Protein AF-A0A532AS18-F1 (afdb_monomer)

Solvent-accessible surface area (backbone atoms only — not comparable to full-atom values): 26053 Å² total; per-residue (Å²): 136,86,71,88,80,72,65,77,83,38,70,63,70,90,61,98,67,82,79,78,54,54,75,34,34,30,26,72,48,63,39,51,54,58,42,37,63,43,48,32,77,56,37,78,85,61,60,70,66,43,63,33,37,42,25,74,84,37,88,90,51,47,48,76,42,35,31,61,42,75,57,77,40,29,39,28,39,69,53,47,38,88,38,64,41,57,52,61,33,29,31,31,62,88,76,84,88,85,83,87,81,84,90,62,68,67,40,75,41,83,47,61,59,84,79,51,47,78,47,39,40,76,73,60,40,50,53,73,50,76,38,64,54,89,88,48,46,43,17,35,47,53,79,62,46,79,53,93,78,70,58,57,33,30,40,44,39,82,49,72,74,27,55,96,36,60,35,14,32,40,38,36,56,40,36,38,32,46,60,28,49,92,32,23,26,39,34,53,39,42,23,53,60,58,57,56,70,67,56,28,57,55,70,46,66,41,95,61,47,82,51,57,98,74,66,44,62,42,86,65,42,88,38,80,77,39,41,42,57,53,19,16,16,33,68,95,21,45,39,34,44,43,64,41,35,72,75,43,75,54,70,92,48,62,83,37,41,92,79,69,44,71,54,68,17,78,70,50,74,44,44,14,29,24,27,36,35,38,38,36,33,22,77,35,84,87,64,74,48,26,46,31,44,51,76,42,53,26,33,77,39,32,70,47,81,83,38,58,76,36,41,60,44,78,37,42,65,78,36,71,47,62,34,38,27,71,36,32,31,22,98,42,27,42,55,46,79,30,52,33,33,30,69,42,67,69,36,31,43,14,2,15,35,31,42,37,41,23,31,77,61,93,49,98,63,48,56,81,59,69,81,22,37,33,101,80,74,48,71,52,75,60,46,73,94,62,65,95,83,56,81,86,80,87,81,58,76,40,83,39,86,36,50,81,41,53,83,46,88,86,57,66,88,58,44,79,77,60,94,94,22,46,50,78,45,55,38,66,83,32,69,44,80,43,47,56,91,46,48,67,50,46,74,71,67,50,79,84,72,78,90,75,86,87,74,62,97,91,113

Secondary structure (DSSP, 8-state):
----PPPTT--S--SSSSSPPPSEEEBSS-B-TT--EEEBS--TTS-TT-EEEE-TT-TTT-EEEEEEEEETTEEEESS--SS-B-TT-EEES----------S--EEEEEE-SSSHHHHGGGT-EEEEEEPSTT-EEE-TTT--B-S--SEEEEE-SSEEETTEES-EEEEEEEEEE--GGG-EE--EEES----HHHHHHHH--SSS---S--EEPS--EEES-SB---EEETTB---HHHHHHH---GGGTT-HHHH-S-SS--EEEETT--EEEEEEE-SSS--EEEEESS--EESSTT-TTSPEESEEEE-TT-EEEEEESSTTGGGT--EEEEEEESSHHHHHTT-EEEEEEESS--TT-PPPTT-SSTTSSPPPPPPSS-TTPPP----EEEEE-TTEES-TTS-SEEE-STT-EEE-EETT-EEEEEGGGHHHHHTT--PPP------TT-

Nearest PDB structures (foldseek):
  9bxa-assembly1_A  TM=5.433E-01  e=1.046E-19  Bacillus sp. (in: firmicutes)
  6hbe-assembly1_A  TM=4.931E-01  e=4.050E-07  Thermus scotoductus SA-01
  6the-assembly1_A  TM=5.402E-01  e=1.014E-05  Bradyrhizobium sp. ORS 375
  2dv6-assembly1_D  TM=5.480E-01  e=6.504E-06  Hyphomicrobium denitrificans
  6tfd-assembly1_A  TM=3.737E-01  e=2.466E-05  Hyphomicrobium denitrificans 1NES1

Mean predicted aligned error: 8.54 Å

Foldseek 3Di:
DADDFDDLPFPADPDPDDDGTAPKWWFQFKDAFFDQKTQIPDPPSDDAQAKKWWQPVPPPQIDIFGFHDDDGRMTGTPTGGRHIGGTGRMMHSPDDDDDDDDPDQPAKDKDFRPPQCLAVVLVPRIDIDGRHPPPKFWADQQPRDGDDDDQKTWIADQQDPFAVAGGIAIEGEWAKEFQNQQLKAFAADEWVHGDPPVVLQVVSPDPSHDHDPDHFHFPDNHDYDDRMGRFIATPSFFQAQRVLCVQPVPSVCSCPCVRVNFGPHDEAEEAWQGKYKYKDAHAYDDDKWKKFKPQFWWFQAGYDPPGDIDRMDIYHHGDIGTTITRTPNHPQRDFDKIKMATPPSRNRNSGRIGIYGYHQDDDNRGDDGDCTSDVVSHRDDGHDPDPPPPDDDDFDKDWDFDQVAFQDPPDDCWDDDDPRITGHRGHRRDIDIDTPVCPVVVVVVDDDDPDDDDDDVPD

Structure (mmCIF, N/CA/C/O backbone):
data_AF-A0A532AS18-F1
#
_entry.id   AF-A0A532AS18-F1
#
loop_
_atom_site.group_PDB
_atom_site.id
_atom_site.type_symbol
_atom_site.label_atom_id
_atom_site.label_alt_id
_atom_site.label_comp_id
_atom_site.label_asym_id
_atom_site.label_entity_id
_atom_site.label_seq_id
_atom_site.pdbx_PDB_ins_code
_atom_site.Cartn_x
_atom_site.Cartn_y
_atom_site.Cartn_z
_atom_site.occupancy
_atom_site.B_iso_or_equiv
_atom_site.auth_seq_id
_atom_site.auth_comp_id
_atom_site.auth_asym_id
_atom_site.auth_atom_id
_atom_site.pdbx_PDB_model_num
ATOM 1 N N . TYR A 1 1 ? -28.089 7.177 6.455 1.00 38.59 1 TYR A N 1
ATOM 2 C CA . TYR A 1 1 ? -28.139 8.038 7.652 1.00 38.59 1 TYR A CA 1
ATOM 3 C C . TYR A 1 1 ? -26.717 8.355 8.060 1.00 38.59 1 TYR A C 1
ATOM 5 O O . TYR A 1 1 ? -26.086 7.551 8.734 1.00 38.59 1 TYR A O 1
ATOM 13 N N . GLU A 1 2 ? -26.197 9.482 7.590 1.00 44.38 2 GLU A N 1
ATOM 14 C CA . GLU A 1 2 ? -24.921 10.010 8.064 1.00 44.38 2 GLU A CA 1
ATOM 15 C C . GLU A 1 2 ? -25.131 10.562 9.471 1.00 44.38 2 GLU A C 1
ATOM 17 O O . GLU A 1 2 ? -26.060 11.333 9.715 1.00 44.38 2 GLU A O 1
ATOM 22 N N . GLN A 1 3 ? -24.325 10.102 10.423 1.00 57.44 3 GLN A N 1
ATOM 23 C CA . GLN A 1 3 ? -24.365 10.598 11.791 1.00 57.44 3 GLN A CA 1
ATOM 24 C C . GLN A 1 3 ? -23.161 11.506 11.995 1.00 57.44 3 GLN A C 1
ATOM 26 O O . GLN A 1 3 ? -22.019 11.077 11.847 1.00 57.44 3 GLN A O 1
ATOM 31 N N . SER A 1 4 ? -23.426 12.771 12.320 1.00 55.78 4 SER A N 1
ATOM 32 C CA . SER A 1 4 ? -22.385 13.715 12.715 1.00 55.78 4 SER A CA 1
ATOM 33 C C . SER A 1 4 ? -21.810 13.268 14.059 1.00 55.78 4 SER A C 1
ATOM 35 O O . SER A 1 4 ? -22.482 13.345 15.088 1.00 55.78 4 SER A O 1
ATOM 37 N N . VAL A 1 5 ? -20.588 12.742 14.043 1.00 64.56 5 VAL A N 1
ATOM 38 C CA . VAL A 1 5 ? -19.871 12.321 15.251 1.00 64.56 5 VAL A CA 1
ATOM 39 C C . VAL A 1 5 ? -19.256 13.552 15.912 1.00 64.56 5 VAL A C 1
ATOM 41 O O . VAL A 1 5 ? -18.445 14.251 15.305 1.00 64.56 5 VAL A O 1
ATOM 44 N N . ARG A 1 6 ? -19.650 13.840 17.157 1.00 75.81 6 ARG A N 1
ATOM 45 C CA . ARG A 1 6 ? -19.032 14.903 17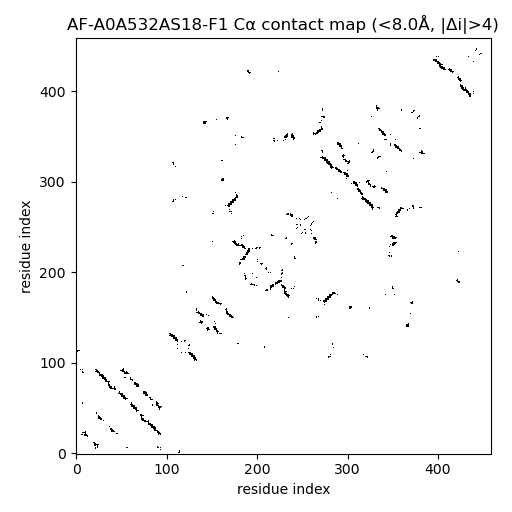.962 1.00 75.81 6 ARG A CA 1
ATOM 46 C C . ARG A 1 6 ? -17.766 14.372 18.649 1.00 75.81 6 ARG A C 1
ATOM 48 O O . ARG A 1 6 ? -17.694 13.178 18.939 1.00 75.81 6 ARG A O 1
ATOM 55 N N . PRO A 1 7 ? -16.772 15.227 18.958 1.00 78.31 7 PRO A N 1
ATOM 56 C CA . PRO A 1 7 ? -15.545 14.778 19.612 1.00 78.31 7 PRO A CA 1
ATOM 57 C C . PRO A 1 7 ? -15.819 14.156 20.987 1.00 78.31 7 PRO A C 1
ATOM 59 O O . PRO A 1 7 ? -16.358 14.817 21.878 1.00 78.31 7 PRO A O 1
ATOM 62 N N . PHE A 1 8 ? -15.389 12.910 21.197 1.00 81.88 8 PHE A N 1
ATOM 63 C CA . PHE A 1 8 ? -15.525 12.222 22.489 1.00 81.88 8 PHE A CA 1
ATOM 64 C C . PHE A 1 8 ? -14.676 12.871 23.604 1.00 81.88 8 PHE A C 1
ATOM 66 O O . PHE A 1 8 ? -14.930 12.668 24.787 1.00 81.88 8 PHE A O 1
ATOM 73 N N . THR A 1 9 ? -13.695 13.702 23.245 1.00 88.12 9 THR A N 1
ATOM 74 C CA . THR A 1 9 ? -12.845 14.460 24.180 1.00 88.12 9 THR A CA 1
ATOM 75 C C . THR A 1 9 ? -13.488 15.754 24.688 1.00 88.12 9 THR A C 1
ATOM 77 O O . THR A 1 9 ? -13.008 16.347 25.655 1.00 88.12 9 THR A O 1
ATOM 80 N N . MET A 1 10 ? -14.585 16.212 24.077 1.00 88.62 10 MET A N 1
ATOM 81 C CA . MET A 1 10 ? -15.278 17.425 24.509 1.00 88.62 10 MET A CA 1
ATOM 82 C C . MET A 1 10 ? -16.115 17.124 25.760 1.00 88.62 10 MET A C 1
ATOM 84 O O . MET A 1 10 ? -17.112 16.416 25.688 1.00 88.62 10 MET A O 1
ATOM 88 N N . LEU A 1 11 ? -15.714 17.659 26.917 1.00 88.56 11 LEU A N 1
ATOM 89 C CA . LEU A 1 11 ? -16.423 17.474 28.200 1.00 88.56 11 LEU A CA 1
ATOM 90 C C . LEU A 1 11 ? -17.297 18.672 28.596 1.00 88.56 11 LEU A C 1
ATOM 92 O O . LEU A 1 11 ? -18.089 18.594 29.532 1.00 88.56 11 LEU A O 1
ATOM 96 N N . LYS A 1 12 ? -17.119 19.804 27.916 1.00 87.88 12 LYS A N 1
ATOM 97 C CA . LYS A 1 12 ? -17.846 21.050 28.152 1.00 87.88 12 LYS A CA 1
ATOM 98 C C . LYS A 1 12 ? -17.993 21.820 26.848 1.00 87.88 12 LYS A C 1
ATOM 100 O O . LYS A 1 12 ? -17.267 21.576 25.888 1.00 87.88 12 LYS A O 1
ATOM 105 N N . LYS A 1 13 ? -18.930 22.763 26.832 1.00 85.19 13 LYS A N 1
ATOM 106 C CA . LYS A 1 13 ? -19.141 23.677 25.712 1.00 85.19 13 LYS A CA 1
ATOM 107 C C . LYS A 1 13 ? -18.480 25.018 26.024 1.00 85.19 13 LYS A C 1
ATOM 109 O O . LYS A 1 13 ? -18.966 25.746 26.882 1.00 85.19 13 LYS A O 1
ATOM 114 N N . ASP A 1 14 ? -17.397 25.334 25.317 1.00 84.00 14 ASP A N 1
ATOM 115 C CA . ASP A 1 14 ? -16.661 26.595 25.500 1.00 84.00 14 ASP A CA 1
ATOM 116 C C . ASP A 1 14 ? -17.185 27.737 24.603 1.00 84.00 14 ASP A C 1
ATOM 118 O O . ASP A 1 14 ? -17.017 28.912 24.920 1.00 84.00 14 ASP A O 1
ATOM 122 N N . ASN A 1 15 ? -17.874 27.415 23.500 1.00 80.94 15 ASN A N 1
ATOM 123 C CA . ASN A 1 15 ? -18.461 28.399 22.584 1.00 80.94 15 ASN A CA 1
ATOM 124 C C . ASN A 1 15 ? -19.970 28.567 22.838 1.00 80.94 15 ASN A C 1
ATOM 126 O O . ASN A 1 15 ? -20.688 27.587 22.997 1.00 80.94 15 ASN A O 1
ATOM 130 N N . LYS A 1 16 ? -20.488 29.801 22.813 1.00 84.00 16 LYS A N 1
ATOM 131 C CA . LYS A 1 16 ? -21.930 30.081 22.962 1.00 84.00 16 LYS A CA 1
ATOM 132 C C . LYS A 1 16 ? -22.774 29.628 21.758 1.00 84.00 16 LYS A C 1
ATOM 134 O O . LYS A 1 16 ? -23.977 29.437 21.908 1.00 84.00 16 LY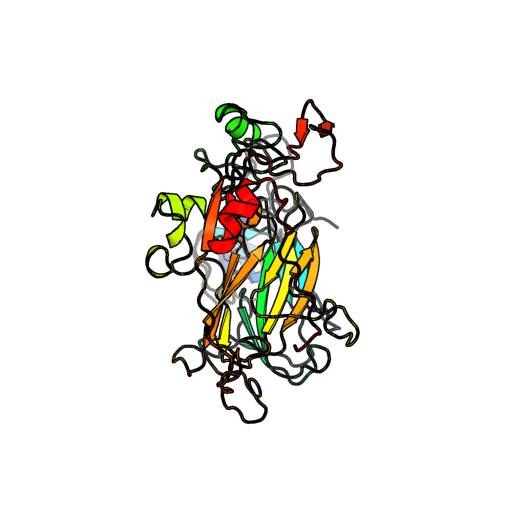S A O 1
ATOM 139 N N . LYS A 1 17 ? -22.173 29.437 20.579 1.00 83.62 17 LYS A N 1
ATOM 140 C CA . LYS A 1 17 ? -22.842 28.979 19.344 1.00 83.62 17 LYS A CA 1
ATOM 141 C C . LYS A 1 17 ? -22.655 27.466 19.119 1.00 83.62 17 LYS A C 1
ATOM 143 O O . LYS A 1 17 ? -21.773 26.852 19.712 1.00 83.62 17 LYS A O 1
ATOM 148 N N . GLY A 1 18 ? -23.486 26.865 18.263 1.00 76.56 18 GLY A N 1
ATOM 149 C CA . GLY A 1 18 ? -23.386 25.451 17.854 1.00 76.56 18 GLY A CA 1
ATOM 150 C C . GLY A 1 18 ? -24.169 24.462 18.729 1.00 76.56 18 GLY A C 1
ATOM 151 O O . GLY A 1 18 ? -24.942 24.869 19.600 1.00 76.56 18 GLY A O 1
ATOM 152 N N . LEU A 1 19 ? -23.965 23.160 18.498 1.00 80.06 19 LEU A N 1
ATOM 153 C CA . LEU A 1 19 ? -24.634 22.061 19.214 1.00 80.06 19 LEU A CA 1
ATOM 154 C C . LEU A 1 19 ? -24.302 22.054 20.725 1.00 80.06 19 LEU A C 1
ATOM 156 O O . LEU A 1 19 ? -23.316 22.665 21.147 1.00 80.06 19 LEU A O 1
ATOM 160 N N . PRO A 1 20 ? -25.122 21.420 21.586 1.00 84.31 20 PRO A N 1
ATOM 161 C CA . PRO A 1 20 ? -24.762 21.166 22.982 1.00 84.31 20 PRO A CA 1
ATOM 162 C C . PRO A 1 20 ? -23.470 20.346 23.102 1.00 84.31 20 PRO A C 1
ATOM 164 O O . PRO A 1 20 ? -23.092 19.643 22.158 1.00 84.31 20 PRO A O 1
ATOM 167 N N . ALA A 1 21 ? -22.826 20.395 24.275 1.00 85.75 21 ALA A N 1
ATOM 168 C CA . ALA A 1 21 ? -21.724 19.482 24.564 1.00 85.75 21 ALA A CA 1
ATOM 169 C C . ALA A 1 21 ? -22.199 18.027 24.385 1.00 85.75 21 ALA A C 1
ATOM 171 O O . ALA A 1 21 ? -23.349 17.718 24.728 1.00 85.75 21 ALA A O 1
ATOM 172 N N . PRO A 1 22 ? -21.362 17.147 23.818 1.00 88.81 22 PRO A N 1
ATOM 173 C CA . PRO A 1 22 ? -21.644 15.723 23.819 1.00 88.81 22 PRO A CA 1
ATOM 174 C C . PRO A 1 22 ? -21.759 15.207 25.251 1.00 88.81 22 PRO A C 1
ATOM 176 O O . PRO A 1 22 ? -21.167 15.760 26.183 1.00 88.81 22 PRO A O 1
ATOM 179 N N . MET A 1 23 ? -22.556 14.157 25.425 1.00 91.81 23 MET A N 1
ATOM 180 C CA . MET A 1 23 ? -22.832 13.568 26.738 1.00 91.81 23 MET A CA 1
ATOM 181 C C . MET A 1 23 ? -21.674 12.660 27.154 1.00 91.81 23 MET A C 1
ATOM 183 O O . MET A 1 23 ? -21.802 11.437 27.218 1.00 91.81 23 MET A O 1
ATOM 187 N N . ASN A 1 24 ? -20.520 13.288 27.362 1.00 93.88 24 ASN A N 1
ATOM 188 C CA . ASN A 1 24 ? -19.280 12.650 27.750 1.00 93.88 24 ASN A CA 1
ATOM 189 C C . ASN A 1 24 ? -19.025 12.883 29.242 1.00 93.88 24 ASN A C 1
ATOM 191 O O . ASN A 1 24 ? -19.286 13.947 29.811 1.00 93.88 24 ASN A O 1
ATOM 195 N N . THR A 1 25 ? -18.457 11.886 29.902 1.00 95.38 25 THR A N 1
ATOM 196 C CA . THR A 1 25 ? -17.867 12.028 31.232 1.00 95.38 25 THR A CA 1
ATOM 197 C C . THR A 1 25 ? -16.556 11.270 31.291 1.00 95.38 25 THR A C 1
ATOM 199 O O . THR A 1 25 ? -16.165 10.617 30.330 1.00 95.38 25 THR A O 1
ATOM 202 N N . VAL A 1 26 ? -15.877 11.347 32.427 1.00 96.88 26 VAL A N 1
ATOM 203 C CA . VAL A 1 26 ? -14.663 10.573 32.670 1.00 96.88 26 VAL A CA 1
ATOM 204 C C . VAL A 1 26 ? -14.757 9.838 33.993 1.00 96.88 26 VAL A C 1
ATOM 206 O O . VAL A 1 26 ? -15.383 10.339 34.936 1.00 96.88 26 VAL A O 1
ATOM 209 N N . LEU A 1 27 ? -14.109 8.676 34.062 1.00 97.38 27 LEU A N 1
ATOM 210 C CA . LEU A 1 27 ? -13.866 7.976 3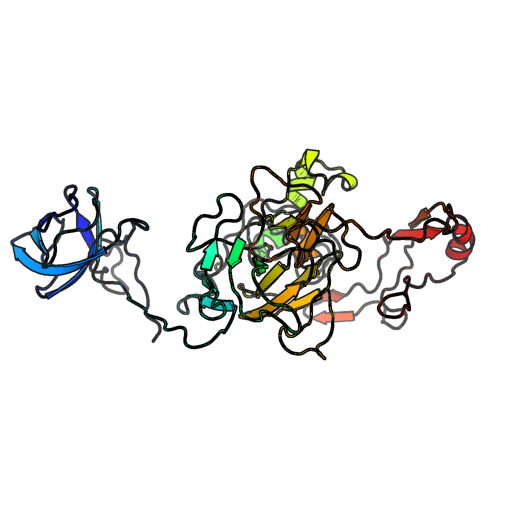5.318 1.00 97.38 27 LEU A CA 1
ATOM 211 C C . LEU A 1 27 ? -13.036 8.853 36.262 1.00 97.38 27 LEU A C 1
ATOM 213 O O . LEU A 1 27 ? -12.001 9.393 35.873 1.00 97.38 27 LEU A O 1
ATOM 217 N N . THR A 1 28 ? -13.470 8.987 37.514 1.00 97.75 28 THR A N 1
ATOM 218 C CA . THR A 1 28 ? -12.714 9.714 38.552 1.00 97.75 28 THR A CA 1
ATOM 219 C C . THR A 1 28 ? -11.701 8.828 39.272 1.00 97.75 28 THR A C 1
ATOM 221 O O . THR A 1 28 ? -10.784 9.345 39.902 1.00 97.75 28 THR A O 1
ATOM 224 N N . ALA A 1 29 ? -11.842 7.507 39.158 1.00 96.81 29 ALA A N 1
ATOM 225 C CA . ALA A 1 29 ? -10.926 6.514 39.702 1.00 96.81 29 ALA A CA 1
ATOM 226 C C . ALA A 1 29 ? -10.822 5.312 38.746 1.00 96.81 29 ALA A C 1
ATOM 228 O O . ALA A 1 29 ? -11.758 5.076 37.976 1.00 96.81 29 ALA A O 1
ATOM 229 N N . PRO A 1 30 ? -9.722 4.537 38.785 1.00 97.00 30 PRO A N 1
ATOM 230 C CA . PRO A 1 30 ? -9.606 3.324 37.985 1.00 97.00 30 PRO A CA 1
ATOM 231 C C . PRO A 1 30 ? -10.697 2.308 38.343 1.00 97.00 30 PRO A C 1
ATOM 233 O O . PRO A 1 30 ? -10.987 2.088 39.519 1.00 97.00 30 PRO A O 1
ATOM 236 N N . ALA A 1 31 ? -11.250 1.639 37.336 1.00 96.88 31 ALA A N 1
ATOM 237 C CA . ALA A 1 31 ? -12.185 0.535 37.497 1.00 96.88 31 ALA A CA 1
ATOM 238 C C . ALA A 1 31 ? -11.534 -0.764 37.011 1.00 96.88 31 ALA A C 1
ATOM 240 O O . ALA A 1 31 ? -10.987 -0.833 35.912 1.00 96.88 31 ALA A O 1
ATOM 241 N N . LYS A 1 32 ? -11.560 -1.805 37.845 1.00 97.06 32 LYS A N 1
ATOM 242 C CA . LYS A 1 32 ? -10.976 -3.107 37.508 1.00 97.06 32 LYS A CA 1
ATOM 243 C C . LYS A 1 32 ? -11.951 -3.981 36.735 1.00 97.06 32 LYS A C 1
ATOM 245 O O . LYS A 1 32 ? -13.164 -3.859 36.894 1.00 97.06 32 LYS A O 1
ATOM 250 N N . LYS A 1 33 ? -11.417 -4.925 35.966 1.00 97.12 33 LYS A N 1
ATOM 251 C CA . LYS A 1 33 ? -12.179 -6.029 35.391 1.00 97.12 33 LYS A CA 1
ATOM 252 C C . LYS A 1 33 ? -13.072 -6.665 36.460 1.00 97.12 33 LYS A C 1
ATOM 254 O O . LYS A 1 33 ? -12.633 -6.963 37.568 1.00 97.12 33 LYS A O 1
ATOM 259 N N . GLY A 1 34 ? -14.335 -6.874 36.113 1.00 97.31 34 GLY A N 1
ATOM 260 C CA . GLY A 1 34 ? -15.384 -7.372 36.997 1.00 97.31 34 GLY A CA 1
ATOM 261 C C . GLY A 1 34 ? -16.121 -6.279 37.774 1.00 97.31 34 GLY A C 1
ATOM 262 O O . GLY A 1 34 ? -17.217 -6.544 38.266 1.00 97.31 34 GLY A O 1
ATOM 263 N N . ALA A 1 35 ? -15.594 -5.050 37.851 1.00 97.38 35 ALA A N 1
ATOM 264 C CA . ALA A 1 35 ? -16.279 -3.955 38.525 1.00 97.38 35 ALA A CA 1
ATOM 265 C C . ALA A 1 35 ? -17.616 -3.651 37.839 1.00 97.38 35 ALA A C 1
ATOM 267 O O . ALA A 1 35 ? -17.705 -3.534 36.618 1.00 97.38 35 ALA A O 1
ATOM 268 N N . ALA A 1 36 ? -18.665 -3.516 38.646 1.00 97.25 36 ALA A N 1
ATOM 269 C CA . ALA A 1 36 ? -20.012 -3.171 38.195 1.00 97.25 36 ALA A CA 1
ATOM 270 C C . ALA A 1 36 ? -20.448 -1.779 38.670 1.00 97.25 36 ALA A C 1
ATOM 272 O O . ALA A 1 36 ? -21.606 -1.419 38.502 1.00 97.25 36 ALA A O 1
ATOM 273 N N . SER A 1 37 ? -19.546 -1.009 39.278 1.00 97.62 37 SER A N 1
ATOM 274 C CA . SER A 1 37 ? -19.802 0.333 39.793 1.00 97.62 37 SER A CA 1
ATOM 275 C C . SER A 1 37 ? -18.686 1.257 39.327 1.00 97.62 37 SER A C 1
ATOM 277 O O . SER A 1 37 ? -17.512 0.944 39.526 1.00 97.62 37 SER A O 1
ATOM 279 N N . LEU A 1 38 ? -19.051 2.357 38.675 1.00 98.00 38 LEU A N 1
ATOM 280 C CA . LEU A 1 38 ? -18.127 3.330 38.103 1.00 98.00 38 LEU A CA 1
ATOM 281 C C . LEU A 1 38 ? -18.333 4.686 38.771 1.00 98.00 38 LEU A C 1
ATOM 283 O O . LEU A 1 38 ? -19.437 5.226 38.733 1.00 98.00 38 LEU A O 1
ATOM 287 N N . SER A 1 39 ? -17.272 5.264 39.327 1.00 98.00 39 SER A N 1
ATOM 288 C CA . SER A 1 39 ? -17.277 6.655 39.784 1.00 98.00 39 SER A CA 1
ATOM 289 C C . SER A 1 39 ? -16.907 7.579 38.625 1.00 98.00 39 SER A C 1
ATOM 291 O O . SER A 1 39 ? -15.858 7.407 38.005 1.00 98.00 39 SER A O 1
ATOM 293 N N . VAL A 1 40 ? -17.770 8.548 38.318 1.00 97.56 40 VAL A N 1
ATOM 294 C CA . VAL A 1 40 ? -17.612 9.459 37.175 1.00 97.56 40 VAL A CA 1
ATOM 295 C C . VAL A 1 40 ? -17.769 10.919 37.578 1.00 97.56 40 VAL A C 1
ATOM 297 O O . VAL A 1 40 ? -18.365 11.226 38.606 1.00 97.56 40 VAL A O 1
ATOM 300 N N . LYS A 1 41 ? -17.270 11.855 36.762 1.00 96.81 41 LYS A N 1
ATOM 301 C CA . LYS A 1 41 ? -17.405 13.293 37.065 1.00 96.81 41 LYS A CA 1
ATOM 302 C C . LYS A 1 41 ? -18.852 13.791 37.042 1.00 96.81 41 LYS A C 1
ATOM 304 O O . LYS A 1 41 ? -19.191 14.685 37.810 1.00 96.81 41 LYS A O 1
ATOM 309 N N . ASN A 1 42 ? -19.676 13.261 36.139 1.00 94.94 42 ASN A N 1
ATOM 310 C CA . ASN A 1 42 ? -21.070 13.669 35.983 1.00 94.94 42 ASN A CA 1
ATOM 311 C C . ASN A 1 42 ? -21.910 12.485 35.494 1.00 94.94 42 ASN A C 1
ATOM 313 O O . ASN A 1 42 ? -21.985 12.235 34.288 1.00 94.94 42 ASN A O 1
ATOM 317 N N . ALA A 1 43 ? -22.520 11.753 36.428 1.00 95.38 43 ALA A N 1
ATOM 318 C CA . ALA A 1 43 ? -23.450 10.671 36.096 1.00 95.38 43 ALA A CA 1
ATOM 319 C C . ALA A 1 43 ? -24.869 11.186 35.810 1.00 95.38 43 ALA A C 1
ATOM 321 O O . ALA A 1 43 ? -25.612 10.535 35.081 1.00 95.38 43 ALA A O 1
ATOM 322 N N . GLY A 1 44 ? -25.228 12.355 36.357 1.00 93.50 44 GLY A N 1
ATOM 323 C CA . GLY A 1 44 ? -26.575 12.931 36.275 1.00 93.50 44 GLY A CA 1
ATOM 324 C C . GLY A 1 44 ? -27.019 13.307 34.862 1.00 93.50 44 GLY A C 1
ATOM 325 O O . GLY A 1 44 ? -28.204 13.516 34.634 1.00 93.50 44 GLY A O 1
ATOM 326 N N . GLN A 1 45 ? -26.092 13.354 33.903 1.00 92.81 45 GLN A N 1
ATOM 327 C CA . GLN A 1 45 ? -26.433 13.506 32.491 1.00 92.81 45 GLN A CA 1
ATOM 328 C C . GLN A 1 45 ? -27.070 12.245 31.881 1.00 92.81 45 GLN A C 1
ATOM 330 O O . GLN A 1 45 ? -27.734 12.350 30.860 1.00 92.81 45 GLN A O 1
ATOM 335 N N . TYR A 1 46 ? -26.888 11.056 32.462 1.00 95.44 46 TYR A N 1
ATOM 336 C CA . TYR A 1 46 ? -27.386 9.804 31.885 1.00 95.44 46 TYR A CA 1
ATOM 337 C C . TYR A 1 46 ? -28.714 9.348 32.496 1.00 95.44 46 TYR A C 1
ATOM 339 O O . TYR A 1 46 ? -29.071 9.707 33.615 1.00 95.44 46 TYR A O 1
ATOM 347 N N . HIS A 1 47 ? -29.408 8.463 31.779 1.00 96.19 47 HIS A N 1
ATOM 348 C CA . HIS A 1 47 ? -30.611 7.788 32.260 1.00 96.19 47 HIS A CA 1
ATOM 349 C C . HIS A 1 47 ? -30.350 6.303 32.536 1.00 96.19 47 HIS A C 1
ATOM 351 O O . HIS A 1 47 ? -29.530 5.654 31.879 1.00 96.19 47 HIS A O 1
ATOM 357 N N . VAL A 1 48 ? -31.081 5.743 33.503 1.00 97.31 48 VAL A N 1
ATOM 358 C CA . VAL A 1 48 ? -31.093 4.296 33.756 1.00 97.31 48 VAL A CA 1
ATOM 359 C C . VAL A 1 48 ? -31.611 3.563 32.517 1.00 97.31 48 VAL A C 1
ATOM 361 O O . VAL A 1 48 ? -32.548 4.007 31.863 1.00 97.31 48 VAL A O 1
ATOM 364 N N . GLY A 1 49 ? -30.987 2.435 32.182 1.00 96.56 49 GLY A N 1
ATOM 365 C CA . GLY A 1 49 ? -31.306 1.651 30.993 1.00 96.56 49 GLY A CA 1
ATOM 366 C C . GLY A 1 49 ? -30.527 2.061 29.744 1.00 96.56 49 GLY A C 1
ATOM 367 O O . GLY A 1 49 ? -30.486 1.272 28.800 1.00 96.56 49 GLY A O 1
ATOM 368 N N . THR A 1 50 ? -29.852 3.212 29.728 1.00 95.69 50 THR A N 1
ATOM 369 C CA . THR A 1 50 ? -29.042 3.657 28.585 1.00 95.69 50 THR A CA 1
ATOM 370 C C . THR A 1 50 ? -27.793 2.788 28.401 1.00 95.69 50 THR A C 1
ATOM 372 O O . THR A 1 50 ? -27.206 2.301 29.372 1.00 95.69 50 THR A O 1
ATOM 375 N N . LEU A 1 51 ? -27.396 2.555 27.145 1.00 96.19 51 LEU A N 1
ATOM 376 C CA . LEU A 1 51 ? -26.100 1.957 26.826 1.00 96.19 51 LEU A CA 1
ATOM 377 C C . LEU A 1 51 ? -25.026 3.042 26.813 1.00 96.19 51 LEU A C 1
ATOM 379 O O . LEU A 1 51 ? -25.226 4.095 26.218 1.00 96.19 51 LEU A O 1
ATOM 383 N N . ILE A 1 52 ? -23.886 2.746 27.423 1.00 95.19 52 ILE A N 1
ATOM 384 C CA . ILE A 1 52 ? -22.706 3.607 27.429 1.00 95.19 52 ILE A CA 1
ATOM 385 C C . ILE A 1 52 ? -21.508 2.840 26.878 1.00 95.19 52 ILE A C 1
ATOM 387 O O . ILE A 1 52 ? -21.363 1.643 27.138 1.00 95.19 52 ILE A O 1
ATOM 391 N N . LEU A 1 53 ? -20.656 3.538 26.136 1.00 95.38 53 LEU A N 1
ATOM 392 C CA . LEU A 1 53 ? -19.303 3.116 25.805 1.00 95.38 53 LEU A CA 1
ATOM 393 C C . LEU A 1 53 ? -18.376 3.568 26.935 1.00 95.38 53 LEU A C 1
ATOM 395 O O . LEU A 1 53 ? -18.333 4.756 27.246 1.00 95.38 53 LEU A O 1
ATOM 399 N N . VAL A 1 54 ? -17.651 2.631 27.542 1.00 95.75 54 VAL A N 1
ATOM 400 C CA . VAL A 1 54 ? -16.623 2.887 28.558 1.00 95.75 54 VAL A CA 1
ATOM 401 C C . VAL A 1 54 ? -15.253 2.777 27.898 1.00 95.75 54 VAL A C 1
ATOM 403 O O . VAL A 1 54 ? -14.979 1.796 27.205 1.00 95.75 54 VAL A O 1
ATOM 406 N N . GLY A 1 55 ? -14.409 3.790 28.100 1.00 94.75 55 GLY A N 1
ATOM 407 C CA . GLY A 1 55 ? -13.084 3.882 27.492 1.00 94.75 55 GLY A CA 1
ATOM 408 C C . GLY A 1 55 ? -13.143 4.269 26.016 1.00 94.75 55 GLY A C 1
ATOM 409 O O . GLY A 1 55 ? -12.575 3.568 25.191 1.00 94.75 55 GLY A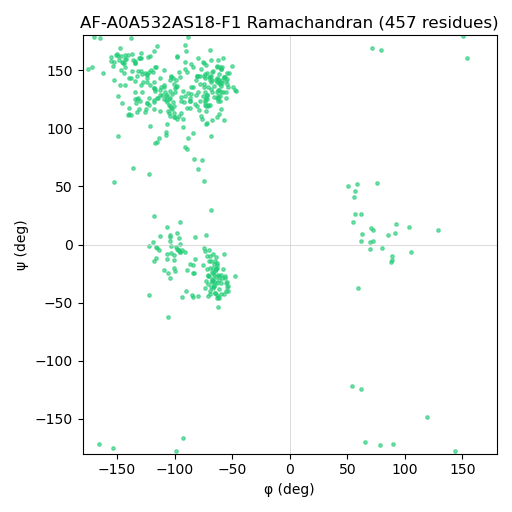 O 1
ATOM 410 N N . ALA A 1 56 ? -13.829 5.359 25.655 1.00 91.38 56 ALA A N 1
ATOM 411 C CA . ALA A 1 56 ? -14.002 5.767 24.251 1.00 91.38 56 ALA A CA 1
ATOM 412 C C . ALA A 1 56 ? -12.676 5.924 23.472 1.00 91.38 56 ALA A C 1
ATOM 414 O O . ALA A 1 56 ? -12.632 5.607 22.287 1.00 91.38 56 ALA A O 1
ATOM 415 N N . ASP A 1 57 ? -11.599 6.330 24.151 1.00 86.69 57 ASP A N 1
ATOM 416 C CA . ASP A 1 57 ? -10.244 6.460 23.585 1.00 86.69 57 ASP A CA 1
ATOM 417 C C . ASP A 1 57 ? -9.390 5.178 23.736 1.00 86.69 57 ASP A C 1
ATOM 419 O O . ASP A 1 57 ? -8.280 5.055 23.223 1.00 86.69 57 ASP A O 1
ATOM 423 N N . ASN A 1 58 ? -9.901 4.174 24.453 1.00 86.75 58 ASN A N 1
ATOM 424 C CA . ASN A 1 58 ? -9.195 2.931 24.742 1.00 86.75 58 ASN A CA 1
ATOM 425 C C . ASN A 1 58 ? -9.458 1.886 23.647 1.00 86.75 58 ASN A C 1
ATOM 427 O O . ASN A 1 58 ? -10.281 0.983 23.793 1.00 86.75 58 ASN A O 1
ATOM 431 N N . VAL A 1 59 ? -8.717 1.975 22.544 1.00 75.12 59 VAL A N 1
ATOM 432 C CA . VAL A 1 59 ? -8.914 1.148 21.334 1.00 75.12 59 VAL A CA 1
ATOM 433 C C . VAL A 1 59 ? -8.872 -0.372 21.593 1.00 75.12 59 VAL A C 1
ATOM 435 O O . VAL A 1 59 ? -9.495 -1.137 20.861 1.00 75.12 59 VAL A O 1
ATOM 438 N N . LYS A 1 60 ? -8.159 -0.841 22.629 1.00 79.06 60 LYS A N 1
ATOM 439 C CA . LYS A 1 60 ? -8.020 -2.281 22.941 1.00 79.06 60 LYS A CA 1
ATOM 440 C C . LYS A 1 60 ? -8.933 -2.773 24.064 1.00 79.06 60 LYS A C 1
ATOM 442 O O . LYS A 1 60 ? -9.132 -3.980 24.184 1.00 79.06 60 LYS A O 1
ATOM 447 N N . GLY A 1 61 ? -9.427 -1.865 24.901 1.00 87.38 61 GLY A N 1
ATOM 448 C CA . GLY A 1 61 ? -10.157 -2.184 26.126 1.00 87.38 61 GLY A CA 1
ATOM 449 C C . GLY A 1 61 ? -11.562 -1.600 26.192 1.00 87.38 61 GLY A C 1
ATOM 450 O O . GLY A 1 61 ? -12.247 -1.839 27.182 1.00 87.38 61 GLY A O 1
ATOM 451 N N . ASN A 1 62 ? -12.007 -0.853 25.179 1.00 93.06 62 ASN A N 1
ATOM 452 C CA . ASN A 1 62 ? -13.341 -0.274 25.196 1.00 93.06 62 ASN A CA 1
ATOM 453 C C . ASN A 1 62 ? -14.434 -1.347 25.255 1.00 93.06 62 ASN A C 1
ATOM 455 O O . ASN A 1 62 ? -14.305 -2.463 24.743 1.00 93.06 62 ASN A O 1
ATOM 459 N N . GLU A 1 63 ? -15.530 -1.014 25.924 1.00 94.94 63 GLU A N 1
ATOM 460 C CA . GLU A 1 63 ? -16.665 -1.916 26.018 1.00 94.94 63 GLU A CA 1
ATOM 461 C C . GLU A 1 63 ? -17.978 -1.173 26.227 1.00 94.94 63 GLU A C 1
ATOM 463 O O . GLU A 1 63 ? -18.029 -0.062 26.749 1.00 94.94 63 GLU A O 1
ATOM 468 N N . ILE A 1 64 ? -19.068 -1.807 25.793 1.00 94.81 64 ILE A N 1
ATOM 469 C CA . ILE A 1 64 ? -20.415 -1.257 25.917 1.00 94.81 64 ILE A CA 1
ATOM 470 C C . ILE A 1 64 ? -21.136 -1.980 27.046 1.00 94.81 64 ILE A C 1
ATOM 472 O O . ILE A 1 64 ? -21.284 -3.206 27.006 1.00 94.81 64 ILE A O 1
ATOM 476 N N . SER A 1 65 ? -21.657 -1.216 28.001 1.00 95.88 65 SER A N 1
ATOM 477 C CA . SER A 1 65 ? -22.475 -1.739 29.094 1.00 95.88 65 SER A CA 1
ATOM 478 C C . SER A 1 65 ? -23.758 -0.930 29.262 1.00 95.88 65 SER A C 1
ATOM 480 O O . SER A 1 65 ? -23.889 0.185 28.761 1.00 95.88 65 SER A O 1
ATOM 482 N N . ARG A 1 66 ? -24.749 -1.527 29.928 1.00 97.50 66 ARG A N 1
ATOM 483 C CA . ARG A 1 66 ? -26.038 -0.884 30.205 1.00 97.50 66 ARG A CA 1
ATOM 484 C C . ARG A 1 66 ? -26.043 -0.341 31.623 1.00 97.50 66 ARG A C 1
ATOM 486 O O . ARG A 1 66 ? -25.669 -1.063 32.544 1.00 97.50 66 ARG A O 1
ATOM 493 N N . ILE A 1 67 ? -26.527 0.880 31.806 1.00 98.12 67 ILE A N 1
ATOM 494 C CA . ILE A 1 67 ? -26.735 1.461 33.131 1.00 98.12 67 ILE A CA 1
ATOM 495 C C . ILE A 1 67 ? -27.893 0.734 33.821 1.00 98.12 67 ILE A C 1
ATOM 497 O O . ILE A 1 67 ? -29.017 0.728 33.323 1.00 98.12 67 ILE A O 1
ATOM 501 N N . LYS A 1 68 ? -27.620 0.125 34.976 1.00 98.38 68 LYS A N 1
ATOM 502 C CA . LYS A 1 68 ? -28.613 -0.511 35.853 1.00 98.38 68 LYS A CA 1
ATOM 503 C C . LYS A 1 68 ? -29.180 0.469 36.877 1.00 98.38 68 LYS A C 1
ATOM 505 O O . LYS A 1 68 ? -30.368 0.413 37.163 1.00 98.38 68 LYS A O 1
ATOM 510 N N . ALA A 1 69 ? -28.339 1.332 37.440 1.00 98.19 69 ALA A N 1
ATOM 511 C CA . ALA A 1 69 ? -28.743 2.347 38.409 1.00 98.19 69 ALA A CA 1
ATOM 512 C C . ALA A 1 69 ? -27.757 3.519 38.401 1.00 98.19 69 ALA A C 1
ATOM 514 O O . ALA A 1 69 ? -26.605 3.359 37.996 1.00 98.19 69 ALA A O 1
ATOM 515 N N . ILE A 1 70 ? -28.209 4.680 38.871 1.00 97.94 70 ILE A N 1
ATOM 516 C CA . ILE A 1 70 ? -27.379 5.868 39.086 1.00 97.94 70 ILE A CA 1
ATOM 517 C C . ILE A 1 70 ? -27.627 6.349 40.515 1.00 97.94 70 ILE A C 1
ATOM 519 O O . ILE A 1 70 ? -28.778 6.464 40.930 1.00 97.94 70 ILE A O 1
ATOM 523 N N . SER A 1 71 ? -26.556 6.610 41.263 1.00 97.38 71 SER A N 1
ATOM 524 C CA . SER A 1 71 ? -26.618 7.196 42.605 1.00 97.38 71 SER A CA 1
ATOM 525 C C . SER A 1 71 ? -25.518 8.241 42.757 1.00 97.38 71 SER A C 1
ATOM 527 O O . SER A 1 71 ? -24.328 7.915 42.739 1.00 97.38 71 SER A O 1
ATOM 529 N N . GLY A 1 72 ? -25.911 9.515 42.843 1.00 96.56 72 GLY A N 1
ATOM 530 C CA . GLY A 1 72 ? -24.977 10.639 42.783 1.00 96.56 72 GLY A CA 1
ATOM 531 C C . GLY A 1 72 ? -24.112 10.568 41.522 1.00 96.56 72 GLY A C 1
ATOM 532 O O . GLY A 1 72 ? -24.627 10.507 40.412 1.00 96.56 72 GLY A O 1
ATOM 533 N N . ASN A 1 73 ? -22.795 10.518 41.710 1.00 97.62 73 ASN A N 1
ATOM 534 C CA . ASN A 1 73 ? -21.797 10.398 40.643 1.00 97.62 73 ASN A CA 1
ATOM 535 C C . ASN A 1 73 ? -21.335 8.953 40.377 1.00 97.62 73 ASN A C 1
ATOM 537 O O . ASN A 1 73 ? -20.279 8.727 39.787 1.00 97.62 73 ASN A O 1
ATOM 541 N N . THR A 1 74 ? -22.123 7.970 40.812 1.00 97.69 74 THR A N 1
ATOM 542 C CA . THR A 1 74 ? -21.832 6.547 40.625 1.00 97.69 74 THR A CA 1
ATOM 543 C C . THR A 1 74 ? -22.813 5.922 39.641 1.00 97.69 74 THR A C 1
ATOM 545 O O . THR A 1 74 ? -24.029 6.030 39.810 1.00 97.69 74 THR A O 1
ATOM 548 N N . ILE A 1 75 ? -22.281 5.237 38.630 1.00 98.38 75 ILE A N 1
ATOM 549 C CA . ILE A 1 75 ? -23.039 4.453 37.653 1.00 98.38 75 ILE A CA 1
ATOM 550 C C . ILE A 1 75 ? -22.879 2.973 37.993 1.00 98.38 75 ILE A C 1
ATOM 552 O O . ILE A 1 75 ? -21.777 2.432 37.920 1.00 98.38 75 ILE A O 1
ATOM 556 N N . THR A 1 76 ? -23.983 2.293 38.289 1.00 98.31 76 THR A N 1
ATOM 557 C CA . THR A 1 76 ? -24.009 0.833 38.423 1.00 98.31 76 THR A CA 1
ATOM 558 C C . THR A 1 76 ? -24.333 0.205 37.073 1.00 98.31 76 THR A C 1
ATOM 560 O O . THR A 1 76 ? -25.341 0.542 36.452 1.00 98.31 76 THR A O 1
ATOM 563 N N . LEU A 1 77 ? -23.513 -0.739 36.622 1.00 98.38 77 LEU A N 1
ATOM 564 C CA . LEU A 1 77 ? -23.643 -1.445 35.351 1.00 98.38 77 LEU A CA 1
ATOM 565 C C . LEU A 1 77 ? -24.500 -2.710 35.488 1.00 98.38 77 LEU A C 1
ATOM 567 O O . LEU A 1 77 ? -24.486 -3.397 36.509 1.00 98.38 77 LEU A O 1
ATOM 571 N N . ALA A 1 78 ? -25.223 -3.065 34.426 1.00 97.38 78 ALA A N 1
ATOM 572 C CA . ALA A 1 78 ? -25.997 -4.305 34.354 1.00 97.38 78 ALA A CA 1
ATOM 573 C C . ALA A 1 78 ? -25.104 -5.553 34.265 1.00 97.38 78 ALA A C 1
ATOM 575 O O . ALA A 1 78 ? -25.516 -6.637 34.674 1.00 97.38 78 ALA A O 1
ATOM 576 N N . LYS A 1 79 ? -23.891 -5.403 33.722 1.00 96.62 79 LYS A N 1
ATOM 577 C CA . LYS A 1 79 ? -22.836 -6.420 33.691 1.00 96.62 79 LYS A CA 1
ATOM 578 C C . LYS A 1 79 ? -21.520 -5.764 34.095 1.00 96.62 79 LYS A C 1
ATOM 580 O O . LYS A 1 79 ? -21.274 -4.628 33.690 1.00 96.62 79 LYS A O 1
ATOM 585 N N . GLY A 1 80 ? -20.711 -6.476 34.879 1.00 96.88 80 GLY A N 1
ATOM 586 C CA . GLY A 1 80 ? -19.373 -6.018 35.247 1.00 96.88 80 GLY A CA 1
ATOM 587 C C . GLY A 1 80 ? -18.463 -5.882 34.026 1.00 96.88 80 GLY A C 1
ATOM 588 O O . GLY A 1 80 ? -18.667 -6.572 33.022 1.00 96.88 80 GLY A O 1
ATOM 589 N N . LEU A 1 81 ? -17.479 -4.990 34.129 1.00 97.12 81 LEU A N 1
ATOM 590 C CA . LEU A 1 81 ? -16.501 -4.716 33.079 1.00 97.12 81 LEU A CA 1
ATOM 591 C C . LEU A 1 81 ? -15.715 -5.978 32.701 1.00 97.12 81 LEU A C 1
ATOM 593 O O . LEU A 1 81 ? -15.352 -6.789 33.555 1.00 97.12 81 LEU A O 1
ATOM 597 N N . LYS A 1 82 ? -15.426 -6.150 31.417 1.00 96.56 82 LYS A N 1
ATOM 598 C CA . LYS A 1 82 ? -14.547 -7.201 30.897 1.00 96.56 82 LYS A CA 1
ATOM 599 C C . LYS A 1 82 ? -13.076 -6.802 30.955 1.00 96.56 82 LYS A C 1
ATOM 601 O O . LYS A 1 82 ? -12.233 -7.701 31.021 1.00 96.56 82 LYS A O 1
ATOM 606 N N . ASN A 1 83 ? -12.792 -5.502 30.955 1.00 96.56 83 ASN A N 1
ATOM 607 C CA . ASN A 1 83 ? -11.455 -4.927 30.914 1.00 96.56 83 ASN A CA 1
ATOM 608 C C . ASN A 1 83 ? -11.177 -4.028 32.131 1.00 96.56 83 ASN A C 1
ATOM 610 O O . ASN A 1 83 ? -12.085 -3.602 32.844 1.00 96.56 83 ASN A O 1
ATOM 614 N N . ASP A 1 84 ? -9.893 -3.763 32.374 1.00 95.81 84 ASP A N 1
ATOM 615 C CA . ASP A 1 84 ? -9.455 -2.704 33.287 1.00 95.81 84 ASP A CA 1
ATOM 616 C C . ASP A 1 84 ? -9.584 -1.344 32.580 1.00 95.81 84 ASP A C 1
ATOM 618 O O . ASP A 1 84 ? -9.183 -1.205 31.424 1.00 95.81 84 ASP A O 1
ATOM 622 N N . HIS A 1 85 ? -10.072 -0.336 33.300 1.00 96.25 85 HIS A N 1
ATOM 623 C CA . HIS A 1 85 ? -10.197 1.041 32.829 1.00 96.25 85 HIS A CA 1
ATOM 624 C C . HIS A 1 85 ? -9.457 1.997 33.780 1.00 96.25 85 HIS A C 1
ATOM 626 O O . HIS A 1 85 ? -9.753 2.011 34.980 1.00 96.25 85 HIS A O 1
ATOM 632 N N . PRO A 1 86 ? -8.473 2.780 33.304 1.00 95.44 86 PRO A N 1
ATOM 633 C CA . PRO A 1 86 ? -7.767 3.750 34.137 1.00 95.44 86 PRO A CA 1
ATOM 634 C C . PRO A 1 86 ? -8.663 4.929 34.545 1.00 95.44 86 PRO A C 1
ATOM 636 O O . PRO A 1 86 ? -9.745 5.148 34.005 1.00 95.44 86 PRO A O 1
ATOM 639 N N . ALA A 1 87 ? -8.201 5.732 35.507 1.00 95.69 87 ALA A N 1
ATOM 640 C CA . ALA A 1 87 ? -8.818 7.034 35.747 1.00 95.69 87 ALA A CA 1
ATOM 641 C C . ALA A 1 87 ? -8.723 7.904 34.482 1.00 95.69 87 ALA A C 1
ATOM 643 O O . ALA A 1 87 ? -7.776 7.781 33.707 1.00 95.69 87 ALA A O 1
ATOM 644 N N . ASN A 1 88 ? -9.681 8.811 34.312 1.00 95.56 88 ASN A N 1
ATOM 645 C CA . ASN A 1 88 ? -9.877 9.648 33.128 1.00 95.56 88 ASN A CA 1
ATOM 646 C C . ASN A 1 88 ? -10.351 8.927 31.855 1.00 95.56 88 ASN A C 1
ATOM 648 O O . ASN A 1 88 ? -10.562 9.607 30.851 1.00 95.56 88 ASN A O 1
ATOM 652 N N . ASP A 1 89 ? -10.604 7.613 31.889 1.00 94.50 89 ASP A N 1
ATOM 653 C CA . ASP A 1 89 ? -11.238 6.931 30.756 1.00 94.50 89 ASP A CA 1
ATOM 654 C C . ASP A 1 89 ? -12.599 7.561 30.449 1.00 94.50 89 ASP A C 1
ATOM 656 O O . ASP A 1 89 ? -13.427 7.786 31.341 1.00 94.50 89 ASP A O 1
ATOM 660 N N . ILE A 1 90 ? -12.812 7.858 29.169 1.00 95.81 90 ILE A N 1
ATOM 661 C CA . ILE A 1 90 ? -13.986 8.583 28.694 1.00 95.81 90 ILE A CA 1
ATOM 662 C C . ILE A 1 90 ? -15.170 7.628 28.593 1.00 95.81 90 ILE A C 1
ATOM 664 O O . ILE A 1 90 ? -15.074 6.551 28.004 1.00 95.81 90 ILE A O 1
ATOM 668 N N . ILE A 1 91 ? -16.300 8.052 29.144 1.00 95.50 91 ILE A N 1
ATOM 669 C CA . ILE A 1 91 ? -17.585 7.373 29.034 1.00 95.50 91 ILE A CA 1
ATOM 670 C C . ILE A 1 91 ? -18.514 8.245 28.205 1.00 95.50 91 ILE A C 1
ATOM 672 O O . ILE A 1 91 ? -18.618 9.441 28.468 1.00 95.50 91 ILE A O 1
ATOM 676 N N . THR A 1 92 ? -19.200 7.646 27.235 1.00 93.50 92 THR A N 1
ATOM 677 C CA . THR A 1 92 ? -20.119 8.360 26.343 1.00 93.50 92 THR A CA 1
ATOM 678 C C . THR A 1 92 ? -21.322 7.509 25.953 1.00 93.50 92 THR A C 1
ATOM 680 O O . THR A 1 92 ? -21.274 6.279 25.980 1.00 93.50 92 THR A O 1
ATOM 683 N N . VAL A 1 93 ? -22.408 8.168 25.561 1.00 91.69 93 VAL A N 1
ATOM 684 C CA . VAL A 1 93 ? -23.560 7.546 24.881 1.00 91.69 93 VAL A CA 1
ATOM 685 C C . VAL A 1 93 ? -23.471 7.670 23.356 1.00 91.69 93 VAL A C 1
ATOM 687 O O . VAL A 1 93 ? -24.289 7.092 22.647 1.00 91.69 93 VAL A O 1
ATOM 690 N N . GLU A 1 94 ? -22.486 8.406 22.838 1.00 87.62 94 GLU A N 1
ATOM 691 C CA . GLU A 1 94 ? -22.306 8.656 21.407 1.00 87.62 94 GLU A CA 1
ATOM 692 C C . GLU A 1 94 ? -21.404 7.601 20.784 1.00 87.62 94 GLU A C 1
ATOM 694 O O . GLU A 1 94 ? -20.197 7.771 20.638 1.00 87.62 94 GLU A O 1
ATOM 699 N N . PHE A 1 95 ? -22.011 6.478 20.422 1.00 85.94 95 PHE A N 1
ATOM 700 C CA . PHE A 1 95 ? -21.350 5.421 19.675 1.00 85.94 95 PHE A CA 1
ATOM 701 C C . PHE A 1 95 ? -22.339 4.763 18.717 1.00 85.94 95 PHE A C 1
ATOM 703 O O . PHE A 1 95 ? -23.549 4.740 18.948 1.00 85.94 95 PHE A O 1
ATOM 710 N N . VAL A 1 96 ? -21.806 4.156 17.661 1.00 81.38 96 VAL A N 1
ATOM 711 C CA . VAL A 1 96 ? -22.583 3.342 16.726 1.00 81.38 96 VAL A CA 1
ATOM 712 C C . VAL A 1 96 ? -22.053 1.924 16.776 1.00 81.38 96 VAL A C 1
ATOM 714 O O . VAL A 1 96 ? -20.846 1.693 16.749 1.00 81.38 96 VAL A O 1
ATOM 717 N N . ARG A 1 97 ? -22.961 0.949 16.832 1.00 81.12 97 ARG A N 1
ATOM 718 C CA . ARG A 1 97 ? -22.618 -0.449 16.586 1.00 81.12 97 ARG A CA 1
ATOM 719 C C . ARG A 1 97 ? -23.113 -0.830 15.203 1.00 81.12 97 ARG A C 1
ATOM 721 O O . ARG A 1 97 ? -24.315 -0.966 14.999 1.00 81.12 97 ARG A O 1
ATOM 728 N N . GLN A 1 98 ? -22.180 -1.051 14.291 1.00 83.44 98 GLN A N 1
ATOM 729 C CA . GLN A 1 98 ? -22.469 -1.612 12.978 1.00 83.44 98 GLN A CA 1
ATOM 730 C C . GLN A 1 98 ? -22.240 -3.126 13.011 1.00 83.44 98 GLN A C 1
ATOM 732 O O . GLN A 1 98 ? -21.358 -3.622 13.717 1.00 83.44 98 GLN A O 1
ATOM 737 N N . ARG A 1 99 ? -23.068 -3.874 12.282 1.00 85.31 99 ARG A N 1
ATOM 738 C CA . ARG A 1 99 ? -22.886 -5.308 12.054 1.00 85.31 99 ARG A CA 1
ATOM 739 C C . ARG A 1 99 ? -23.071 -5.567 10.570 1.00 85.31 99 ARG A C 1
ATOM 741 O O . ARG A 1 99 ? -24.175 -5.403 10.064 1.00 85.31 99 ARG A O 1
ATOM 748 N N . PHE A 1 100 ? -21.995 -5.984 9.924 1.00 82.81 100 PHE A N 1
ATOM 749 C CA . PHE A 1 100 ? -21.995 -6.411 8.534 1.00 82.81 100 PHE A CA 1
ATOM 750 C C . PHE A 1 100 ? -22.023 -7.936 8.495 1.00 82.81 100 PHE A C 1
ATOM 752 O O . PHE A 1 100 ? -21.312 -8.588 9.262 1.00 82.81 100 PHE A O 1
ATOM 759 N N . TRP A 1 101 ? -22.875 -8.490 7.641 1.00 86.75 101 TRP A N 1
ATOM 760 C CA . TRP A 1 101 ? -22.930 -9.919 7.363 1.00 86.75 101 TRP A CA 1
ATOM 761 C C . TRP A 1 101 ? -22.327 -10.139 5.983 1.00 86.75 101 TRP A C 1
ATOM 763 O O . TRP A 1 101 ? -22.699 -9.443 5.045 1.00 86.75 101 TRP A O 1
ATOM 773 N N . VAL A 1 102 ? -21.373 -11.061 5.895 1.00 86.88 102 VAL A N 1
ATOM 774 C CA . VAL A 1 102 ? -20.743 -11.457 4.635 1.00 86.88 102 VAL A CA 1
ATOM 775 C C . VAL A 1 102 ? -21.466 -12.708 4.157 1.00 86.88 102 VAL A C 1
ATOM 777 O O . VAL A 1 102 ? -21.387 -13.746 4.812 1.00 86.88 102 VAL A O 1
ATOM 780 N N . ASP A 1 103 ? -22.221 -12.585 3.073 1.00 86.56 103 ASP A N 1
ATOM 781 C CA . ASP A 1 103 ? -23.029 -13.647 2.465 1.00 86.56 103 ASP A CA 1
ATOM 782 C C . ASP A 1 103 ? -22.435 -14.181 1.152 1.00 86.56 103 ASP A C 1
ATOM 784 O O . ASP A 1 103 ? -22.835 -15.248 0.689 1.00 86.56 103 ASP A O 1
ATOM 788 N N . ALA A 1 104 ? -21.445 -13.486 0.590 1.00 84.00 104 ALA A N 1
ATOM 789 C CA . ALA A 1 104 ? -20.713 -13.894 -0.600 1.00 84.00 104 ALA A CA 1
ATOM 790 C C . ALA A 1 104 ? -19.227 -13.510 -0.518 1.00 84.00 104 ALA A C 1
ATOM 792 O O . ALA A 1 104 ? -18.832 -12.599 0.216 1.00 84.00 104 ALA A O 1
ATOM 793 N N . ASP A 1 105 ? -18.410 -14.185 -1.327 1.00 83.62 105 ASP A N 1
ATOM 794 C CA . ASP A 1 105 ? -17.052 -13.749 -1.647 1.00 83.62 105 ASP A CA 1
ATOM 795 C C . ASP A 1 105 ? -17.130 -12.481 -2.510 1.00 83.62 105 ASP A C 1
ATOM 797 O O . ASP A 1 105 ? -17.285 -12.528 -3.731 1.00 83.62 105 ASP A O 1
ATOM 801 N N . VAL A 1 106 ? -17.067 -11.331 -1.843 1.00 83.12 106 VAL A N 1
ATOM 802 C CA . VAL A 1 106 ? -17.044 -10.012 -2.484 1.00 83.12 106 VAL A CA 1
ATOM 803 C C . VAL A 1 106 ? -15.624 -9.465 -2.634 1.00 83.12 106 VAL A C 1
ATOM 805 O O . VAL A 1 106 ? -15.456 -8.418 -3.259 1.00 83.12 106 VAL A O 1
ATOM 808 N N . GLY A 1 107 ? -14.608 -10.155 -2.101 1.00 86.06 107 GLY A N 1
ATOM 809 C CA . GLY A 1 107 ? -13.220 -9.703 -2.080 1.00 86.06 107 GLY A CA 1
ATOM 810 C C . GLY A 1 107 ? -13.045 -8.403 -1.298 1.00 86.06 107 GLY A C 1
ATOM 811 O O . GLY A 1 107 ? -13.402 -8.306 -0.123 1.00 86.06 107 GLY A O 1
ATOM 812 N N . THR A 1 108 ? -12.481 -7.395 -1.952 1.00 92.44 108 THR A N 1
ATOM 813 C CA . THR A 1 108 ? -12.201 -6.083 -1.354 1.00 92.44 108 THR A CA 1
ATOM 814 C C . THR A 1 108 ? -13.484 -5.268 -1.108 1.00 92.44 108 THR A C 1
ATOM 816 O O . THR A 1 108 ? -14.269 -5.047 -2.021 1.00 92.44 108 THR A O 1
ATOM 819 N N . VAL A 1 109 ? -13.689 -4.738 0.099 1.00 91.44 109 VAL A N 1
ATOM 820 C CA . VAL A 1 109 ? -14.800 -3.826 0.437 1.00 91.44 109 VAL A CA 1
ATOM 821 C C . VAL A 1 109 ? -14.240 -2.551 1.050 1.00 91.44 109 VAL A C 1
ATOM 823 O O . VAL A 1 109 ? -13.675 -2.570 2.144 1.00 91.44 109 VAL A O 1
ATOM 826 N N . PHE A 1 110 ? -14.408 -1.434 0.347 1.00 91.56 110 PHE A N 1
ATOM 827 C CA . PHE A 1 110 ? -14.017 -0.112 0.824 1.00 91.56 110 PHE A CA 1
ATOM 828 C C . PHE A 1 110 ? -15.084 0.450 1.763 1.00 91.56 110 PHE A C 1
ATOM 830 O O . PHE A 1 110 ? -16.263 0.489 1.416 1.00 91.56 110 PHE A O 1
ATOM 837 N N . TRP A 1 111 ? -14.670 0.891 2.948 1.00 89.25 111 TRP A N 1
ATOM 838 C CA . TRP A 1 111 ? -15.509 1.689 3.830 1.00 89.25 111 TRP A CA 1
ATOM 839 C C . TRP A 1 111 ? -14.792 2.988 4.164 1.00 89.25 111 TRP A C 1
ATOM 841 O O . TRP A 1 111 ? -13.573 3.023 4.316 1.00 89.25 111 TRP A O 1
ATOM 851 N N . HIS A 1 112 ? -15.558 4.055 4.316 1.00 87.19 112 HIS A N 1
ATOM 852 C CA . HIS A 1 112 ? -15.060 5.353 4.735 1.00 87.19 112 HIS A CA 1
ATOM 853 C C . HIS A 1 112 ? -16.165 6.095 5.480 1.00 87.19 112 HIS A C 1
ATOM 855 O O . HIS A 1 112 ? -17.336 5.711 5.409 1.00 87.19 112 HIS A O 1
ATOM 861 N N . ASP A 1 113 ? -15.823 7.138 6.230 1.00 81.44 113 ASP A N 1
ATOM 862 C CA . ASP A 1 113 ? -16.860 8.031 6.729 1.00 81.44 113 ASP A CA 1
ATOM 863 C C . ASP A 1 113 ? -17.431 8.868 5.575 1.00 81.44 113 ASP A C 1
ATOM 865 O O . ASP A 1 113 ? -16.744 9.203 4.610 1.00 81.44 113 ASP A O 1
ATOM 869 N N . HIS A 1 114 ? -18.711 9.201 5.668 1.00 81.69 114 HIS A N 1
ATOM 870 C CA . HIS A 1 114 ? -19.388 10.048 4.686 1.00 81.69 114 HIS A CA 1
ATOM 871 C C . HIS A 1 114 ? -19.598 11.478 5.206 1.00 81.69 114 HIS A C 1
ATOM 873 O O . HIS A 1 114 ? -20.215 12.295 4.537 1.00 81.69 114 HIS A O 1
ATOM 879 N N . ALA A 1 115 ? -19.103 11.795 6.406 1.00 75.62 115 ALA A N 1
ATOM 880 C CA . ALA A 1 115 ? -19.400 13.065 7.051 1.00 75.62 115 ALA A CA 1
ATOM 881 C C . ALA A 1 115 ? -18.533 14.198 6.494 1.00 75.62 115 ALA A C 1
ATOM 883 O O . ALA A 1 115 ? -19.035 15.298 6.266 1.00 75.62 115 ALA A O 1
ATOM 884 N N . PHE A 1 116 ? -17.230 13.954 6.308 1.00 77.06 116 PHE A N 1
ATOM 885 C CA . PHE A 1 116 ? -16.315 15.002 5.855 1.00 77.06 116 PHE A CA 1
ATOM 886 C C . PHE A 1 116 ? -15.108 14.441 5.094 1.00 77.06 116 PHE A C 1
ATOM 888 O O . PHE A 1 116 ? -13.955 14.734 5.414 1.00 77.06 116 PHE A O 1
ATOM 895 N N . GLY A 1 117 ? -15.382 13.635 4.063 1.00 75.62 117 GLY A N 1
ATOM 896 C CA . GLY A 1 117 ? -14.377 12.787 3.416 1.00 75.62 117 GLY A CA 1
ATOM 897 C C . GLY A 1 117 ? -13.133 13.502 2.887 1.00 75.62 117 GLY A C 1
ATOM 898 O O . GLY A 1 117 ? -12.027 12.974 2.988 1.00 75.62 117 GLY A O 1
ATOM 899 N N . ALA A 1 118 ? -13.282 14.747 2.422 1.00 74.88 118 ALA A N 1
ATOM 900 C CA . ALA A 1 118 ? -12.164 15.573 1.955 1.00 74.88 118 ALA A CA 1
ATOM 901 C C . ALA A 1 118 ? -11.186 15.984 3.058 1.00 74.88 118 ALA A C 1
ATOM 903 O O . ALA A 1 118 ? -10.135 16.531 2.763 1.00 74.88 118 ALA A O 1
ATOM 904 N N . THR A 1 119 ? -11.500 15.728 4.321 1.00 76.81 119 THR A N 1
ATOM 905 C CA . THR A 1 119 ? -10.594 15.984 5.439 1.00 76.81 119 THR A CA 1
ATOM 906 C C . THR A 1 119 ? -10.341 14.712 6.214 1.00 76.81 119 THR A C 1
ATOM 908 O O . THR A 1 119 ? -9.205 14.440 6.563 1.00 76.81 119 THR A O 1
ATOM 911 N N . THR A 1 120 ? -11.353 13.903 6.497 1.00 80.50 120 THR A N 1
ATOM 912 C CA . THR A 1 120 ? -11.193 12.726 7.355 1.00 80.50 120 THR A CA 1
ATOM 913 C C . THR A 1 120 ? -10.446 11.588 6.669 1.00 80.50 120 THR A C 1
ATOM 915 O O . THR A 1 120 ? -9.631 10.941 7.328 1.00 80.50 120 THR A O 1
ATOM 918 N N . TRP A 1 121 ? -10.644 11.345 5.366 1.00 84.31 121 TRP A N 1
ATOM 919 C CA . TRP A 1 121 ? -10.006 10.199 4.708 1.00 84.31 121 TRP A CA 1
ATOM 920 C C . TRP A 1 121 ? -8.479 10.312 4.708 1.00 84.31 121 TRP A C 1
ATOM 922 O O . TRP A 1 121 ? -7.839 9.334 5.090 1.00 84.31 121 TRP A O 1
ATOM 932 N N . PRO A 1 122 ? -7.862 11.477 4.421 1.00 81.50 122 PRO A N 1
ATOM 933 C CA . PRO A 1 122 ? -6.399 11.601 4.475 1.00 81.50 122 PRO A CA 1
ATOM 934 C C . PRO A 1 122 ? -5.813 11.536 5.891 1.00 81.50 122 PRO A C 1
ATOM 936 O O . PRO A 1 122 ? -4.607 11.370 6.049 1.00 81.50 122 PRO A O 1
ATOM 939 N N . HIS A 1 123 ? -6.660 11.583 6.924 1.00 80.69 123 HIS A N 1
ATOM 940 C CA . HIS A 1 123 ? -6.292 11.310 8.317 1.00 80.69 123 HIS A CA 1
ATOM 941 C C . HIS A 1 123 ? -6.619 9.870 8.763 1.00 80.69 123 HIS A C 1
ATOM 943 O O . HIS A 1 123 ? -6.530 9.560 9.950 1.00 80.69 123 HIS A O 1
ATOM 949 N N . GLY A 1 124 ? -6.997 8.982 7.838 1.00 82.44 124 GLY A N 1
ATOM 950 C CA . GLY A 1 124 ? -7.294 7.576 8.132 1.00 82.44 124 GLY A CA 1
ATOM 951 C C . GLY A 1 124 ? -8.761 7.277 8.438 1.00 82.44 124 GLY A C 1
ATOM 952 O O . GLY A 1 124 ? -9.059 6.214 8.974 1.00 82.44 124 GLY A O 1
ATOM 953 N N . GLY A 1 125 ? -9.689 8.173 8.083 1.00 85.38 125 GLY A N 1
ATOM 954 C CA . GLY A 1 125 ? -11.147 7.986 8.186 1.00 85.38 125 GLY A CA 1
ATOM 955 C C . GLY A 1 125 ? -11.737 6.945 7.222 1.00 85.38 125 GLY A C 1
ATOM 956 O O . GLY A 1 125 ? -12.880 7.072 6.791 1.00 85.38 125 GLY A O 1
ATOM 957 N N . PHE A 1 126 ? -10.959 5.931 6.851 1.00 87.75 126 PHE A N 1
ATOM 958 C CA . PHE A 1 126 ? -11.365 4.861 5.956 1.00 87.75 126 PHE A CA 1
ATOM 959 C C . PHE A 1 126 ? -10.689 3.540 6.312 1.00 87.75 126 PHE A C 1
ATOM 961 O O . PHE A 1 126 ? -9.732 3.483 7.084 1.00 87.75 126 PHE A O 1
ATOM 968 N N . GLY A 1 127 ? -11.156 2.463 5.695 1.00 89.25 127 GLY A N 1
ATOM 969 C CA . GLY A 1 127 ? -10.471 1.187 5.725 1.00 89.25 127 GLY A CA 1
ATOM 970 C C . GLY A 1 127 ? -11.008 0.218 4.688 1.00 89.25 127 GLY A C 1
ATOM 971 O O . GLY A 1 127 ? -11.808 0.553 3.814 1.00 89.25 127 GLY A O 1
ATOM 972 N N . THR A 1 128 ? -10.538 -1.018 4.790 1.00 91.75 128 THR A N 1
ATOM 973 C CA . THR A 1 128 ? -10.917 -2.082 3.871 1.00 91.75 128 THR A CA 1
ATOM 974 C C . THR A 1 128 ? -11.241 -3.335 4.659 1.00 91.75 128 THR A C 1
ATOM 976 O O . THR A 1 128 ? -10.477 -3.737 5.537 1.00 91.75 128 THR A O 1
ATOM 979 N N . PHE A 1 129 ? -12.380 -3.944 4.348 1.00 90.81 129 PHE A N 1
ATOM 980 C CA . PHE A 1 129 ? -12.672 -5.316 4.735 1.00 90.81 129 PHE A CA 1
ATOM 981 C C . PHE A 1 129 ? -12.376 -6.221 3.548 1.00 90.81 129 PHE A C 1
ATOM 983 O O . PHE A 1 129 ? -12.639 -5.847 2.409 1.00 90.81 129 PHE A O 1
ATOM 990 N N . ILE A 1 130 ? -11.826 -7.398 3.813 1.00 92.31 130 ILE A N 1
ATOM 991 C CA . ILE A 1 130 ? -11.552 -8.395 2.782 1.00 92.31 130 ILE A CA 1
ATOM 992 C C . ILE A 1 130 ? -12.377 -9.625 3.130 1.00 92.31 130 ILE A C 1
ATOM 994 O O . ILE A 1 130 ? -12.206 -10.211 4.200 1.00 92.31 130 ILE A O 1
ATOM 998 N N . ALA A 1 131 ? -13.309 -9.969 2.249 1.00 91.12 131 ALA A N 1
ATOM 999 C CA . ALA A 1 131 ? -14.135 -11.159 2.346 1.00 91.12 131 ALA A CA 1
ATOM 1000 C C . ALA A 1 131 ? -13.567 -12.230 1.418 1.00 91.12 131 ALA A C 1
ATOM 1002 O O . ALA A 1 131 ? -13.643 -12.091 0.201 1.00 91.12 131 ALA A O 1
ATOM 1003 N N . GLU A 1 132 ? -12.999 -13.274 2.010 1.00 91.75 132 GLU A N 1
ATOM 1004 C CA . GLU A 1 132 ? -12.467 -14.424 1.282 1.00 91.75 132 GLU A CA 1
ATOM 1005 C C . GLU A 1 132 ? -13.517 -15.521 1.090 1.00 91.75 132 GLU A C 1
ATOM 1007 O O . GLU A 1 132 ? -14.545 -15.506 1.781 1.00 91.75 132 GLU A O 1
ATOM 1012 N N . PRO A 1 133 ? -13.258 -16.511 0.212 1.00 89.44 133 PRO A N 1
ATOM 1013 C CA . PRO A 1 133 ? -14.108 -17.685 0.080 1.00 89.44 133 PRO A CA 1
ATOM 1014 C C . PRO A 1 133 ? -14.425 -18.360 1.419 1.00 89.44 133 PRO A C 1
ATOM 1016 O O . PRO A 1 133 ? -13.656 -18.290 2.386 1.00 89.44 133 PRO A O 1
ATOM 1019 N N . VAL A 1 134 ? -15.565 -19.048 1.475 1.00 89.00 134 VAL A N 1
ATOM 1020 C CA . VAL A 1 134 ? -16.055 -19.697 2.696 1.00 89.00 134 VAL A CA 1
ATOM 1021 C C . VAL A 1 134 ? -15.007 -20.640 3.301 1.00 89.00 134 VAL A C 1
ATOM 1023 O O . VAL A 1 134 ? -14.315 -21.372 2.604 1.00 89.00 134 VAL A O 1
ATOM 1026 N N . GLY A 1 135 ? -14.871 -20.606 4.627 1.00 90.31 135 GLY A N 1
ATOM 1027 C CA . GLY A 1 135 ? -13.905 -21.437 5.353 1.00 90.31 135 GLY A CA 1
ATOM 1028 C C . GLY A 1 135 ? -12.465 -20.915 5.350 1.00 90.31 135 GLY A C 1
ATOM 1029 O O . GLY A 1 135 ? -11.627 -21.501 6.035 1.00 90.31 135 GLY A O 1
ATOM 1030 N N . SER A 1 136 ? -12.178 -19.809 4.657 1.00 92.88 136 SER A N 1
ATOM 1031 C CA . SER A 1 136 ? -10.841 -19.213 4.652 1.00 92.88 136 SER A CA 1
ATOM 1032 C C . SER A 1 136 ? -10.409 -18.729 6.040 1.00 92.88 136 SER A C 1
ATOM 1034 O O . SER A 1 136 ? -11.203 -18.175 6.808 1.00 92.88 136 SER A O 1
ATOM 1036 N N . THR A 1 137 ? -9.123 -18.890 6.357 1.00 95.19 137 THR A N 1
ATOM 1037 C CA . THR A 1 137 ? -8.505 -18.344 7.575 1.00 95.19 137 THR A CA 1
ATOM 1038 C C . THR A 1 137 ? -7.303 -17.458 7.250 1.00 95.19 137 THR A C 1
ATOM 1040 O O . THR A 1 137 ? -6.560 -17.716 6.307 1.00 95.19 137 THR A O 1
ATOM 1043 N N . TYR A 1 138 ? -7.094 -16.419 8.063 1.00 96.31 138 TYR A N 1
ATOM 1044 C CA . TYR A 1 138 ? -6.109 -15.356 7.832 1.00 96.31 138 TYR A CA 1
ATOM 1045 C C . TYR A 1 138 ? -4.946 -15.511 8.801 1.00 96.31 138 TYR A C 1
ATOM 1047 O O . TYR A 1 138 ? -5.163 -15.530 10.016 1.00 96.31 138 TYR A O 1
ATOM 1055 N N . HIS A 1 139 ? -3.719 -15.611 8.296 1.00 97.81 139 HIS A N 1
ATOM 1056 C CA . HIS A 1 139 ? -2.540 -15.892 9.109 1.00 97.81 139 HIS A CA 1
ATOM 1057 C C . HIS A 1 139 ? -1.409 -14.895 8.867 1.00 97.81 139 HIS A C 1
ATOM 1059 O O . HIS A 1 139 ? -1.202 -14.411 7.764 1.00 97.81 139 HIS A O 1
ATOM 1065 N N . ASP A 1 140 ? -0.637 -14.608 9.906 1.00 97.75 140 ASP A N 1
ATOM 1066 C CA . ASP A 1 140 ? 0.614 -13.871 9.778 1.00 97.75 140 ASP A CA 1
ATOM 1067 C C . ASP A 1 140 ? 1.675 -14.756 9.105 1.00 97.75 140 ASP A C 1
ATOM 1069 O O . ASP A 1 140 ? 1.968 -15.853 9.589 1.00 97.75 140 ASP A O 1
ATOM 1073 N N . ALA A 1 141 ? 2.275 -14.273 8.016 1.00 95.75 141 ALA A N 1
ATOM 1074 C CA . ALA A 1 141 ? 3.226 -15.035 7.202 1.00 95.75 141 ALA A CA 1
ATOM 1075 C C . ALA A 1 141 ? 4.493 -15.458 7.965 1.00 95.75 141 ALA A C 1
ATOM 1077 O O . ALA A 1 141 ? 5.118 -16.466 7.636 1.00 95.75 141 ALA A O 1
ATOM 1078 N N . LYS A 1 142 ? 4.881 -14.713 9.006 1.00 96.69 142 LYS A N 1
ATOM 1079 C CA . LYS A 1 142 ? 6.093 -14.974 9.793 1.00 96.69 142 LYS A CA 1
ATOM 1080 C C . LYS A 1 142 ? 5.869 -16.020 10.880 1.00 96.69 142 LYS A C 1
ATOM 1082 O O . LYS A 1 142 ? 6.678 -16.925 11.085 1.00 96.69 142 LYS A O 1
ATOM 1087 N N . THR A 1 143 ? 4.765 -15.901 11.604 1.00 96.56 143 THR A N 1
ATOM 1088 C CA . THR A 1 143 ? 4.458 -16.705 12.792 1.00 96.56 143 THR A CA 1
ATOM 1089 C C . THR A 1 143 ? 3.497 -17.853 12.503 1.00 96.56 143 THR A C 1
ATOM 1091 O O . THR A 1 143 ? 3.473 -18.825 13.256 1.00 96.56 143 THR A O 1
ATOM 1094 N N . GLY A 1 144 ? 2.704 -17.762 11.435 1.00 95.50 144 GLY A N 1
ATOM 1095 C CA . GLY A 1 144 ? 1.629 -18.693 11.091 1.00 95.50 144 GLY A CA 1
ATOM 1096 C C . GLY A 1 144 ? 0.390 -18.586 11.988 1.00 95.50 144 GLY A C 1
ATOM 1097 O O . GLY A 1 144 ? -0.539 -19.384 11.833 1.00 95.50 144 GLY A O 1
ATOM 1098 N N . LYS A 1 145 ? 0.361 -17.640 12.937 1.00 97.25 145 LYS A N 1
ATOM 1099 C CA . LYS A 1 145 ? -0.773 -17.421 13.848 1.00 97.25 145 LYS A CA 1
ATOM 1100 C C . LYS A 1 145 ? -1.896 -16.679 13.137 1.00 97.25 145 LYS A C 1
ATOM 1102 O O . LYS A 1 145 ? -1.629 -15.885 12.243 1.00 97.25 145 LYS A O 1
ATOM 1107 N N . MET A 1 146 ? -3.138 -16.915 13.557 1.00 97.56 146 MET A N 1
ATOM 1108 C CA . MET A 1 146 ? -4.276 -16.185 13.002 1.00 97.56 146 MET A CA 1
ATOM 1109 C C . MET A 1 146 ? -4.185 -14.688 13.305 1.00 97.56 146 MET A C 1
ATOM 1111 O O . MET A 1 146 ? -3.845 -14.299 14.425 1.00 97.56 146 MET A O 1
ATOM 1115 N N . ILE A 1 147 ? -4.552 -13.870 12.324 1.00 96.50 147 ILE A N 1
ATOM 1116 C CA . ILE A 1 147 ? -4.638 -12.413 12.437 1.00 96.50 147 ILE A CA 1
ATOM 1117 C C . ILE A 1 147 ? -6.037 -11.921 12.074 1.00 96.50 147 ILE A C 1
ATOM 1119 O O . ILE A 1 147 ? -6.831 -12.633 11.468 1.00 96.50 147 ILE A O 1
ATOM 1123 N N . ARG A 1 148 ? -6.353 -10.695 12.496 1.00 91.62 148 ARG A N 1
ATOM 1124 C CA . ARG A 1 148 ? -7.629 -10.020 12.192 1.00 91.62 148 ARG A CA 1
ATOM 1125 C C . ARG A 1 148 ? -7.464 -8.755 11.354 1.00 91.62 148 ARG A C 1
ATOM 1127 O O . ARG A 1 148 ? -8.459 -8.187 10.926 1.00 91.62 148 ARG A O 1
ATOM 1134 N N . SER A 1 149 ? -6.233 -8.282 11.192 1.00 93.06 149 SER A N 1
ATOM 1135 C CA . SER A 1 149 ? -5.921 -7.018 10.534 1.00 93.06 149 SER A CA 1
ATOM 1136 C C . SER A 1 149 ? -4.453 -6.984 10.136 1.00 93.06 149 SER A C 1
ATOM 1138 O O . SER A 1 149 ? -3.604 -7.483 10.877 1.00 93.06 149 SER A O 1
ATOM 1140 N N . GLY A 1 150 ? -4.164 -6.308 9.035 1.00 94.06 150 GLY A N 1
ATOM 1141 C CA . GLY A 1 150 ? -2.820 -6.076 8.526 1.00 94.06 150 GLY A CA 1
ATOM 1142 C C . GLY A 1 150 ? -2.875 -5.864 7.015 1.00 94.06 150 GLY A C 1
ATOM 1143 O O . GLY A 1 150 ? -3.868 -6.236 6.397 1.00 94.06 150 GLY A O 1
ATOM 1144 N N . PRO A 1 151 ? -1.843 -5.258 6.411 1.00 95.50 151 PRO A N 1
ATOM 1145 C CA . PRO A 1 151 ? -1.779 -5.120 4.961 1.00 95.50 151 PRO A CA 1
ATOM 1146 C C . PRO A 1 151 ? -1.408 -6.436 4.266 1.00 95.50 151 PRO A C 1
ATOM 1148 O O . PRO A 1 151 ? -1.610 -6.544 3.066 1.00 95.50 151 PRO A O 1
ATOM 1151 N N . ILE A 1 152 ? -0.843 -7.406 4.995 1.00 97.56 152 ILE A N 1
ATOM 1152 C CA . ILE A 1 152 ? -0.372 -8.689 4.465 1.00 97.56 152 ILE A CA 1
ATOM 1153 C C . ILE A 1 152 ? -0.956 -9.823 5.301 1.00 97.56 152 ILE A C 1
ATOM 1155 O O . ILE A 1 152 ? -0.941 -9.751 6.534 1.00 97.56 152 ILE A O 1
ATOM 1159 N N . ALA A 1 153 ? -1.413 -10.876 4.629 1.00 97.50 153 ALA A N 1
ATOM 1160 C CA . ALA A 1 153 ? -1.881 -12.105 5.252 1.00 97.50 153 ALA A CA 1
ATOM 1161 C C . ALA A 1 153 ? -1.558 -13.320 4.375 1.00 97.50 153 ALA A C 1
ATOM 1163 O O . ALA A 1 153 ? -1.549 -13.237 3.153 1.00 97.50 153 ALA A O 1
ATOM 1164 N N . ASP A 1 154 ? -1.345 -14.470 4.998 1.00 97.06 154 ASP A N 1
ATOM 1165 C CA . ASP A 1 154 ? -1.491 -15.763 4.341 1.00 97.06 154 ASP A CA 1
ATOM 1166 C C . ASP A 1 154 ? -2.951 -16.178 4.456 1.00 97.06 154 ASP A C 1
ATOM 1168 O O . ASP A 1 154 ? -3.452 -16.395 5.568 1.00 97.06 154 ASP A O 1
ATOM 1172 N N . ILE A 1 155 ? -3.619 -16.323 3.319 1.00 95.44 155 ILE A N 1
ATOM 1173 C CA . ILE A 1 155 ? -4.977 -16.847 3.269 1.00 95.44 155 ILE A CA 1
ATOM 1174 C C . ILE A 1 155 ? -4.881 -18.346 3.072 1.00 95.44 155 ILE A C 1
ATOM 1176 O O . ILE A 1 155 ? -4.264 -18.819 2.120 1.00 95.44 155 ILE A O 1
ATOM 1180 N N . ARG A 1 156 ? -5.468 -19.108 3.993 1.00 94.12 156 ARG A N 1
ATOM 1181 C CA . ARG A 1 156 ? -5.575 -20.564 3.883 1.00 94.12 156 ARG A CA 1
ATOM 1182 C C . ARG A 1 156 ? -6.988 -20.909 3.476 1.00 94.12 156 ARG A C 1
ATOM 1184 O O . ARG A 1 156 ? -7.917 -20.627 4.224 1.00 94.12 156 ARG A O 1
ATOM 1191 N N . THR A 1 157 ? -7.127 -21.513 2.307 1.00 90.94 157 THR A N 1
ATOM 1192 C CA . THR A 1 157 ? -8.413 -21.899 1.731 1.00 90.94 157 THR A CA 1
ATOM 1193 C C . THR A 1 157 ? -8.240 -23.137 0.859 1.00 90.94 157 THR A C 1
ATOM 1195 O O . THR A 1 157 ? -7.115 -23.501 0.514 1.00 90.94 157 THR A O 1
ATOM 1198 N N . VAL A 1 158 ? -9.349 -23.794 0.535 1.00 88.38 158 VAL A N 1
ATOM 1199 C CA . VAL A 1 158 ? -9.432 -24.890 -0.449 1.00 88.38 158 VAL A CA 1
ATOM 1200 C C . VAL A 1 158 ? -10.265 -24.496 -1.668 1.00 88.38 158 VAL A C 1
ATOM 1202 O O . VAL A 1 158 ? -10.353 -25.255 -2.629 1.00 88.38 158 VAL A O 1
ATOM 1205 N N . GLU A 1 159 ? -10.867 -23.308 -1.630 1.00 89.69 159 GLU A N 1
ATOM 1206 C CA . GLU A 1 159 ? -11.722 -22.799 -2.691 1.00 89.69 159 GLU A CA 1
ATOM 1207 C C . GLU A 1 159 ? -10.892 -22.228 -3.855 1.00 89.69 159 GLU A C 1
ATOM 1209 O O . GLU A 1 159 ? -9.711 -21.885 -3.687 1.00 89.69 159 GLU A O 1
ATOM 1214 N N . PRO A 1 160 ? -11.496 -22.104 -5.048 1.00 90.50 160 PRO A N 1
ATOM 1215 C CA . PRO A 1 160 ? -10.944 -21.304 -6.128 1.00 90.50 160 PRO A CA 1
ATOM 1216 C C . PRO A 1 160 ? -10.818 -19.836 -5.723 1.00 90.50 160 PRO A C 1
ATOM 1218 O O . PRO A 1 160 ? -11.729 -19.263 -5.132 1.00 90.50 160 PRO A O 1
ATOM 1221 N N . VAL A 1 161 ? -9.699 -19.218 -6.090 1.00 90.56 161 VAL A N 1
ATOM 1222 C CA . VAL A 1 161 ? -9.418 -17.790 -5.835 1.00 90.56 161 VAL A CA 1
ATOM 1223 C C . VAL A 1 161 ? -9.255 -17.009 -7.137 1.00 90.56 161 VAL A C 1
ATOM 1225 O O . VAL A 1 161 ? -9.322 -15.783 -7.155 1.00 90.56 161 VAL A O 1
ATOM 1228 N N . GLY A 1 162 ? -9.088 -17.727 -8.249 1.00 92.19 162 GLY A N 1
ATOM 1229 C CA . GLY A 1 162 ? -9.113 -17.209 -9.606 1.00 92.19 162 GLY A CA 1
ATOM 1230 C C . GLY A 1 162 ? -9.260 -18.340 -10.625 1.00 92.19 162 GLY A C 1
ATOM 1231 O O . GLY A 1 162 ? -9.293 -19.520 -10.280 1.00 92.19 162 GLY A O 1
ATOM 1232 N N . HIS A 1 163 ? -9.341 -17.993 -11.904 1.00 92.50 163 HIS A N 1
ATOM 1233 C CA . HIS A 1 163 ? -9.477 -18.946 -12.993 1.00 92.50 163 HIS A CA 1
ATOM 1234 C C . HIS A 1 163 ? -8.264 -19.885 -13.046 1.00 92.50 163 HIS A C 1
ATOM 1236 O O . HIS A 1 163 ? -7.149 -19.466 -13.365 1.00 92.50 163 HIS A O 1
ATOM 1242 N N . GLY A 1 164 ? -8.491 -21.164 -12.741 1.00 88.38 164 GLY A N 1
ATOM 1243 C CA . GLY A 1 164 ? -7.439 -22.181 -12.691 1.00 88.38 164 GLY A CA 1
ATOM 1244 C C . GLY A 1 164 ? -6.467 -22.026 -11.514 1.00 88.38 164 GLY A C 1
ATOM 1245 O O . GLY A 1 164 ? -5.409 -22.650 -11.533 1.00 88.38 164 GLY A O 1
ATOM 1246 N N . VAL A 1 165 ? -6.803 -21.210 -10.508 1.00 88.62 165 VAL A N 1
ATOM 1247 C CA . VAL A 1 165 ? -5.976 -20.968 -9.319 1.00 88.62 165 VA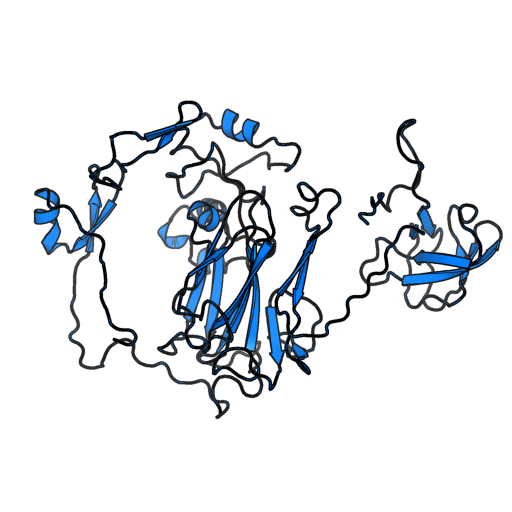L A CA 1
ATOM 1248 C C . VAL A 1 165 ? -6.799 -21.267 -8.069 1.00 88.62 165 VAL A C 1
ATOM 1250 O O . VAL A 1 165 ? -7.792 -20.595 -7.793 1.00 88.62 165 VAL A O 1
ATOM 1253 N N . ASN A 1 166 ? -6.360 -22.268 -7.307 1.00 84.56 166 ASN A N 1
ATOM 1254 C CA . ASN A 1 166 ? -7.034 -22.766 -6.107 1.00 84.56 166 ASN A CA 1
ATOM 1255 C C . ASN A 1 166 ? -6.044 -22.832 -4.936 1.00 84.56 166 ASN A C 1
ATOM 1257 O O . ASN A 1 166 ? -4.833 -22.912 -5.156 1.00 84.56 166 ASN A O 1
ATOM 1261 N N . ASN A 1 167 ? -6.581 -22.968 -3.722 1.00 85.19 167 ASN A N 1
ATOM 1262 C CA . ASN A 1 167 ? -5.858 -23.134 -2.455 1.00 85.19 167 ASN A CA 1
ATOM 1263 C C . ASN A 1 167 ? -5.268 -21.841 -1.868 1.00 85.19 167 ASN A C 1
ATOM 1265 O O . ASN A 1 167 ? -5.552 -20.730 -2.310 1.00 85.19 167 ASN A O 1
ATOM 1269 N N . SER A 1 168 ? -4.480 -22.012 -0.804 1.00 93.00 168 SER A N 1
ATOM 1270 C CA . SER A 1 168 ? -3.851 -20.944 -0.035 1.00 93.00 168 SER A CA 1
ATOM 1271 C C . SER A 1 168 ? -2.986 -20.014 -0.891 1.00 93.00 168 SER A C 1
ATOM 1273 O O . SER A 1 168 ? -2.257 -20.470 -1.771 1.00 93.00 168 SER A O 1
ATOM 1275 N N . PHE A 1 169 ? -2.981 -18.724 -0.556 1.00 94.75 169 PHE A N 1
ATOM 1276 C CA . PHE A 1 169 ? -2.202 -17.693 -1.247 1.00 94.75 169 PHE A CA 1
ATOM 1277 C C . PHE A 1 169 ? -1.646 -16.639 -0.279 1.00 94.75 169 PHE A C 1
ATOM 1279 O O . PHE A 1 169 ? -2.095 -16.507 0.862 1.00 94.75 169 PHE A O 1
ATOM 1286 N N . ARG A 1 170 ? -0.656 -15.873 -0.749 1.00 96.94 170 ARG A N 1
ATOM 1287 C CA . ARG A 1 170 ? -0.167 -14.656 -0.088 1.00 96.94 170 ARG A CA 1
ATOM 1288 C C . ARG A 1 170 ? -1.015 -13.475 -0.506 1.00 96.94 170 ARG A C 1
ATOM 1290 O O . ARG A 1 170 ? -1.168 -13.229 -1.695 1.00 96.94 170 ARG A O 1
ATOM 1297 N N . GLU A 1 171 ? -1.502 -12.704 0.441 1.00 97.25 171 GLU A N 1
ATOM 1298 C CA . GLU A 1 171 ? -2.293 -11.516 0.174 1.00 97.25 171 GLU A CA 1
ATOM 1299 C C . GLU A 1 171 ? -1.516 -10.246 0.507 1.00 97.25 171 GLU A C 1
ATOM 1301 O O . GLU A 1 171 ? -0.907 -10.143 1.574 1.00 97.25 171 GLU A O 1
ATOM 1306 N N . LEU A 1 172 ? -1.594 -9.260 -0.388 1.00 98.19 172 LEU A N 1
ATOM 1307 C CA . LEU A 1 172 ? -1.241 -7.875 -0.109 1.00 98.19 172 LEU A CA 1
ATOM 1308 C C . LEU A 1 172 ? -2.431 -6.968 -0.429 1.00 98.19 172 LEU A C 1
ATOM 1310 O O . LEU A 1 172 ? -2.865 -6.870 -1.577 1.00 98.19 172 LEU A O 1
ATOM 1314 N N . MET A 1 173 ? -2.898 -6.229 0.571 1.00 97.00 173 MET A N 1
ATOM 1315 C CA . MET A 1 173 ? -3.746 -5.066 0.356 1.00 97.00 173 MET A CA 1
ATOM 1316 C C . MET A 1 173 ? -2.903 -3.918 -0.186 1.00 97.00 173 MET A C 1
ATOM 1318 O O . MET A 1 173 ? -1.963 -3.490 0.476 1.00 97.00 173 MET A O 1
ATOM 1322 N N . VAL A 1 174 ? -3.260 -3.393 -1.354 1.00 96.81 174 VAL A N 1
ATOM 1323 C CA . VAL A 1 174 ? -2.616 -2.253 -2.010 1.00 96.81 174 VAL A CA 1
ATOM 1324 C C . VAL A 1 174 ? -3.603 -1.091 -2.041 1.00 96.81 174 VAL A C 1
ATOM 1326 O O . VAL A 1 174 ? -4.395 -0.944 -2.971 1.00 96.81 174 VAL A O 1
ATOM 1329 N N . GLN A 1 175 ? -3.552 -0.255 -1.006 1.00 94.75 175 GLN A N 1
ATOM 1330 C CA . GLN A 1 175 ? -4.312 0.995 -0.961 1.00 94.75 175 GLN A CA 1
ATOM 1331 C C . GLN A 1 175 ? -3.474 2.102 -1.588 1.00 94.75 175 GLN A C 1
ATOM 1333 O O . GLN A 1 175 ? -2.661 2.742 -0.909 1.00 94.75 175 GLN A O 1
ATOM 1338 N N . LEU A 1 176 ? -3.655 2.302 -2.889 1.00 93.88 176 LEU A N 1
ATOM 1339 C CA . LEU A 1 176 ? -3.135 3.483 -3.556 1.00 93.88 176 LEU A CA 1
ATOM 1340 C C . LEU A 1 176 ? -3.856 4.699 -3.009 1.00 93.88 176 LEU A C 1
ATOM 1342 O O . LEU A 1 176 ? -5.078 4.693 -2.849 1.00 93.88 176 LEU A O 1
ATOM 1346 N N . HIS A 1 177 ? -3.095 5.745 -2.749 1.00 90.00 177 HIS A N 1
ATOM 1347 C CA . HIS A 1 177 ? -3.671 6.991 -2.304 1.00 90.00 177 HIS A CA 1
ATOM 1348 C C . HIS A 1 177 ? -2.790 8.163 -2.707 1.00 90.00 177 HIS A C 1
ATOM 1350 O O . HIS A 1 177 ? -1.562 8.062 -2.704 1.00 90.00 177 HIS A O 1
ATOM 1356 N N . ASP A 1 178 ? -3.446 9.249 -3.092 1.00 89.25 178 ASP A N 1
ATOM 1357 C CA . ASP A 1 178 ? -2.870 10.578 -3.202 1.00 89.25 178 ASP A CA 1
ATOM 1358 C C . ASP A 1 178 ? -3.071 11.363 -1.903 1.00 89.25 178 ASP A C 1
ATOM 1360 O O . ASP A 1 178 ? -3.398 10.788 -0.865 1.00 89.25 178 ASP A O 1
ATOM 1364 N N . THR A 1 179 ? -2.855 12.677 -1.941 1.00 86.88 179 THR A N 1
ATOM 1365 C CA . THR A 1 179 ? -3.149 13.564 -0.811 1.00 86.88 179 THR A CA 1
ATOM 1366 C C . THR A 1 179 ? -2.381 13.135 0.446 1.00 86.88 179 THR A C 1
ATOM 1368 O O . THR A 1 179 ? -2.924 12.930 1.531 1.00 86.88 179 THR A O 1
ATOM 1371 N N . VAL A 1 180 ? -1.066 12.986 0.278 1.00 88.38 180 VAL A N 1
ATOM 1372 C CA . VAL A 1 180 ? -0.109 12.605 1.324 1.00 88.38 180 VAL A CA 1
ATOM 1373 C C . VAL A 1 180 ? 0.851 13.776 1.554 1.00 88.38 180 VAL A C 1
ATOM 1375 O O . VAL A 1 180 ? 1.922 13.815 0.939 1.00 88.38 180 VAL A O 1
ATOM 1378 N N . PRO A 1 181 ? 0.519 14.733 2.446 1.00 85.50 181 PRO A N 1
ATOM 1379 C CA . PRO A 1 181 ? 1.219 16.019 2.534 1.00 85.50 181 PRO A CA 1
ATOM 1380 C C . PRO A 1 181 ? 2.738 15.912 2.709 1.00 85.50 181 PRO A C 1
ATOM 1382 O O . PRO A 1 181 ? 3.493 16.679 2.121 1.00 85.50 181 PRO A O 1
ATOM 1385 N N . HIS A 1 182 ? 3.212 14.921 3.468 1.00 86.00 182 HIS A N 1
ATOM 1386 C CA . HIS A 1 182 ? 4.637 14.731 3.759 1.00 86.00 182 HIS A CA 1
ATOM 1387 C C . HIS A 1 182 ? 5.467 14.178 2.583 1.00 86.00 182 HIS A C 1
ATOM 1389 O O . HIS A 1 182 ? 6.688 14.065 2.696 1.00 86.00 182 HIS A O 1
ATOM 1395 N N . THR A 1 183 ? 4.826 13.814 1.470 1.00 91.50 183 THR A N 1
ATOM 1396 C CA . THR A 1 183 ? 5.494 13.316 0.252 1.00 91.50 183 THR A CA 1
ATOM 1397 C C . THR A 1 183 ? 5.315 14.223 -0.954 1.00 91.50 183 THR A C 1
ATOM 1399 O O . THR A 1 183 ? 5.875 13.941 -2.010 1.00 91.50 183 THR A O 1
ATOM 1402 N N . VAL A 1 184 ? 4.557 15.311 -0.806 1.00 89.69 184 VAL A N 1
ATOM 1403 C CA . VAL A 1 184 ? 4.361 16.290 -1.872 1.00 89.69 184 VAL A CA 1
ATOM 1404 C C . VAL A 1 184 ? 5.705 16.838 -2.331 1.00 89.69 184 VAL A C 1
ATOM 1406 O O . VAL A 1 184 ? 6.635 17.020 -1.538 1.00 89.69 184 VAL A O 1
ATOM 1409 N N . ASN A 1 185 ? 5.809 17.106 -3.628 1.00 89.25 185 ASN A N 1
ATOM 1410 C CA . ASN A 1 185 ? 6.966 17.756 -4.208 1.00 89.25 185 ASN A CA 1
ATOM 1411 C C . ASN A 1 185 ? 6.575 19.046 -4.936 1.00 89.25 185 ASN A C 1
ATOM 1413 O O . ASN A 1 185 ? 5.486 19.152 -5.502 1.00 89.25 185 ASN A O 1
ATOM 1417 N N . ILE A 1 186 ? 7.484 20.019 -4.926 1.00 86.12 186 ILE A N 1
ATOM 1418 C CA . ILE A 1 186 ? 7.384 21.238 -5.732 1.00 86.12 186 ILE A CA 1
ATOM 1419 C C . ILE A 1 186 ? 7.706 20.882 -7.182 1.00 86.12 186 ILE A C 1
ATOM 1421 O O . ILE A 1 186 ? 8.682 20.175 -7.449 1.00 86.12 186 ILE A O 1
ATOM 1425 N N . VAL A 1 187 ? 6.895 21.393 -8.105 1.00 80.31 187 VAL A N 1
ATOM 1426 C CA . VAL A 1 187 ? 7.070 21.246 -9.550 1.00 80.31 187 VAL A CA 1
ATOM 1427 C C . VAL A 1 187 ? 7.647 22.550 -10.093 1.00 80.31 187 VAL A C 1
ATOM 1429 O O . VAL A 1 187 ? 7.021 23.601 -9.992 1.00 80.31 187 VAL A O 1
ATOM 1432 N N . THR A 1 188 ? 8.857 22.491 -10.647 1.00 71.94 188 THR A N 1
ATOM 1433 C CA . THR A 1 188 ? 9.587 23.673 -11.144 1.00 71.94 188 THR A CA 1
ATOM 1434 C C . THR A 1 188 ? 9.676 23.733 -12.668 1.00 71.94 188 THR A C 1
ATOM 1436 O O . THR A 1 188 ? 9.827 24.815 -13.231 1.00 71.94 188 THR A O 1
ATOM 1439 N N . ALA A 1 189 ? 9.525 22.599 -13.351 1.00 68.44 189 ALA A N 1
ATOM 1440 C CA . ALA A 1 189 ? 9.381 22.510 -14.799 1.00 68.44 189 ALA A CA 1
ATOM 1441 C C . ALA A 1 189 ? 8.035 21.843 -15.127 1.00 68.44 189 ALA A C 1
ATOM 1443 O O . ALA A 1 189 ? 7.519 21.068 -14.331 1.00 68.44 189 ALA A O 1
ATOM 1444 N N . GLY A 1 190 ? 7.419 22.173 -16.263 1.00 61.00 190 GLY A N 1
ATOM 1445 C CA . GLY A 1 190 ? 6.102 21.638 -16.630 1.00 61.00 190 GLY A CA 1
ATOM 1446 C C . GLY A 1 190 ? 5.028 22.707 -16.789 1.00 61.00 190 GLY A C 1
ATOM 1447 O O . GLY A 1 190 ? 5.327 23.796 -17.265 1.00 61.00 190 GLY A O 1
ATOM 1448 N N . ASN A 1 191 ? 3.769 22.387 -16.480 1.00 56.53 191 ASN A N 1
ATOM 1449 C CA . ASN A 1 191 ? 2.628 23.242 -16.824 1.00 56.53 191 ASN A CA 1
ATOM 1450 C C . ASN A 1 191 ? 1.677 23.494 -15.626 1.00 56.53 191 ASN A C 1
ATOM 1452 O O . ASN A 1 191 ? 1.038 22.531 -15.172 1.00 56.53 191 ASN A O 1
ATOM 1456 N N . PRO A 1 192 ? 1.517 24.754 -15.150 1.00 56.62 192 PRO A N 1
ATOM 1457 C CA . PRO A 1 192 ? 2.180 25.973 -15.644 1.00 56.62 192 PRO A CA 1
ATOM 1458 C C . PRO A 1 192 ? 3.695 25.981 -15.349 1.00 56.62 192 PRO A C 1
ATOM 1460 O O . PRO A 1 192 ? 4.103 25.477 -14.303 1.00 56.62 192 PRO A O 1
ATOM 1463 N N . PRO A 1 193 ? 4.538 26.535 -16.240 1.00 57.22 193 PRO A N 1
ATOM 1464 C CA . PRO A 1 193 ? 5.992 26.484 -16.082 1.00 57.22 193 PRO A CA 1
ATOM 1465 C C . PRO A 1 193 ? 6.509 27.428 -14.995 1.00 57.22 193 PRO A C 1
ATOM 1467 O O . PRO A 1 193 ? 6.042 28.559 -14.880 1.00 57.22 193 PRO A O 1
ATOM 1470 N N . GLY A 1 194 ? 7.535 26.979 -14.260 1.00 60.22 194 GLY A N 1
ATOM 1471 C CA . GLY A 1 194 ? 8.521 27.854 -13.614 1.00 60.22 194 GLY A CA 1
ATOM 1472 C C . GLY A 1 194 ? 7.994 28.824 -12.561 1.00 60.22 194 GLY A C 1
ATOM 1473 O O . GLY A 1 194 ? 8.599 29.877 -12.367 1.00 60.22 194 GLY A O 1
ATOM 1474 N N . GLN A 1 195 ? 6.876 28.510 -11.901 1.00 64.94 195 GLN A N 1
ATOM 1475 C CA . GLN A 1 195 ? 6.355 29.366 -10.836 1.00 64.94 195 GLN A CA 1
ATOM 1476 C C . GLN A 1 195 ? 7.360 29.451 -9.673 1.00 64.94 195 GLN A C 1
ATOM 1478 O O . GLN A 1 195 ? 7.991 28.440 -9.343 1.00 64.94 195 GLN A O 1
ATOM 1483 N N . PRO A 1 196 ? 7.512 30.626 -9.033 1.00 73.62 196 PRO A N 1
ATOM 1484 C CA . PRO A 1 196 ? 8.342 30.757 -7.843 1.00 73.62 196 PRO A CA 1
ATOM 1485 C C . PRO A 1 196 ? 7.918 29.761 -6.759 1.00 73.62 196 PRO A C 1
ATOM 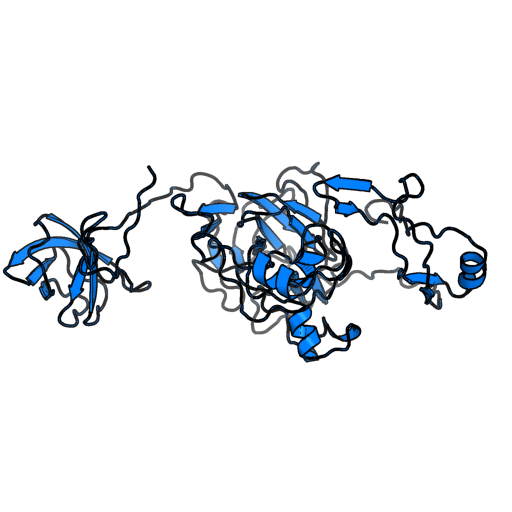1487 O O . PRO A 1 196 ? 6.733 29.444 -6.610 1.00 73.62 196 PRO A O 1
ATOM 1490 N N . ILE A 1 197 ? 8.887 29.287 -5.974 1.00 76.38 197 ILE A N 1
ATOM 1491 C CA . ILE A 1 197 ? 8.663 28.323 -4.884 1.00 76.38 197 ILE A CA 1
ATOM 1492 C C . ILE A 1 197 ? 7.584 28.831 -3.921 1.00 76.38 197 ILE A C 1
ATOM 1494 O O . ILE A 1 197 ? 6.767 28.055 -3.435 1.00 76.38 197 ILE A O 1
ATOM 1498 N N . GLU A 1 198 ? 7.536 30.139 -3.689 1.00 79.19 198 GLU A N 1
ATOM 1499 C CA . GLU A 1 198 ? 6.575 30.809 -2.820 1.00 79.19 198 GLU A CA 1
ATOM 1500 C C . GLU A 1 198 ? 5.134 30.609 -3.301 1.00 79.19 198 GLU A C 1
ATOM 1502 O O . GLU A 1 198 ? 4.241 30.389 -2.486 1.00 79.19 198 GLU A O 1
ATOM 1507 N N . VAL A 1 199 ? 4.909 30.616 -4.620 1.00 76.69 199 VAL A N 1
ATOM 1508 C CA . VAL A 1 199 ? 3.591 30.363 -5.218 1.00 76.69 199 VAL A CA 1
ATOM 1509 C C . VAL A 1 199 ? 3.190 28.903 -5.020 1.00 76.69 199 VAL A C 1
ATOM 1511 O O . VAL A 1 199 ? 2.037 28.627 -4.698 1.00 76.69 199 VAL A O 1
ATOM 1514 N N . ALA A 1 200 ? 4.127 27.960 -5.164 1.00 74.50 200 ALA A N 1
ATOM 1515 C CA . ALA A 1 200 ? 3.869 26.545 -4.894 1.00 74.50 200 ALA A CA 1
ATOM 1516 C C . ALA A 1 200 ? 3.549 26.289 -3.413 1.00 74.50 200 ALA A C 1
ATOM 1518 O O . ALA A 1 200 ? 2.619 25.547 -3.097 1.00 74.50 200 ALA A O 1
ATOM 1519 N N . LEU A 1 201 ? 4.286 26.936 -2.506 1.00 76.75 201 LEU A N 1
ATOM 1520 C CA . LEU A 1 201 ? 4.052 26.851 -1.066 1.00 76.75 201 LEU A CA 1
ATOM 1521 C C . LEU A 1 201 ? 2.704 27.459 -0.673 1.00 76.75 201 LEU A C 1
ATOM 1523 O O . LEU A 1 201 ? 2.005 26.879 0.152 1.00 76.75 201 LEU A O 1
ATOM 1527 N N . GLU A 1 202 ? 2.323 28.598 -1.255 1.00 77.81 202 GLU A N 1
ATOM 1528 C CA . GLU A 1 202 ? 1.036 29.237 -0.972 1.00 77.81 202 GLU A CA 1
ATOM 1529 C C . GLU A 1 202 ? -0.137 28.445 -1.556 1.00 77.81 202 GLU A C 1
ATOM 1531 O O . GLU A 1 202 ? -1.108 28.193 -0.849 1.00 77.81 202 GLU A O 1
ATOM 1536 N N . ALA A 1 203 ? -0.027 27.965 -2.800 1.00 72.69 203 ALA A N 1
ATOM 1537 C CA . ALA A 1 203 ? -1.038 27.105 -3.420 1.00 72.69 203 ALA A CA 1
ATOM 1538 C C . ALA A 1 203 ? -1.258 25.802 -2.631 1.00 72.69 203 ALA A C 1
ATOM 1540 O O . ALA A 1 203 ? -2.383 25.311 -2.541 1.00 72.69 203 ALA A O 1
ATOM 1541 N N . GLY A 1 204 ? -0.200 25.284 -1.997 1.00 66.50 204 GLY A N 1
ATOM 1542 C CA . GLY A 1 204 ? -0.284 24.125 -1.116 1.00 66.50 204 GLY A CA 1
ATOM 1543 C C . GLY A 1 204 ? -1.075 24.380 0.173 1.00 66.50 204 GLY A C 1
ATOM 1544 O O . GLY A 1 204 ? -1.606 23.433 0.752 1.00 66.50 204 GLY A O 1
ATOM 1545 N N . LYS A 1 205 ? -1.213 25.628 0.640 1.00 71.62 205 LYS A N 1
ATOM 1546 C CA . LYS A 1 205 ? -1.943 25.961 1.878 1.00 71.62 205 LYS A CA 1
ATOM 1547 C C . LYS A 1 205 ? -3.455 25.907 1.660 1.00 71.62 205 LYS A C 1
ATOM 1549 O O . LYS A 1 205 ? -4.149 26.920 1.643 1.00 71.62 205 LYS A O 1
ATOM 1554 N N . THR A 1 206 ? -3.990 24.702 1.527 1.00 65.06 206 THR A N 1
ATOM 1555 C CA . THR A 1 206 ? -5.437 24.472 1.483 1.00 65.06 206 THR A CA 1
ATOM 1556 C C . THR A 1 206 ? -5.962 24.099 2.867 1.00 65.06 206 THR A C 1
ATOM 1558 O O . THR A 1 206 ? -5.275 23.462 3.662 1.00 65.06 206 THR A O 1
ATOM 1561 N N . ILE A 1 207 ? -7.210 24.471 3.165 1.00 55.31 207 ILE A N 1
ATOM 1562 C CA . ILE A 1 207 ? -7.876 24.101 4.430 1.00 55.31 207 ILE A CA 1
ATOM 1563 C C . ILE A 1 207 ? -8.060 22.578 4.527 1.00 55.31 207 ILE A C 1
ATOM 1565 O O . ILE A 1 207 ? -8.089 22.024 5.624 1.00 55.31 207 ILE A O 1
ATOM 1569 N N . SER A 1 208 ? -8.173 21.898 3.384 1.00 58.72 208 SER A N 1
ATOM 1570 C CA . SER A 1 208 ? -8.435 20.462 3.326 1.00 58.72 208 SER A CA 1
ATOM 1571 C C . SER A 1 208 ? -7.222 19.620 3.724 1.00 58.72 208 SER A C 1
ATOM 1573 O O . SER A 1 208 ? -7.420 18.571 4.335 1.00 58.72 208 SER A O 1
ATOM 1575 N N . PHE A 1 209 ? -5.990 20.088 3.461 1.00 68.81 209 PHE A N 1
ATOM 1576 C CA . PHE A 1 209 ? -4.750 19.359 3.761 1.00 68.81 209 PHE A CA 1
ATOM 1577 C C . PHE A 1 209 ? -3.665 20.291 4.300 1.00 68.81 209 PHE A C 1
ATOM 1579 O O . PHE A 1 209 ? -3.182 21.178 3.598 1.00 68.81 209 PHE A O 1
ATOM 1586 N N . MET A 1 210 ? -3.243 20.060 5.545 1.00 71.69 210 MET A N 1
ATOM 1587 C CA . MET A 1 210 ? -2.139 20.804 6.149 1.00 71.69 210 MET A CA 1
ATOM 1588 C C . MET A 1 210 ? -0.812 20.356 5.538 1.00 71.69 210 MET A C 1
ATOM 1590 O O . MET A 1 210 ? -0.292 19.282 5.845 1.00 71.69 210 MET A O 1
ATOM 1594 N N . MET A 1 211 ? -0.275 21.194 4.660 1.00 76.56 211 MET A N 1
ATOM 1595 C CA . MET A 1 211 ? 1.014 20.970 4.024 1.00 76.56 211 MET A CA 1
ATOM 1596 C C . MET A 1 211 ? 2.178 21.208 4.990 1.00 76.56 211 MET A C 1
ATOM 1598 O O . MET A 1 211 ? 2.085 22.081 5.857 1.00 76.56 211 MET A O 1
ATOM 1602 N N . PRO A 1 212 ? 3.284 20.452 4.860 1.00 80.25 212 PRO A N 1
ATOM 1603 C CA . PRO A 1 212 ? 4.477 20.715 5.649 1.00 80.25 212 PRO A CA 1
ATOM 1604 C C . PRO A 1 212 ? 5.091 22.064 5.252 1.00 80.25 212 PRO A C 1
ATOM 1606 O O . PRO A 1 212 ? 5.043 22.465 4.091 1.00 80.25 212 PRO A O 1
ATOM 1609 N N . GLU A 1 213 ? 5.739 22.738 6.205 1.00 79.38 213 GLU A N 1
ATOM 1610 C CA . GLU A 1 213 ? 6.439 24.010 5.949 1.00 79.38 213 GLU A CA 1
ATOM 1611 C C . GLU A 1 213 ? 7.580 23.865 4.932 1.00 79.38 213 GLU A C 1
ATOM 1613 O O . GLU A 1 213 ? 7.946 24.821 4.252 1.00 79.38 213 GLU A O 1
ATOM 1618 N N . LYS A 1 214 ? 8.157 22.662 4.841 1.00 82.81 214 LYS A N 1
ATOM 1619 C CA . LYS A 1 214 ? 9.236 22.322 3.916 1.00 82.81 214 LYS A CA 1
ATOM 1620 C C . LYS A 1 214 ? 8.768 21.227 2.973 1.00 82.81 214 LYS A C 1
ATOM 1622 O O . LYS A 1 214 ? 8.402 20.139 3.416 1.00 82.81 214 LYS A O 1
ATOM 1627 N N . ILE A 1 215 ? 8.837 21.517 1.680 1.00 86.50 215 ILE A N 1
ATOM 1628 C CA . ILE A 1 215 ? 8.480 20.607 0.594 1.00 86.50 215 ILE A CA 1
ATOM 1629 C C . ILE A 1 215 ? 9.739 20.364 -0.243 1.00 86.50 215 ILE A C 1
ATOM 1631 O O . ILE A 1 215 ? 10.479 21.301 -0.542 1.00 86.50 215 ILE A O 1
ATOM 1635 N N . TYR A 1 216 ? 10.005 19.108 -0.598 1.00 89.94 216 TYR A N 1
ATOM 1636 C CA . TYR A 1 216 ? 11.141 18.761 -1.451 1.00 89.94 216 TYR A CA 1
ATOM 1637 C C . TYR A 1 216 ? 10.880 19.131 -2.916 1.00 89.94 216 TYR A C 1
ATOM 1639 O O . TYR A 1 216 ? 9.735 19.196 -3.361 1.00 89.94 216 TYR A O 1
ATOM 1647 N N . MET A 1 217 ? 11.949 19.315 -3.688 1.00 88.00 217 MET A N 1
ATOM 1648 C CA . MET A 1 217 ? 11.848 19.399 -5.146 1.00 88.00 217 MET A CA 1
ATOM 1649 C C . MET A 1 217 ? 11.500 18.038 -5.740 1.00 88.00 217 MET A C 1
ATOM 1651 O O . MET A 1 217 ? 11.962 17.007 -5.246 1.00 88.00 217 MET A O 1
ATOM 1655 N N . THR A 1 218 ? 10.701 18.035 -6.806 1.00 88.19 218 THR A N 1
ATOM 1656 C CA . THR A 1 218 ? 10.384 16.795 -7.518 1.00 88.19 218 THR A CA 1
ATOM 1657 C C . THR A 1 218 ? 11.653 16.186 -8.132 1.00 88.19 218 THR A C 1
ATOM 1659 O O . THR A 1 218 ? 12.393 16.884 -8.828 1.00 88.19 218 THR A O 1
ATOM 1662 N N . PRO A 1 219 ? 11.916 14.881 -7.935 1.00 88.69 219 PRO A N 1
ATOM 1663 C CA . PRO A 1 219 ? 12.945 14.156 -8.685 1.00 88.69 219 PRO A CA 1
ATOM 1664 C C . PRO A 1 219 ? 12.582 13.970 -10.165 1.00 88.69 219 PRO A C 1
ATOM 1666 O O . PRO A 1 219 ? 13.427 13.590 -10.968 1.00 88.69 219 PRO A O 1
ATOM 1669 N N . MET A 1 220 ? 11.314 14.204 -10.515 1.00 85.25 220 MET A N 1
ATOM 1670 C CA . MET A 1 220 ? 10.766 14.089 -11.861 1.00 85.25 220 MET A CA 1
ATOM 1671 C C . MET A 1 220 ? 10.277 15.480 -12.283 1.00 85.25 220 MET A C 1
ATOM 1673 O O . MET A 1 220 ? 9.125 15.812 -12.011 1.00 85.25 220 MET A O 1
ATOM 1677 N N . PRO A 1 221 ? 11.131 16.338 -12.870 1.00 74.00 221 PRO A N 1
ATOM 1678 C CA . PRO A 1 221 ? 10.789 17.737 -13.121 1.00 74.00 221 PRO A CA 1
ATOM 1679 C C . PRO A 1 221 ? 9.759 17.920 -14.233 1.00 74.00 221 PRO A C 1
ATOM 1681 O O . PRO A 1 221 ? 9.002 18.870 -14.177 1.00 74.00 221 PRO A O 1
ATOM 1684 N N . PHE A 1 222 ? 9.657 17.015 -15.207 1.00 73.44 222 PHE A N 1
ATOM 1685 C CA . PHE A 1 222 ? 8.704 17.145 -16.316 1.00 73.44 222 PHE A CA 1
ATOM 1686 C C . PHE A 1 222 ? 7.304 16.640 -15.935 1.00 73.44 222 PHE A C 1
ATOM 1688 O O . PHE A 1 222 ? 6.880 15.564 -16.362 1.00 73.44 222 PHE A O 1
ATOM 1695 N N . LEU A 1 223 ? 6.583 17.408 -15.112 1.00 74.69 223 LEU A N 1
ATOM 1696 C CA . LEU A 1 223 ? 5.222 17.085 -14.671 1.00 74.69 223 LEU A CA 1
ATOM 1697 C C . LEU A 1 223 ? 4.205 18.122 -15.152 1.00 74.69 223 LEU A C 1
ATOM 1699 O O . LEU A 1 223 ? 4.381 19.324 -14.999 1.00 74.69 223 LEU A O 1
ATOM 1703 N N . ASN A 1 224 ? 3.084 17.647 -15.689 1.00 69.12 224 ASN A N 1
ATOM 1704 C CA . ASN A 1 224 ? 1.944 18.498 -16.021 1.00 69.12 224 ASN A CA 1
ATOM 1705 C C . ASN A 1 224 ? 0.910 18.431 -14.893 1.00 69.12 224 ASN A C 1
ATOM 1707 O O . ASN A 1 224 ? 0.593 17.330 -14.435 1.00 69.12 224 ASN A O 1
ATOM 1711 N N . GLY A 1 225 ? 0.340 19.575 -14.498 1.00 63.97 225 GLY A N 1
ATOM 1712 C CA . GLY A 1 225 ? -0.846 19.587 -13.632 1.00 63.97 225 GLY A CA 1
ATOM 1713 C C . GLY A 1 225 ? -0.796 20.464 -12.381 1.00 63.97 225 GLY A C 1
ATOM 1714 O O . GLY A 1 225 ? -1.692 20.323 -11.557 1.00 63.97 225 GLY A O 1
ATOM 1715 N N . GLY A 1 226 ? 0.176 21.368 -12.221 1.00 72.31 226 GLY A N 1
ATOM 1716 C CA . GLY A 1 226 ? 0.201 22.299 -11.085 1.00 72.31 226 GLY A CA 1
ATOM 1717 C C . GLY A 1 226 ? 1.602 22.727 -10.652 1.00 72.31 226 GLY A C 1
ATOM 1718 O O . GLY A 1 226 ? 2.595 22.301 -11.232 1.00 72.31 226 GLY A O 1
ATOM 1719 N N . THR A 1 227 ? 1.664 23.576 -9.624 1.00 77.25 227 THR A N 1
ATOM 1720 C CA . THR A 1 227 ? 2.907 24.084 -9.005 1.00 77.25 227 THR A CA 1
ATOM 1721 C C . THR A 1 227 ? 3.492 23.131 -7.960 1.00 77.25 227 THR A C 1
ATOM 1723 O O . THR A 1 227 ? 4.665 23.219 -7.600 1.00 77.25 227 THR A O 1
ATOM 1726 N N . HIS A 1 228 ? 2.686 22.194 -7.472 1.00 82.88 228 HIS A N 1
ATOM 1727 C CA . HIS A 1 228 ? 3.087 21.134 -6.564 1.00 82.88 228 HIS A CA 1
ATOM 1728 C C . HIS A 1 228 ? 2.269 19.882 -6.862 1.00 82.88 228 HIS A C 1
ATOM 1730 O O . HIS A 1 228 ? 1.211 19.932 -7.493 1.00 82.88 228 HIS A O 1
ATOM 1736 N N . THR A 1 229 ? 2.752 18.746 -6.385 1.00 87.62 229 THR A N 1
ATOM 1737 C CA . THR A 1 229 ? 2.004 17.498 -6.462 1.00 87.62 229 THR A CA 1
ATOM 1738 C C . THR A 1 229 ? 1.086 17.313 -5.252 1.00 87.62 229 THR A C 1
ATOM 1740 O O . THR A 1 229 ? 1.032 18.164 -4.366 1.00 87.62 229 THR A O 1
ATOM 1743 N N . THR A 1 230 ? 0.318 16.225 -5.197 1.00 87.38 230 THR A N 1
ATOM 1744 C CA . THR A 1 230 ? -0.576 15.939 -4.054 1.00 87.38 230 THR A CA 1
ATOM 1745 C C . THR A 1 230 ? -0.011 14.869 -3.114 1.00 87.38 230 THR A C 1
ATOM 1747 O O . THR A 1 230 ? -0.607 14.581 -2.082 1.00 87.38 230 THR A O 1
ATOM 1750 N N . GLY A 1 231 ? 1.167 14.312 -3.411 1.00 90.31 231 GLY A N 1
ATOM 1751 C CA . GLY A 1 231 ? 1.761 13.229 -2.630 1.00 90.31 231 GLY A CA 1
ATOM 1752 C C . GLY A 1 231 ? 1.156 11.862 -2.955 1.00 90.31 231 GLY A C 1
ATOM 1753 O O . GLY A 1 231 ? 0.133 11.760 -3.636 1.00 90.31 231 GLY A O 1
ATOM 1754 N N . SER A 1 232 ? 1.810 10.803 -2.488 1.00 93.38 232 SER A N 1
ATOM 1755 C CA . SER A 1 232 ? 1.482 9.421 -2.829 1.00 93.38 232 SER A CA 1
ATOM 1756 C C . SER A 1 232 ? 1.896 8.462 -1.726 1.00 93.38 232 SER A C 1
ATOM 1758 O O . SER A 1 232 ? 2.833 8.716 -0.969 1.00 93.38 232 SER A O 1
ATOM 1760 N N . GLY A 1 233 ? 1.250 7.306 -1.688 1.00 93.81 233 GLY A N 1
ATOM 1761 C CA . GLY A 1 233 ? 1.686 6.199 -0.860 1.00 93.81 233 GLY A CA 1
ATOM 1762 C C . GLY A 1 233 ? 0.945 4.908 -1.165 1.00 93.81 233 GLY A C 1
ATOM 1763 O O . GLY A 1 233 ? 0.029 4.853 -1.988 1.00 93.81 233 GLY A O 1
ATOM 1764 N N . LEU A 1 234 ? 1.341 3.862 -0.444 1.00 94.31 234 LEU A N 1
ATOM 1765 C CA . LEU A 1 234 ? 0.657 2.578 -0.357 1.00 94.31 234 LEU A CA 1
ATOM 1766 C C . LEU A 1 234 ? 0.322 2.310 1.115 1.00 94.31 234 LEU A C 1
ATOM 1768 O O . LEU A 1 234 ? 1.224 2.262 1.951 1.00 94.31 234 LEU A O 1
ATOM 1772 N N . ASN A 1 235 ? -0.961 2.159 1.455 1.00 92.88 235 ASN A N 1
ATOM 1773 C CA . ASN A 1 235 ? -1.411 1.782 2.806 1.00 92.88 235 ASN A CA 1
ATOM 1774 C C . ASN A 1 235 ? -0.915 2.736 3.917 1.00 92.88 235 ASN A C 1
ATOM 1776 O O . ASN A 1 235 ? -0.380 2.286 4.933 1.00 92.88 235 ASN A O 1
ATOM 1780 N N . PHE A 1 236 ? -1.030 4.053 3.708 1.00 90.50 236 PHE A N 1
ATOM 1781 C CA . PHE A 1 236 ? -0.467 5.110 4.570 1.00 90.50 236 PHE A CA 1
ATOM 1782 C C . PHE A 1 236 ? 1.046 5.024 4.834 1.00 90.50 236 PHE A C 1
ATOM 1784 O O . PHE A 1 236 ? 1.570 5.609 5.785 1.00 90.50 236 PHE A O 1
ATOM 1791 N N . ARG A 1 237 ? 1.777 4.296 3.993 1.00 93.94 237 ARG A N 1
ATOM 1792 C CA . ARG A 1 237 ? 3.238 4.271 3.964 1.00 93.94 237 ARG A CA 1
ATOM 1793 C C . ARG A 1 237 ? 3.713 4.817 2.628 1.00 93.94 237 ARG A C 1
ATOM 1795 O O . ARG A 1 237 ? 3.025 4.688 1.621 1.00 93.94 237 ARG A O 1
ATOM 1802 N N . ALA A 1 238 ? 4.910 5.379 2.607 1.00 95.06 238 ALA A N 1
ATOM 1803 C CA . ALA A 1 238 ? 5.511 5.883 1.385 1.00 95.06 238 ALA A CA 1
ATOM 1804 C C . ALA A 1 238 ? 7.018 5.630 1.383 1.00 95.06 238 ALA A C 1
ATOM 1806 O O . ALA A 1 238 ? 7.654 5.563 2.438 1.00 95.06 238 ALA A O 1
ATOM 1807 N N . ALA A 1 239 ? 7.585 5.508 0.186 1.00 95.62 239 ALA A N 1
ATOM 1808 C CA . ALA A 1 239 ? 9.023 5.409 -0.047 1.00 95.62 239 ALA A CA 1
ATOM 1809 C C . ALA A 1 239 ? 9.509 6.528 -0.991 1.00 95.62 239 ALA A C 1
ATOM 1811 O O . ALA A 1 239 ? 9.977 6.255 -2.094 1.00 95.62 239 ALA A O 1
ATOM 1812 N N . PRO A 1 240 ? 9.347 7.804 -0.617 1.00 95.88 240 PRO A N 1
ATOM 1813 C CA . PRO A 1 240 ? 9.522 8.914 -1.544 1.00 95.88 240 PRO A CA 1
ATOM 1814 C C . PRO A 1 240 ? 10.984 9.086 -1.986 1.00 95.88 240 PRO A C 1
ATOM 1816 O O . PRO A 1 240 ? 11.919 9.053 -1.182 1.00 95.88 240 PRO A O 1
ATOM 1819 N N . ILE A 1 241 ? 11.179 9.266 -3.293 1.00 96.19 241 ILE A N 1
ATOM 1820 C CA . ILE A 1 241 ? 12.502 9.336 -3.925 1.00 96.19 241 ILE A CA 1
ATOM 1821 C C . ILE A 1 241 ? 13.235 10.611 -3.498 1.00 96.19 241 ILE A C 1
ATOM 1823 O O . ILE A 1 241 ? 14.438 10.564 -3.267 1.00 96.19 241 ILE A O 1
ATOM 1827 N N . ALA A 1 242 ? 12.531 11.731 -3.322 1.00 94.88 242 ALA A N 1
ATOM 1828 C CA . ALA A 1 242 ? 13.153 12.997 -2.935 1.00 94.88 242 ALA A CA 1
ATOM 1829 C C . ALA A 1 242 ? 13.885 12.908 -1.580 1.00 94.88 242 ALA A C 1
ATOM 1831 O O . ALA A 1 242 ? 15.019 13.364 -1.459 1.00 94.88 242 ALA A O 1
ATOM 1832 N N . GLN A 1 243 ? 13.291 12.249 -0.578 1.00 93.94 243 GLN A N 1
ATOM 1833 C CA . GLN A 1 243 ? 13.936 12.002 0.718 1.00 93.94 243 GLN A CA 1
ATOM 1834 C C . GLN A 1 243 ? 15.130 11.046 0.592 1.00 93.94 243 GLN A C 1
ATOM 1836 O O . GLN A 1 243 ? 16.143 11.233 1.270 1.00 93.94 243 GLN A O 1
ATOM 1841 N N . ARG A 1 244 ? 15.037 10.031 -0.278 1.00 95.44 244 ARG A N 1
ATOM 1842 C CA . ARG A 1 244 ? 16.176 9.149 -0.569 1.00 95.44 244 ARG A CA 1
ATOM 1843 C C . ARG A 1 244 ? 17.327 9.942 -1.189 1.00 95.44 244 ARG A C 1
ATOM 1845 O O . ARG A 1 244 ? 18.442 9.847 -0.687 1.00 95.44 244 ARG A O 1
ATOM 1852 N N . LEU A 1 245 ? 17.048 10.815 -2.157 1.00 95.81 245 LEU A N 1
ATOM 1853 C CA . LEU A 1 245 ? 18.051 11.682 -2.786 1.00 95.81 245 LEU A CA 1
ATOM 1854 C C . LEU A 1 245 ? 18.633 12.736 -1.834 1.00 95.81 245 LEU A C 1
ATOM 1856 O O . LEU A 1 245 ? 19.805 13.083 -1.937 1.00 95.81 245 LEU A O 1
ATOM 1860 N N . ALA A 1 246 ? 17.855 13.200 -0.856 1.00 94.12 246 ALA A N 1
ATOM 1861 C CA . ALA A 1 246 ? 18.371 14.044 0.219 1.00 94.12 246 ALA A CA 1
ATOM 1862 C C . ALA A 1 246 ? 19.350 13.293 1.145 1.00 94.12 246 ALA A C 1
ATOM 1864 O O . ALA A 1 246 ? 20.194 13.922 1.778 1.00 94.12 246 ALA A O 1
ATOM 1865 N N . THR A 1 247 ? 19.242 11.961 1.226 1.00 94.06 247 THR A N 1
ATOM 1866 C CA . THR A 1 247 ? 20.168 11.102 1.985 1.00 94.06 247 THR A CA 1
ATOM 1867 C C . THR A 1 247 ? 21.405 10.742 1.158 1.00 94.06 247 THR A C 1
ATOM 1869 O O . THR A 1 247 ? 22.519 10.779 1.672 1.00 94.06 247 THR A O 1
ATOM 1872 N N . ASN A 1 248 ? 21.219 10.399 -0.119 1.00 95.81 248 ASN A N 1
ATOM 1873 C CA . ASN A 1 248 ? 22.293 10.156 -1.075 1.00 95.81 248 ASN A CA 1
ATOM 1874 C C . ASN A 1 248 ? 21.915 10.768 -2.437 1.00 95.81 248 ASN A C 1
ATOM 1876 O O . ASN A 1 248 ? 20.999 10.252 -3.076 1.00 95.81 248 ASN A O 1
ATOM 1880 N N . PRO A 1 249 ? 22.609 11.823 -2.902 1.00 95.19 249 PRO A N 1
ATOM 1881 C CA . PRO A 1 249 ? 22.256 12.522 -4.136 1.00 95.19 249 PRO A CA 1
ATOM 1882 C C . PRO A 1 249 ? 22.556 11.726 -5.418 1.00 95.19 249 PRO A C 1
ATOM 1884 O O . PRO A 1 249 ? 22.137 12.146 -6.496 1.00 95.19 249 PRO A O 1
ATOM 1887 N N . ASP A 1 250 ? 23.268 10.596 -5.337 1.00 94.75 250 ASP A N 1
ATOM 1888 C CA . ASP A 1 250 ? 23.503 9.718 -6.484 1.00 94.75 250 ASP A CA 1
ATOM 1889 C C . ASP A 1 250 ? 22.213 8.977 -6.876 1.00 94.75 250 ASP A C 1
ATOM 1891 O O . ASP A 1 250 ? 21.797 8.002 -6.245 1.00 94.75 250 ASP A O 1
ATOM 1895 N N . VAL A 1 251 ? 21.592 9.425 -7.969 1.00 90.94 251 VAL A N 1
ATOM 1896 C CA . VAL A 1 251 ? 20.339 8.865 -8.497 1.00 90.94 251 VAL A CA 1
ATOM 1897 C C . VAL A 1 251 ? 20.465 7.379 -8.847 1.00 90.94 251 VAL A C 1
ATOM 1899 O O . VAL A 1 251 ? 19.482 6.646 -8.717 1.00 90.94 251 VAL A O 1
ATOM 1902 N N . SER A 1 252 ? 21.659 6.894 -9.213 1.00 92.12 252 SER A N 1
ATOM 1903 C CA . SER A 1 252 ? 21.877 5.466 -9.489 1.00 92.12 252 SER A CA 1
ATOM 1904 C C . SER A 1 252 ? 21.661 4.587 -8.250 1.00 92.12 252 SER A C 1
ATOM 1906 O O . SER A 1 252 ? 21.369 3.398 -8.369 1.00 92.12 252 SER A O 1
ATOM 1908 N N . GLN A 1 253 ? 21.748 5.182 -7.058 1.00 96.00 253 GLN A N 1
ATOM 1909 C CA . GLN A 1 253 ? 21.609 4.508 -5.773 1.00 96.00 253 GLN A CA 1
ATOM 1910 C C . GLN A 1 253 ? 20.220 4.658 -5.143 1.00 96.00 253 GLN A C 1
ATOM 1912 O O . GLN A 1 253 ? 19.966 4.049 -4.105 1.00 96.00 253 GLN A O 1
ATOM 1917 N N . ALA A 1 254 ? 19.290 5.391 -5.767 1.00 94.31 254 ALA A N 1
ATOM 1918 C CA . ALA A 1 254 ? 17.987 5.716 -5.175 1.00 94.31 254 ALA A CA 1
ATOM 1919 C C . ALA A 1 254 ? 17.162 4.480 -4.745 1.00 94.31 254 ALA A C 1
ATOM 1921 O O . ALA A 1 254 ? 16.386 4.534 -3.788 1.00 94.31 254 ALA A O 1
ATOM 1922 N N . PHE A 1 255 ? 17.345 3.336 -5.408 1.00 94.62 255 PHE A N 1
ATOM 1923 C CA . PHE A 1 255 ? 16.656 2.078 -5.087 1.00 94.62 255 PHE A CA 1
ATOM 1924 C C . PHE A 1 255 ? 17.543 1.056 -4.361 1.00 94.62 255 PHE A C 1
ATOM 1926 O O . PHE A 1 255 ? 17.105 -0.063 -4.111 1.00 94.62 255 PHE A O 1
ATOM 1933 N N . ASN A 1 256 ? 18.769 1.423 -3.981 1.00 94.75 256 ASN A N 1
ATOM 1934 C CA . ASN A 1 256 ? 19.685 0.522 -3.292 1.00 94.75 256 ASN A CA 1
ATOM 1935 C C . ASN A 1 256 ? 19.292 0.361 -1.810 1.00 94.75 256 ASN A C 1
ATOM 1937 O O . ASN A 1 256 ? 19.503 1.260 -0.988 1.00 94.75 256 ASN A O 1
ATOM 1941 N N . SER A 1 257 ? 18.761 -0.812 -1.450 1.00 94.31 257 SER A N 1
ATOM 1942 C CA . SER A 1 257 ? 18.386 -1.135 -0.068 1.00 94.31 257 SER A CA 1
ATOM 1943 C C . SER A 1 257 ? 19.563 -1.162 0.914 1.00 94.31 257 SER A C 1
ATOM 1945 O O . SER A 1 257 ? 19.339 -1.015 2.109 1.00 94.31 257 SER A O 1
ATOM 1947 N N . GLN A 1 258 ? 20.815 -1.305 0.466 1.00 94.81 258 GLN A N 1
ATOM 1948 C CA . GLN A 1 258 ? 21.977 -1.213 1.366 1.00 94.81 258 GLN A CA 1
ATOM 1949 C C . GLN A 1 258 ? 22.228 0.222 1.847 1.00 94.81 258 GLN A C 1
ATOM 1951 O O . GLN A 1 258 ? 22.784 0.419 2.922 1.00 94.81 258 GLN A O 1
ATOM 1956 N N . ILE A 1 259 ? 21.804 1.216 1.062 1.00 96.00 259 ILE A N 1
ATOM 1957 C CA . ILE A 1 259 ? 21.971 2.640 1.373 1.00 96.00 259 ILE A CA 1
ATOM 1958 C C . ILE A 1 259 ? 20.733 3.177 2.091 1.00 96.00 259 ILE A C 1
ATOM 1960 O O . ILE A 1 259 ? 20.850 3.883 3.089 1.00 96.00 259 ILE A O 1
ATOM 1964 N N . HIS A 1 260 ? 19.541 2.840 1.596 1.00 95.69 260 HIS A N 1
ATOM 1965 C CA . HIS A 1 260 ? 18.287 3.432 2.070 1.00 95.69 260 HIS A CA 1
ATOM 1966 C C . HIS A 1 260 ? 17.426 2.498 2.926 1.00 95.69 260 HIS A C 1
ATOM 1968 O O . HIS A 1 260 ? 16.404 2.934 3.457 1.00 95.69 260 HIS A O 1
ATOM 1974 N N . GLY A 1 261 ? 17.787 1.218 3.029 1.00 95.56 261 GLY A N 1
ATOM 1975 C CA . GLY A 1 261 ? 16.858 0.175 3.449 1.00 95.56 261 GLY A CA 1
ATOM 1976 C C . GLY A 1 261 ? 15.808 -0.147 2.379 1.00 95.56 261 GLY A C 1
ATOM 1977 O O . GLY A 1 261 ? 15.634 0.566 1.378 1.00 95.56 261 GLY A O 1
ATOM 1978 N N . ASP A 1 262 ? 15.076 -1.234 2.613 1.00 96.31 262 ASP A N 1
ATOM 1979 C CA . ASP A 1 262 ? 13.872 -1.551 1.842 1.00 96.31 262 ASP A CA 1
ATOM 1980 C C . ASP A 1 262 ? 12.842 -0.403 1.961 1.00 96.31 262 ASP A C 1
ATOM 1982 O O . ASP A 1 262 ? 12.852 0.348 2.945 1.00 96.31 262 ASP A O 1
ATOM 1986 N N . PRO A 1 263 ? 11.963 -0.202 0.961 1.00 96.06 263 PRO A N 1
ATOM 1987 C CA . PRO A 1 263 ? 10.903 0.797 1.054 1.00 96.06 263 PRO A CA 1
ATOM 1988 C C . PRO A 1 263 ? 10.025 0.543 2.287 1.00 96.06 263 PRO A C 1
ATOM 1990 O O . PRO A 1 263 ? 9.746 -0.596 2.646 1.00 96.06 263 PRO A O 1
ATOM 1993 N N . TYR A 1 264 ? 9.563 1.616 2.932 1.00 94.44 264 TYR A N 1
ATOM 1994 C CA . TYR A 1 264 ? 8.749 1.519 4.151 1.00 94.44 264 TYR A CA 1
ATOM 1995 C C . TYR A 1 264 ? 7.297 1.073 3.888 1.00 94.44 264 TYR A C 1
ATOM 1997 O O . TYR A 1 264 ? 6.500 0.909 4.817 1.00 94.44 264 TYR A O 1
ATOM 2005 N N . THR A 1 265 ? 6.938 0.889 2.617 1.00 96.56 265 THR A N 1
ATOM 2006 C CA . THR A 1 265 ? 5.682 0.272 2.191 1.00 96.56 265 THR A CA 1
ATOM 2007 C C . THR A 1 265 ? 5.659 -1.224 2.537 1.00 96.56 265 THR A C 1
ATOM 2009 O O . THR A 1 265 ? 6.708 -1.816 2.793 1.00 96.56 265 THR A O 1
ATOM 2012 N N . PRO A 1 266 ? 4.474 -1.859 2.626 1.00 96.00 266 PRO A N 1
ATOM 2013 C CA . PRO A 1 266 ? 4.395 -3.270 2.996 1.00 96.00 266 PRO A CA 1
ATOM 2014 C C . PRO A 1 266 ? 5.235 -4.177 2.076 1.00 96.00 266 PRO A C 1
ATOM 2016 O O . PRO A 1 266 ? 5.060 -4.166 0.862 1.00 96.00 266 PRO A O 1
ATOM 2019 N N . LEU A 1 267 ? 6.120 -4.984 2.671 1.00 97.12 267 LEU A N 1
ATOM 2020 C CA . LEU A 1 267 ? 6.987 -5.944 1.980 1.00 97.12 267 LEU A CA 1
ATOM 2021 C C . LEU A 1 267 ? 6.312 -7.321 1.919 1.00 97.12 267 LEU A C 1
ATOM 2023 O O . LEU A 1 267 ? 6.344 -8.072 2.899 1.00 97.12 267 LEU A O 1
ATOM 2027 N N . LEU A 1 268 ? 5.729 -7.672 0.772 1.00 98.12 268 LEU A N 1
ATOM 2028 C CA . LEU A 1 268 ? 5.217 -9.025 0.545 1.00 98.12 268 LEU A CA 1
ATOM 2029 C C . LEU A 1 268 ? 6.393 -9.984 0.321 1.00 98.12 268 LEU A C 1
ATOM 2031 O O . LEU A 1 268 ? 7.222 -9.767 -0.562 1.00 98.12 268 LEU A O 1
ATOM 2035 N N . ARG A 1 269 ? 6.465 -11.054 1.115 1.00 98.12 269 ARG A N 1
ATOM 2036 C CA . ARG A 1 269 ? 7.477 -12.112 0.985 1.00 98.12 269 ARG A CA 1
ATOM 2037 C C . ARG A 1 269 ? 6.806 -13.403 0.535 1.00 98.12 269 ARG A C 1
ATOM 2039 O O . ARG A 1 269 ? 5.775 -13.779 1.085 1.00 98.12 269 ARG A O 1
ATOM 2046 N N . ALA A 1 270 ? 7.416 -14.085 -0.422 1.00 96.94 270 ALA A N 1
ATOM 2047 C CA . ALA A 1 270 ? 6.917 -15.329 -1.000 1.00 96.94 270 ALA A CA 1
ATOM 2048 C C . ALA A 1 270 ? 8.089 -16.278 -1.296 1.00 96.94 270 ALA A C 1
ATOM 2050 O O . ALA A 1 270 ? 9.227 -15.824 -1.428 1.00 96.94 270 ALA A O 1
ATOM 2051 N N . TYR A 1 271 ? 7.838 -17.581 -1.426 1.00 96.19 271 TYR A N 1
ATOM 2052 C CA . TYR A 1 271 ? 8.773 -18.456 -2.160 1.00 96.19 271 TYR A CA 1
ATOM 2053 C C . TYR A 1 271 ? 8.386 -18.534 -3.634 1.00 96.19 271 TYR A C 1
ATOM 2055 O O . TYR A 1 271 ? 7.237 -18.300 -3.994 1.00 96.19 271 TYR A O 1
ATOM 2063 N N . VAL A 1 272 ? 9.342 -18.872 -4.493 1.00 95.00 272 VAL A N 1
ATOM 2064 C CA . VAL A 1 272 ? 9.081 -19.164 -5.909 1.00 95.00 272 VAL A CA 1
ATOM 2065 C C . VAL A 1 272 ? 7.899 -20.133 -6.032 1.00 95.00 272 VAL A C 1
ATOM 2067 O O . VAL A 1 272 ? 7.841 -21.131 -5.318 1.00 95.00 272 VAL A O 1
ATOM 2070 N N . GLY A 1 273 ? 6.949 -19.830 -6.918 1.00 92.38 273 GLY A N 1
ATOM 2071 C CA . GLY A 1 273 ? 5.744 -20.635 -7.136 1.00 92.38 273 GLY A CA 1
ATOM 2072 C C . GLY A 1 273 ? 4.543 -20.285 -6.252 1.00 92.38 273 GLY A C 1
ATOM 2073 O O . GLY A 1 273 ? 3.455 -20.779 -6.529 1.00 92.38 273 GLY A O 1
ATOM 2074 N N . ASP A 1 274 ? 4.689 -19.443 -5.222 1.00 94.69 274 ASP A N 1
ATOM 2075 C CA . ASP A 1 274 ? 3.550 -19.039 -4.381 1.00 94.69 274 ASP A CA 1
ATOM 2076 C C . ASP A 1 274 ? 2.478 -18.340 -5.210 1.00 94.69 274 ASP A C 1
ATOM 2078 O O . ASP A 1 274 ? 2.790 -17.434 -5.982 1.00 94.69 274 ASP A O 1
ATOM 2082 N N . THR A 1 275 ? 1.209 -18.662 -4.985 1.00 94.88 275 THR A N 1
ATOM 2083 C CA . THR A 1 275 ? 0.132 -17.794 -5.458 1.00 94.88 275 THR A CA 1
ATOM 2084 C C . THR A 1 275 ? 0.118 -16.518 -4.621 1.00 94.88 275 THR A C 1
ATOM 2086 O O . THR A 1 275 ? 0.221 -16.563 -3.393 1.00 94.88 275 THR A O 1
ATOM 2089 N N . MET A 1 276 ? -0.020 -15.372 -5.287 1.00 96.56 276 MET A N 1
ATOM 2090 C CA . MET A 1 276 ? -0.147 -14.064 -4.650 1.00 96.56 276 MET A CA 1
ATOM 2091 C C . MET A 1 276 ? -1.427 -13.382 -5.125 1.00 96.56 276 MET A C 1
ATOM 2093 O O . MET A 1 276 ? -1.756 -13.426 -6.307 1.00 96.56 276 MET A O 1
ATOM 2097 N N . VAL A 1 277 ? -2.130 -12.713 -4.223 1.00 96.81 277 VAL A N 1
ATOM 2098 C CA . VAL A 1 277 ? -3.314 -11.913 -4.527 1.00 96.81 277 VAL A CA 1
ATOM 2099 C C . VAL A 1 277 ? -3.065 -10.488 -4.065 1.00 96.81 277 VAL A C 1
ATOM 2101 O O . VAL A 1 277 ? -2.717 -10.240 -2.911 1.00 96.81 277 VAL A O 1
ATOM 2104 N N . PHE A 1 278 ? -3.241 -9.545 -4.984 1.00 97.94 278 PHE A N 1
ATOM 2105 C CA . PHE A 1 278 ? -3.151 -8.121 -4.703 1.00 97.94 278 PHE A CA 1
ATOM 2106 C C . PHE A 1 278 ? -4.560 -7.544 -4.681 1.00 97.94 278 PHE A C 1
ATOM 2108 O O . PHE A 1 278 ? -5.242 -7.497 -5.705 1.00 97.94 278 PHE A O 1
ATOM 2115 N N . ARG A 1 279 ? -4.995 -7.107 -3.502 1.00 96.94 279 ARG A N 1
ATOM 2116 C CA . ARG A 1 279 ? -6.262 -6.402 -3.309 1.00 96.94 279 ARG A CA 1
ATOM 2117 C C . ARG A 1 279 ? -6.013 -4.936 -3.622 1.00 96.94 279 ARG A C 1
ATOM 2119 O O . ARG A 1 279 ? -5.467 -4.208 -2.800 1.00 96.94 279 ARG A O 1
ATOM 2126 N N . LEU A 1 280 ? -6.304 -4.521 -4.844 1.00 96.81 280 LEU A N 1
ATOM 2127 C CA . LEU A 1 280 ? -6.060 -3.166 -5.316 1.00 96.81 280 LEU A CA 1
ATOM 2128 C C . LEU A 1 280 ? -7.264 -2.285 -4.996 1.00 96.81 280 LEU A C 1
ATOM 2130 O O . LEU A 1 280 ? -8.392 -2.646 -5.314 1.00 96.81 280 LEU A O 1
ATOM 2134 N N . LEU A 1 281 ? -7.021 -1.123 -4.399 1.00 95.81 281 LEU A N 1
ATOM 2135 C CA . LEU A 1 281 ? -8.040 -0.115 -4.125 1.00 95.81 281 LEU A CA 1
ATOM 2136 C C . LEU A 1 281 ? -7.407 1.268 -4.211 1.00 95.81 281 LEU A C 1
ATOM 2138 O O . LEU A 1 281 ? -6.322 1.485 -3.667 1.00 95.81 281 LEU A O 1
ATOM 2142 N N . HIS A 1 282 ? -8.099 2.212 -4.835 1.00 94.06 282 HIS A N 1
ATOM 2143 C CA . HIS A 1 282 ? -7.744 3.622 -4.730 1.00 94.06 282 HIS A CA 1
ATOM 2144 C C . HIS A 1 282 ? -8.667 4.324 -3.728 1.00 94.06 282 HIS A C 1
ATOM 2146 O O . HIS A 1 282 ? -9.888 4.317 -3.888 1.00 94.06 282 HIS A O 1
ATOM 2152 N N . THR A 1 283 ? -8.092 4.886 -2.662 1.00 87.50 283 THR A N 1
ATOM 2153 C CA . THR A 1 283 ? -8.861 5.308 -1.477 1.00 87.50 283 THR A CA 1
ATOM 2154 C C . THR A 1 283 ? -9.058 6.815 -1.339 1.00 87.50 283 THR A C 1
ATOM 2156 O O . THR A 1 283 ? -10.000 7.220 -0.665 1.00 87.50 283 THR A O 1
ATOM 2159 N N . LEU A 1 284 ? -8.181 7.641 -1.921 1.00 84.25 284 LEU A N 1
ATOM 2160 C CA . LEU A 1 284 ? -8.184 9.107 -1.780 1.00 84.25 284 LEU A CA 1
ATOM 2161 C C . LEU A 1 284 ? -8.468 9.790 -3.134 1.00 84.25 284 LEU A C 1
ATOM 2163 O O . LEU A 1 284 ? -8.710 9.100 -4.116 1.00 84.25 284 LEU A O 1
ATOM 2167 N N . MET A 1 285 ? -8.687 11.108 -3.147 1.00 74.19 285 MET A N 1
ATOM 2168 C CA . MET A 1 285 ? -9.816 11.664 -3.913 1.00 74.19 285 MET A CA 1
ATOM 2169 C C . MET A 1 285 ? -9.528 12.579 -5.107 1.00 74.19 285 MET A C 1
ATOM 2171 O O . MET A 1 285 ? -10.491 13.004 -5.736 1.00 74.19 285 MET A O 1
ATOM 2175 N N . ASN A 1 286 ? -8.290 12.933 -5.443 1.00 77.50 286 ASN A N 1
ATOM 2176 C CA . ASN A 1 286 ? -8.088 13.985 -6.450 1.00 77.50 286 ASN A CA 1
ATOM 2177 C C . ASN A 1 286 ? -7.669 13.453 -7.817 1.00 77.50 286 ASN A C 1
ATOM 2179 O O . ASN A 1 286 ? -7.937 14.090 -8.836 1.00 77.50 286 ASN A O 1
ATOM 2183 N N . GLU A 1 287 ? -6.991 12.313 -7.860 1.00 85.44 287 GLU A N 1
ATOM 2184 C CA . GLU A 1 287 ? -6.290 11.876 -9.059 1.00 85.44 287 GLU A CA 1
ATOM 2185 C C . GLU A 1 287 ? -6.549 10.404 -9.376 1.00 85.44 287 GLU A C 1
ATOM 2187 O O . GLU A 1 287 ? -6.871 9.611 -8.508 1.00 85.44 287 GLU A O 1
ATOM 2192 N N . THR A 1 288 ? -6.399 9.989 -10.631 1.00 89.88 288 THR A N 1
ATOM 2193 C CA . THR A 1 288 ? -6.446 8.562 -10.981 1.00 89.88 288 THR A CA 1
ATOM 2194 C C . THR A 1 288 ? -5.057 7.948 -10.924 1.00 89.88 288 THR A C 1
ATOM 2196 O O . THR A 1 288 ? -4.062 8.617 -11.235 1.00 89.88 288 THR A O 1
ATOM 2199 N N . MET A 1 289 ? -4.990 6.657 -10.620 1.00 92.75 289 MET A N 1
ATOM 2200 C CA . MET A 1 289 ? -3.733 5.940 -10.455 1.00 92.75 289 MET A CA 1
ATOM 2201 C C . MET A 1 289 ? -3.587 4.829 -11.484 1.00 92.75 289 MET A C 1
ATOM 2203 O O . MET A 1 289 ? -4.518 4.437 -12.186 1.00 92.75 289 MET A O 1
ATOM 2207 N N . THR A 1 290 ? -2.378 4.303 -11.589 1.00 95.75 290 THR A N 1
ATOM 2208 C CA . THR A 1 290 ? -2.118 3.072 -12.327 1.00 95.75 290 THR A CA 1
ATOM 2209 C C . THR A 1 290 ? -1.229 2.218 -11.456 1.00 95.75 290 THR A C 1
ATOM 2211 O O . THR A 1 290 ? -0.202 2.702 -11.016 1.00 95.75 290 THR A O 1
ATOM 2214 N N . TRP A 1 291 ? -1.599 0.983 -11.159 1.00 97.94 291 TRP A N 1
ATOM 2215 C CA . TRP A 1 291 ? -0.738 0.065 -10.423 1.00 97.94 291 TRP A CA 1
ATOM 2216 C C . TRP A 1 291 ? -0.048 -0.879 -11.387 1.00 97.94 291 TRP A C 1
ATOM 2218 O O . TRP A 1 291 ? -0.725 -1.486 -12.210 1.00 97.94 291 TRP A O 1
ATOM 2228 N N . THR A 1 292 ? 1.264 -1.035 -11.262 1.00 98.38 292 THR A N 1
ATOM 2229 C CA . THR A 1 292 ? 2.069 -1.924 -12.101 1.00 98.38 292 THR A CA 1
ATOM 2230 C C . THR A 1 292 ? 2.906 -2.849 -11.231 1.00 98.38 292 THR A C 1
ATOM 2232 O O . THR A 1 292 ? 3.484 -2.406 -10.241 1.00 98.38 292 THR A O 1
ATOM 2235 N N . ILE A 1 293 ? 3.021 -4.115 -11.629 1.00 98.12 293 ILE A N 1
ATOM 2236 C CA . ILE A 1 293 ? 3.907 -5.112 -11.017 1.00 98.12 293 ILE A CA 1
ATOM 2237 C C . ILE A 1 293 ? 4.952 -5.585 -12.031 1.00 98.12 293 ILE A C 1
ATOM 2239 O O . ILE A 1 293 ? 4.638 -5.915 -13.176 1.00 98.12 293 ILE A O 1
ATOM 2243 N N . SER A 1 294 ? 6.216 -5.618 -11.615 1.00 96.81 294 SER A N 1
ATOM 2244 C CA . SER A 1 294 ? 7.312 -6.123 -12.441 1.00 96.81 294 SER A CA 1
ATOM 2245 C C . SER A 1 294 ? 7.380 -7.653 -12.423 1.00 96.81 294 SER A C 1
ATOM 2247 O O . SER A 1 294 ? 7.099 -8.293 -11.408 1.00 96.81 294 SER A O 1
ATOM 2249 N N . GLY A 1 295 ? 7.760 -8.253 -13.555 1.00 94.75 295 GLY A N 1
ATOM 2250 C CA . GLY A 1 295 ? 8.024 -9.693 -13.701 1.00 94.75 295 GLY A CA 1
ATOM 2251 C C . GLY A 1 295 ? 6.809 -10.625 -13.610 1.00 94.75 295 GLY A C 1
ATOM 2252 O O . GLY A 1 295 ? 6.952 -11.828 -13.813 1.00 94.75 295 GLY A O 1
ATOM 2253 N N . HIS A 1 296 ? 5.616 -10.097 -13.336 1.00 96.69 296 HIS A N 1
ATOM 2254 C CA . HIS A 1 296 ? 4.399 -10.876 -13.117 1.00 96.69 296 HIS A CA 1
ATOM 2255 C C . HIS A 1 296 ? 3.250 -10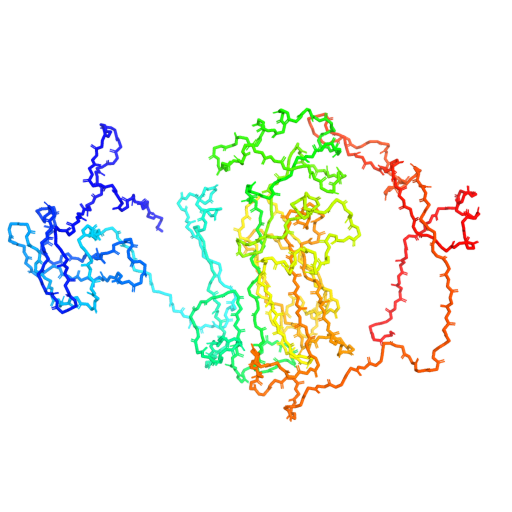.360 -13.980 1.00 96.69 296 HIS A C 1
ATOM 2257 O O . HIS A 1 296 ? 3.258 -9.224 -14.449 1.00 96.69 296 HIS A O 1
ATOM 2263 N N . THR A 1 297 ? 2.242 -11.207 -14.176 1.00 95.44 297 THR A N 1
ATOM 2264 C CA . THR A 1 297 ? 0.982 -10.836 -14.826 1.00 95.44 297 THR A CA 1
ATOM 2265 C C . THR A 1 297 ? -0.192 -11.416 -14.050 1.00 95.44 297 THR A C 1
ATOM 2267 O O . THR A 1 297 ? -0.041 -12.397 -13.319 1.00 95.44 297 THR A O 1
ATOM 2270 N N . PHE A 1 298 ? -1.359 -10.825 -14.249 1.00 95.62 298 PHE A N 1
ATOM 2271 C CA . PHE A 1 298 ? -2.638 -11.227 -13.679 1.00 95.62 298 PHE A CA 1
ATOM 2272 C C . PHE A 1 298 ? -3.734 -11.068 -14.742 1.00 95.62 298 PHE A C 1
ATOM 2274 O O . PHE A 1 298 ? -3.540 -10.394 -15.758 1.00 95.62 298 PHE A O 1
ATOM 2281 N N . LEU A 1 299 ? -4.884 -11.702 -14.525 1.00 95.06 299 LEU A N 1
ATOM 2282 C CA . LEU A 1 299 ? -6.089 -11.452 -15.319 1.00 95.06 299 LEU A CA 1
ATOM 2283 C C . LEU A 1 299 ? -6.790 -10.200 -14.782 1.00 95.06 299 LEU A C 1
ATOM 2285 O O . LEU A 1 299 ? -6.816 -9.991 -13.571 1.00 95.06 299 LEU A O 1
ATOM 2289 N N . SER A 1 300 ? -7.349 -9.368 -15.666 1.00 94.12 300 SER A N 1
ATOM 2290 C CA . SER A 1 300 ? -8.086 -8.165 -15.249 1.00 94.12 300 SER A CA 1
ATOM 2291 C C . SER A 1 300 ? -9.356 -8.486 -14.461 1.00 94.12 300 SER A C 1
ATOM 2293 O O . SER A 1 300 ? -9.809 -7.640 -13.704 1.00 94.12 300 SER A O 1
ATOM 2295 N N . GLU A 1 301 ? -9.896 -9.696 -14.633 1.00 93.75 301 GLU A N 1
ATOM 2296 C CA . GLU A 1 301 ? -10.968 -10.246 -13.808 1.00 93.75 301 GLU A CA 1
ATOM 2297 C C . GLU A 1 301 ? -10.605 -11.645 -13.328 1.00 93.75 301 GLU A C 1
ATOM 2299 O O . GLU A 1 301 ? -10.318 -12.532 -14.134 1.00 93.75 301 GLU A O 1
ATOM 2304 N N . ARG A 1 302 ? -10.604 -11.857 -12.006 1.00 91.75 302 ARG A N 1
ATOM 2305 C CA . ARG A 1 302 ? -9.961 -13.040 -11.412 1.00 91.75 302 ARG A CA 1
ATOM 2306 C C . ARG A 1 302 ? -10.582 -14.366 -11.832 1.00 91.75 302 ARG A C 1
ATOM 2308 O O . ARG A 1 302 ? -9.843 -15.333 -11.942 1.00 91.75 302 ARG A O 1
ATOM 2315 N N . TYR A 1 303 ? -11.892 -14.427 -12.077 1.00 92.75 303 TYR A N 1
ATOM 2316 C CA . TYR A 1 303 ? -12.603 -15.673 -12.406 1.00 92.75 303 TYR A CA 1
ATOM 2317 C C . TYR A 1 303 ? -12.883 -15.865 -13.906 1.00 92.75 303 TYR A C 1
ATOM 2319 O O . TYR A 1 303 ? -13.291 -16.954 -14.308 1.00 92.75 303 TYR A O 1
ATOM 2327 N N . ALA A 1 304 ? -12.645 -14.851 -14.740 1.00 95.06 304 ALA A N 1
ATOM 2328 C CA . ALA A 1 304 ? -12.893 -14.922 -16.177 1.00 95.06 304 ALA A CA 1
ATOM 2329 C C . ALA A 1 304 ? -11.619 -15.360 -16.916 1.00 95.06 304 ALA A C 1
ATOM 2331 O O . ALA A 1 304 ? -10.655 -14.605 -17.015 1.00 95.06 304 ALA A O 1
ATOM 2332 N N . GLY A 1 305 ? -11.595 -16.599 -17.418 1.00 92.38 305 GLY A N 1
ATOM 2333 C CA . GLY A 1 305 ? -10.411 -17.185 -18.065 1.00 92.38 305 GLY A CA 1
ATOM 2334 C C . GLY A 1 305 ? -10.002 -16.537 -19.389 1.00 92.38 305 GLY A C 1
ATOM 2335 O O . GLY A 1 305 ? -8.854 -16.668 -19.806 1.00 92.38 305 GLY A O 1
ATOM 2336 N N . ASP A 1 306 ? -10.927 -15.825 -20.024 1.00 93.69 306 ASP A N 1
ATOM 2337 C CA . ASP A 1 306 ? -10.756 -15.042 -21.248 1.00 93.69 306 ASP A CA 1
ATOM 2338 C C . ASP A 1 306 ? -10.477 -13.553 -20.979 1.00 93.69 306 ASP A C 1
ATOM 2340 O O . ASP A 1 306 ? -10.298 -12.775 -21.918 1.00 93.69 306 ASP A O 1
ATOM 2344 N N . ALA A 1 307 ? -10.404 -13.139 -19.708 1.00 95.25 307 ALA A N 1
ATOM 2345 C CA . ALA A 1 307 ? -10.067 -11.770 -19.352 1.00 95.25 307 ALA A CA 1
ATOM 2346 C C . ALA A 1 307 ? -8.653 -11.390 -19.810 1.00 95.25 307 ALA A C 1
ATOM 2348 O O . ALA A 1 307 ? -7.735 -12.207 -19.914 1.00 95.25 307 ALA A O 1
ATOM 2349 N N . ASN A 1 308 ? -8.455 -10.092 -20.031 1.00 93.62 308 ASN A N 1
ATOM 2350 C CA . ASN A 1 308 ? -7.179 -9.569 -20.492 1.00 93.62 308 ASN A CA 1
ATOM 2351 C C . ASN A 1 308 ? -6.074 -9.843 -19.467 1.00 93.62 308 ASN A C 1
ATOM 2353 O O . ASN A 1 308 ? -6.161 -9.423 -18.310 1.00 93.62 308 ASN A O 1
ATOM 2357 N N . ARG A 1 309 ? -4.990 -10.477 -19.918 1.00 92.44 309 ARG A N 1
ATOM 2358 C CA . ARG A 1 309 ? -3.771 -10.627 -19.124 1.00 92.44 309 ARG A CA 1
ATOM 2359 C C . ARG A 1 309 ? -2.980 -9.325 -19.146 1.00 92.44 309 ARG A C 1
ATOM 2361 O O . ARG A 1 309 ? -2.622 -8.827 -20.211 1.00 92.44 309 ARG A O 1
ATOM 2368 N N . LYS A 1 310 ? -2.705 -8.777 -17.968 1.00 94.81 310 LYS A N 1
ATOM 2369 C CA . LYS A 1 310 ? -2.023 -7.493 -17.784 1.00 94.81 310 LYS A CA 1
ATOM 2370 C C . LYS A 1 310 ? -0.989 -7.595 -16.668 1.00 94.81 310 LYS A C 1
ATOM 2372 O O . LYS A 1 310 ? -1.009 -8.520 -15.863 1.00 94.81 310 LYS A O 1
ATOM 2377 N N . ASN A 1 311 ? -0.085 -6.629 -16.615 1.00 95.88 311 ASN A N 1
ATOM 2378 C CA . ASN A 1 311 ? 0.785 -6.367 -15.466 1.00 95.88 311 ASN A CA 1
ATOM 2379 C C . ASN A 1 311 ? 0.552 -4.967 -14.880 1.00 95.88 311 ASN A C 1
ATOM 2381 O O . ASN A 1 311 ? 1.261 -4.555 -13.965 1.00 95.88 311 ASN A O 1
ATOM 2385 N N . SER A 1 312 ? -0.410 -4.229 -15.439 1.00 97.12 312 SER A N 1
ATOM 2386 C CA . SER A 1 312 ? -0.738 -2.867 -15.059 1.00 97.12 312 SER A CA 1
ATOM 2387 C C . SER A 1 312 ? -2.246 -2.631 -15.131 1.00 97.12 312 SER A C 1
ATOM 2389 O O . SER A 1 312 ? -2.898 -3.082 -16.078 1.00 97.12 312 SER A O 1
ATOM 2391 N N . MET A 1 313 ? -2.799 -1.947 -14.131 1.00 96.56 313 MET A N 1
ATOM 2392 C CA . MET A 1 313 ? -4.220 -1.605 -14.033 1.00 96.56 313 MET A CA 1
ATOM 2393 C C . MET A 1 313 ? -4.388 -0.137 -13.688 1.00 96.56 313 MET A C 1
ATOM 2395 O O . MET A 1 313 ? -3.859 0.333 -12.683 1.00 96.56 313 MET A O 1
ATOM 2399 N N . HIS A 1 314 ? -5.159 0.574 -14.506 1.00 96.19 314 HIS A N 1
ATOM 2400 C CA . HIS A 1 314 ? -5.710 1.862 -14.113 1.00 96.19 314 HIS A CA 1
ATOM 2401 C C . HIS A 1 314 ? -6.734 1.652 -12.994 1.00 96.19 314 HIS A C 1
ATOM 2403 O O . HIS A 1 314 ? -7.476 0.671 -13.022 1.00 96.19 314 HIS A O 1
ATOM 2409 N N . VAL A 1 315 ? -6.762 2.562 -12.026 1.00 94.56 315 VAL A N 1
ATOM 2410 C CA . VAL A 1 315 ? -7.714 2.523 -10.917 1.00 94.56 315 VAL A CA 1
ATOM 2411 C C . VAL A 1 315 ? -8.099 3.947 -10.513 1.00 94.56 315 VAL A C 1
ATOM 2413 O O . VAL A 1 315 ? -7.245 4.785 -10.201 1.00 94.56 315 VAL A O 1
ATOM 2416 N N . GLY A 1 316 ? -9.397 4.224 -10.578 1.00 93.56 316 GLY A N 1
ATOM 2417 C CA . GLY A 1 316 ? -10.036 5.458 -10.138 1.00 93.56 316 GLY A CA 1
ATOM 2418 C C . GLY A 1 316 ? -10.499 5.387 -8.684 1.00 93.56 316 GLY A C 1
ATOM 2419 O O . GLY A 1 316 ? -10.436 4.348 -8.039 1.00 93.56 316 GLY A O 1
ATOM 2420 N N . ILE A 1 317 ? -10.944 6.517 -8.137 1.00 90.00 317 ILE A N 1
ATOM 2421 C CA . ILE A 1 317 ? -11.387 6.637 -6.735 1.00 90.00 317 ILE A CA 1
ATOM 2422 C C . ILE A 1 317 ? -12.483 5.611 -6.434 1.00 90.00 317 ILE A C 1
ATOM 2424 O O . ILE A 1 317 ? -13.449 5.505 -7.186 1.00 90.00 317 ILE A O 1
ATOM 2428 N N . ALA A 1 318 ? -12.331 4.879 -5.328 1.00 90.19 318 ALA A N 1
ATOM 2429 C CA . ALA A 1 318 ? -13.223 3.806 -4.887 1.00 90.19 318 ALA A CA 1
ATOM 2430 C C . ALA A 1 318 ? -13.340 2.604 -5.849 1.00 90.19 318 ALA A C 1
ATOM 2432 O O . ALA A 1 318 ? -14.075 1.660 -5.551 1.00 90.19 318 ALA A O 1
ATOM 2433 N N . GLU A 1 319 ? -12.592 2.581 -6.957 1.00 93.69 319 GLU A N 1
ATOM 2434 C CA . GLU A 1 319 ? -12.450 1.379 -7.770 1.00 93.69 319 GLU A CA 1
ATOM 2435 C C . GLU A 1 319 ? -11.534 0.378 -7.076 1.00 93.69 319 GLU A C 1
ATOM 2437 O O . GLU A 1 319 ? -10.550 0.728 -6.414 1.00 93.69 319 GLU A O 1
ATOM 2442 N N . ARG A 1 320 ? -11.860 -0.897 -7.265 1.00 93.69 320 ARG A N 1
ATOM 2443 C CA . ARG A 1 320 ? -11.156 -2.015 -6.658 1.00 93.69 320 ARG A CA 1
ATOM 2444 C C . ARG A 1 320 ? -10.943 -3.133 -7.661 1.00 93.69 320 ARG A C 1
ATOM 2446 O O . ARG A 1 320 ? -11.799 -3.367 -8.508 1.00 93.69 320 ARG A O 1
ATOM 2453 N N . TYR A 1 321 ? -9.851 -3.866 -7.490 1.00 95.12 321 TYR A N 1
ATOM 2454 C CA . TYR A 1 321 ? -9.571 -5.080 -8.244 1.00 95.12 321 TYR A CA 1
ATOM 2455 C C . TYR A 1 321 ? -8.961 -6.135 -7.332 1.00 95.12 321 TYR A C 1
ATOM 2457 O O . TYR A 1 321 ? -8.151 -5.831 -6.461 1.00 95.12 321 TYR A O 1
ATOM 2465 N N . ASP A 1 322 ? -9.316 -7.388 -7.567 1.00 94.88 322 ASP A N 1
ATOM 2466 C CA . ASP A 1 322 ? -8.731 -8.529 -6.878 1.00 94.88 322 ASP A CA 1
ATOM 2467 C C . ASP A 1 322 ? -7.815 -9.261 -7.863 1.00 94.88 322 ASP A C 1
ATOM 2469 O O . ASP A 1 322 ? -8.269 -10.052 -8.686 1.00 94.88 322 ASP A O 1
ATOM 2473 N N . LEU A 1 323 ? -6.524 -8.936 -7.838 1.00 96.38 323 LEU A N 1
ATOM 2474 C CA . LEU A 1 323 ? -5.582 -9.321 -8.886 1.00 96.38 323 LEU A CA 1
ATOM 2475 C C . LEU A 1 323 ? -4.806 -10.573 -8.480 1.00 96.38 323 LEU A C 1
ATOM 2477 O O . LEU A 1 323 ? -3.931 -10.525 -7.613 1.00 96.38 323 LEU A O 1
ATOM 2481 N N . VAL A 1 324 ? -5.116 -11.696 -9.128 1.00 95.88 324 VAL A N 1
ATOM 2482 C CA . VAL A 1 324 ? -4.488 -12.994 -8.851 1.00 95.88 324 VAL A CA 1
ATOM 2483 C C . VAL A 1 324 ? -3.244 -13.178 -9.715 1.00 95.88 324 VAL A C 1
ATOM 2485 O O . VAL A 1 324 ? -3.317 -13.253 -10.944 1.00 95.88 324 VAL A O 1
ATOM 2488 N N . VAL A 1 325 ? -2.097 -13.302 -9.054 1.00 95.75 325 VAL A N 1
ATOM 2489 C CA . VAL A 1 325 ? -0.822 -13.709 -9.639 1.00 95.75 325 VAL A CA 1
ATOM 2490 C C . VAL A 1 325 ? -0.607 -15.191 -9.312 1.00 95.75 325 VAL A C 1
ATOM 2492 O O . VAL A 1 325 ? -0.413 -15.539 -8.147 1.00 95.75 325 VAL A O 1
ATOM 2495 N N . PRO A 1 326 ? -0.628 -16.088 -10.313 1.00 91.75 326 PRO A N 1
ATOM 2496 C CA . PRO A 1 326 ? -0.680 -17.529 -10.062 1.00 91.75 326 PRO A CA 1
ATOM 2497 C C . PRO A 1 326 ? 0.597 -18.083 -9.419 1.00 91.75 326 PRO A C 1
ATOM 2499 O O . PRO A 1 326 ? 0.522 -19.052 -8.670 1.00 91.75 326 PRO A O 1
ATOM 2502 N N . GLN A 1 327 ? 1.750 -17.469 -9.701 1.00 91.94 327 GLN A N 1
ATOM 2503 C CA . GLN A 1 327 ? 3.053 -17.927 -9.227 1.00 91.94 327 GLN A CA 1
ATOM 2504 C C . GLN A 1 327 ? 4.029 -16.761 -9.020 1.00 91.94 327 GLN A C 1
ATOM 2506 O O . GLN A 1 327 ? 4.259 -15.950 -9.923 1.00 91.94 327 GLN A O 1
ATOM 2511 N N . ALA A 1 328 ? 4.628 -16.700 -7.836 1.00 95.56 328 ALA A N 1
ATOM 2512 C CA . ALA A 1 328 ? 5.716 -15.801 -7.494 1.00 95.56 328 ALA A CA 1
ATOM 2513 C C . ALA A 1 328 ? 6.998 -16.197 -8.241 1.00 95.56 328 ALA A C 1
ATOM 2515 O O . ALA A 1 328 ? 7.300 -17.378 -8.425 1.00 95.56 328 ALA A O 1
ATOM 2516 N N . GLY A 1 329 ? 7.754 -15.194 -8.677 1.00 95.25 329 GLY A N 1
ATOM 2517 C CA . GLY A 1 329 ? 8.887 -15.343 -9.591 1.00 95.25 329 GLY A CA 1
ATOM 2518 C C . GLY A 1 329 ? 8.499 -15.344 -11.074 1.00 95.25 329 GLY A C 1
ATOM 2519 O O . GLY A 1 329 ? 9.333 -15.617 -11.940 1.00 95.25 329 GLY A O 1
ATOM 2520 N N . GLY A 1 330 ? 7.233 -15.048 -11.374 1.00 93.06 330 GLY A N 1
ATOM 2521 C CA . GLY A 1 330 ? 6.718 -14.926 -12.730 1.00 93.06 330 GLY A CA 1
ATOM 2522 C C . GLY A 1 330 ? 6.741 -16.236 -13.529 1.00 93.06 330 GLY A C 1
ATOM 2523 O O . GLY A 1 330 ? 7.009 -17.313 -12.989 1.00 93.06 330 GLY A O 1
ATOM 2524 N N . PRO A 1 331 ? 6.483 -16.171 -14.847 1.00 89.88 331 PRO A N 1
ATOM 2525 C CA . PRO A 1 331 ? 6.440 -17.346 -15.726 1.00 89.88 331 PRO A CA 1
ATOM 2526 C C . PRO A 1 331 ? 7.736 -18.174 -15.761 1.00 89.88 331 PRO A C 1
ATOM 2528 O O . PRO A 1 331 ? 7.699 -19.346 -16.122 1.00 89.88 331 PRO A O 1
ATOM 2531 N N . ARG A 1 332 ? 8.881 -17.581 -15.385 1.00 90.75 332 ARG A N 1
ATOM 2532 C CA . ARG A 1 332 ? 10.202 -18.238 -15.362 1.00 90.75 332 ARG A CA 1
ATOM 2533 C C . ARG A 1 332 ? 10.689 -18.624 -13.962 1.00 90.75 332 ARG A C 1
ATOM 2535 O O . ARG A 1 332 ? 11.830 -19.062 -13.840 1.00 90.75 332 ARG A O 1
ATOM 2542 N N . LEU A 1 333 ? 9.850 -18.497 -12.929 1.00 93.06 333 LEU A N 1
ATOM 2543 C CA . LEU A 1 333 ? 10.141 -18.959 -11.564 1.00 93.06 333 LEU A CA 1
ATOM 2544 C C . LEU A 1 333 ? 11.449 -18.376 -10.987 1.00 93.06 333 LEU A C 1
ATOM 2546 O O . LEU A 1 333 ? 12.236 -19.074 -10.355 1.00 93.06 333 LEU A O 1
ATOM 2550 N N . GLN A 1 334 ? 11.704 -17.091 -11.233 1.00 95.06 334 GLN A N 1
ATOM 2551 C CA . GLN A 1 334 ? 12.930 -16.417 -10.807 1.00 95.06 334 GLN A CA 1
ATOM 2552 C C . GLN A 1 334 ? 12.784 -15.866 -9.381 1.00 95.06 334 GLN A C 1
ATOM 2554 O O . GLN A 1 334 ? 11.859 -15.108 -9.086 1.00 95.06 334 GLN A O 1
ATOM 2559 N N . ALA A 1 335 ? 13.705 -16.214 -8.486 1.00 97.06 335 ALA A N 1
ATOM 2560 C CA . ALA A 1 335 ? 13.820 -15.542 -7.193 1.00 97.06 335 ALA A CA 1
ATOM 2561 C C . ALA A 1 335 ? 14.408 -14.131 -7.363 1.00 97.06 335 ALA A C 1
ATOM 2563 O O . ALA A 1 335 ? 15.127 -13.862 -8.325 1.00 97.06 335 ALA A O 1
ATOM 2564 N N . GLY A 1 336 ? 14.107 -13.236 -6.427 1.00 96.94 336 GLY A N 1
ATOM 2565 C CA . GLY A 1 336 ? 14.573 -11.852 -6.453 1.00 96.94 336 GLY A CA 1
ATOM 2566 C C . GLY A 1 336 ? 13.545 -10.858 -5.927 1.00 96.94 336 GLY A C 1
ATOM 2567 O O . GLY A 1 336 ? 12.452 -11.231 -5.490 1.00 96.94 336 GLY A O 1
ATOM 2568 N N . ASP A 1 337 ? 13.920 -9.584 -5.988 1.00 97.88 337 ASP A N 1
ATOM 2569 C CA . ASP A 1 337 ? 13.057 -8.465 -5.630 1.00 97.88 337 ASP A CA 1
ATOM 2570 C C . ASP A 1 337 ? 12.370 -7.911 -6.880 1.00 97.88 337 ASP A C 1
ATOM 2572 O O . ASP A 1 337 ? 13.014 -7.554 -7.867 1.00 97.88 337 ASP A O 1
ATOM 2576 N N . TYR A 1 338 ? 11.046 -7.818 -6.821 1.00 98.12 338 TYR A N 1
ATOM 2577 C CA . TYR A 1 338 ? 10.207 -7.283 -7.885 1.00 98.12 338 TYR A CA 1
ATOM 2578 C C . TYR A 1 338 ? 9.540 -6.008 -7.410 1.00 98.12 338 TYR A C 1
ATOM 2580 O O . TYR A 1 338 ? 8.856 -6.002 -6.389 1.00 98.12 338 TYR A O 1
ATOM 2588 N N . ILE A 1 339 ? 9.690 -4.928 -8.167 1.00 97.88 339 ILE A N 1
ATOM 2589 C CA . ILE A 1 339 ? 9.010 -3.677 -7.853 1.00 97.88 339 ILE A CA 1
ATOM 2590 C C . ILE A 1 339 ? 7.522 -3.762 -8.210 1.00 97.88 339 ILE A C 1
ATOM 2592 O O . ILE A 1 339 ? 7.151 -4.258 -9.278 1.00 97.88 339 ILE A O 1
ATOM 2596 N N . HIS A 1 340 ? 6.674 -3.228 -7.337 1.00 98.19 340 HIS A N 1
ATOM 2597 C CA . HIS A 1 340 ? 5.317 -2.825 -7.684 1.00 98.19 340 HIS A CA 1
ATOM 2598 C C . HIS A 1 340 ? 5.152 -1.342 -7.374 1.00 98.19 340 HIS A C 1
ATOM 2600 O O . HIS A 1 340 ? 5.631 -0.852 -6.352 1.00 98.19 340 HIS A O 1
ATOM 2606 N N . PHE A 1 341 ? 4.515 -0.598 -8.265 1.00 97.75 341 PHE A N 1
ATOM 2607 C CA . PHE A 1 341 ? 4.559 0.855 -8.206 1.00 97.75 341 PHE A CA 1
ATOM 2608 C C . PHE A 1 341 ? 3.354 1.500 -8.866 1.00 97.75 341 PHE A C 1
ATOM 2610 O O . PHE A 1 341 ? 2.652 0.893 -9.675 1.00 97.75 341 PHE A O 1
ATOM 2617 N N . ASN A 1 342 ? 3.132 2.759 -8.515 1.00 96.12 342 ASN A N 1
ATOM 2618 C CA . ASN A 1 342 ? 2.214 3.613 -9.226 1.00 96.12 342 ASN A CA 1
ATOM 2619 C C . ASN A 1 342 ? 2.835 4.010 -10.574 1.00 96.12 342 ASN A C 1
ATOM 2621 O O . ASN A 1 342 ? 3.840 4.707 -10.603 1.00 96.12 342 ASN A O 1
ATOM 2625 N N . GLY A 1 343 ? 2.251 3.581 -11.688 1.00 93.94 343 GLY A N 1
ATOM 2626 C CA . GLY A 1 343 ? 2.716 3.859 -13.045 1.00 93.94 343 GLY A CA 1
ATOM 2627 C C . GLY A 1 343 ? 2.672 5.336 -13.443 1.00 93.94 343 GLY A C 1
ATOM 2628 O O . GLY A 1 343 ? 3.240 5.699 -14.471 1.00 93.94 343 GLY A O 1
ATOM 2629 N N . ARG A 1 344 ? 2.037 6.207 -12.649 1.00 90.94 344 ARG A N 1
ATOM 2630 C CA . ARG A 1 344 ? 2.126 7.652 -12.849 1.00 90.94 344 ARG A CA 1
ATOM 2631 C C . ARG A 1 344 ? 3.414 8.187 -12.223 1.00 90.94 344 ARG A C 1
ATOM 2633 O O . ARG A 1 344 ? 3.598 8.090 -11.014 1.00 90.94 344 ARG A O 1
ATOM 2640 N N . SER A 1 345 ? 4.275 8.806 -13.031 1.00 88.88 345 SER A N 1
ATOM 2641 C CA . SER A 1 345 ? 5.644 9.175 -12.634 1.00 88.88 345 SER A CA 1
ATOM 2642 C C . SER A 1 345 ? 5.739 10.037 -11.372 1.00 88.88 345 SER A C 1
ATOM 2644 O O . SER A 1 345 ? 6.599 9.775 -10.537 1.00 88.88 345 SER A O 1
ATOM 2646 N N . SER A 1 346 ? 4.844 11.016 -11.188 1.00 90.00 346 SER A N 1
ATOM 2647 C CA . SER A 1 346 ? 4.805 11.829 -9.961 1.00 90.00 346 SER A CA 1
ATOM 2648 C C . SER A 1 346 ? 4.476 10.981 -8.733 1.00 90.00 346 SER A C 1
ATOM 2650 O O . SER A 1 346 ? 5.172 11.017 -7.723 1.00 90.00 346 SER A O 1
ATOM 2652 N N . LYS A 1 347 ? 3.464 10.121 -8.847 1.00 93.75 347 LYS A N 1
ATOM 2653 C CA . LYS A 1 347 ? 3.018 9.237 -7.768 1.00 93.75 347 LYS A CA 1
ATOM 2654 C C . LYS A 1 347 ? 4.040 8.162 -7.431 1.00 93.75 347 LYS A C 1
ATOM 2656 O O . LYS A 1 347 ? 4.134 7.750 -6.274 1.00 93.75 347 LYS A O 1
ATOM 2661 N N . PHE A 1 348 ? 4.804 7.718 -8.425 1.00 95.31 348 PHE A N 1
ATOM 2662 C CA . PHE A 1 348 ? 5.971 6.877 -8.214 1.00 95.31 348 PHE A CA 1
ATOM 2663 C C . PHE A 1 348 ? 7.031 7.610 -7.389 1.00 95.31 348 PHE A C 1
ATOM 2665 O O . PHE A 1 348 ? 7.434 7.109 -6.338 1.00 95.31 348 PHE A O 1
ATOM 2672 N N . SER A 1 349 ? 7.439 8.813 -7.815 1.00 94.38 349 SER A N 1
ATOM 2673 C CA . SER A 1 349 ? 8.485 9.584 -7.132 1.00 94.38 349 SER A CA 1
ATOM 2674 C C . SER A 1 349 ? 8.094 10.036 -5.729 1.00 94.38 349 SER A C 1
ATOM 2676 O O . SER A 1 349 ? 8.938 10.059 -4.837 1.00 94.38 349 SER A O 1
ATOM 2678 N N . GLU A 1 350 ? 6.811 10.305 -5.507 1.00 94.31 350 GLU A N 1
ATOM 2679 C CA . GLU A 1 350 ? 6.221 10.614 -4.199 1.00 94.31 350 GLU A CA 1
ATOM 2680 C C . GLU A 1 350 ? 6.176 9.397 -3.258 1.00 94.31 350 GLU A C 1
ATOM 2682 O O . GLU A 1 350 ? 5.825 9.527 -2.093 1.00 94.31 350 GLU A O 1
ATOM 2687 N N . GLY A 1 351 ? 6.564 8.204 -3.718 1.00 95.56 351 GLY A N 1
ATOM 2688 C CA . GLY A 1 351 ? 6.738 7.040 -2.851 1.00 95.56 351 GLY A CA 1
ATOM 2689 C C . GLY A 1 351 ? 5.624 6.006 -2.912 1.00 95.56 351 GLY A C 1
ATOM 2690 O O . GLY A 1 351 ? 5.584 5.123 -2.054 1.00 95.56 351 GLY A O 1
ATOM 2691 N N . GLY A 1 352 ? 4.762 6.066 -3.929 1.00 96.50 352 GLY A N 1
ATOM 2692 C CA . GLY A 1 352 ? 3.764 5.042 -4.240 1.00 96.50 352 GLY A CA 1
ATOM 2693 C C . GLY A 1 352 ? 4.378 3.788 -4.865 1.00 96.50 352 GLY A C 1
ATOM 2694 O O . GLY A 1 352 ? 3.985 3.394 -5.959 1.00 96.50 352 GLY A O 1
ATOM 2695 N N . TRP A 1 353 ? 5.362 3.171 -4.211 1.00 97.81 353 TRP A N 1
ATOM 2696 C CA . TRP A 1 353 ? 5.994 1.930 -4.659 1.00 97.81 353 TRP A CA 1
ATOM 2697 C C . TRP A 1 353 ? 6.456 1.067 -3.492 1.00 97.81 353 TRP A C 1
ATOM 2699 O O . TRP A 1 353 ? 6.642 1.540 -2.372 1.00 97.81 353 TRP A O 1
ATOM 2709 N N . GLY A 1 354 ? 6.631 -0.218 -3.765 1.00 97.81 354 GLY A N 1
ATOM 2710 C CA . GLY A 1 354 ? 7.152 -1.210 -2.840 1.00 97.81 354 GLY A CA 1
ATOM 2711 C C . GLY A 1 354 ? 7.823 -2.347 -3.594 1.00 97.81 354 GLY A C 1
ATOM 2712 O O . GLY A 1 354 ? 7.962 -2.310 -4.821 1.00 97.81 354 GLY A O 1
ATOM 2713 N N . ILE A 1 355 ? 8.251 -3.359 -2.850 1.00 98.00 355 ILE A N 1
ATOM 2714 C CA . ILE A 1 355 ? 8.876 -4.552 -3.412 1.00 98.00 355 ILE A CA 1
ATOM 2715 C C . ILE A 1 355 ? 8.157 -5.813 -2.937 1.00 98.00 355 ILE A C 1
ATOM 2717 O O . ILE A 1 355 ? 7.662 -5.900 -1.813 1.00 98.00 355 ILE A O 1
ATOM 2721 N N . ILE A 1 356 ? 8.142 -6.808 -3.813 1.00 98.25 356 ILE A N 1
ATOM 2722 C CA . ILE A 1 356 ? 7.815 -8.194 -3.506 1.00 98.25 356 ILE A CA 1
ATOM 2723 C C . ILE A 1 356 ? 9.134 -8.949 -3.494 1.00 98.25 356 ILE A C 1
ATOM 2725 O O . ILE A 1 356 ? 9.868 -8.911 -4.481 1.00 98.25 356 ILE A O 1
ATOM 2729 N N . ARG A 1 357 ? 9.426 -9.648 -2.400 1.00 98.31 357 ARG A N 1
ATOM 2730 C CA . ARG A 1 357 ? 10.653 -10.432 -2.259 1.00 98.31 357 ARG A CA 1
ATOM 2731 C C . ARG A 1 357 ? 10.355 -11.917 -2.384 1.00 98.31 357 ARG A C 1
ATOM 2733 O O . ARG A 1 357 ? 9.668 -12.496 -1.540 1.00 98.31 357 ARG A O 1
ATOM 2740 N N . VAL A 1 358 ? 10.890 -12.523 -3.439 1.00 98.12 358 VAL A N 1
ATOM 2741 C CA . VAL A 1 358 ? 10.679 -13.930 -3.785 1.00 98.12 358 VAL A CA 1
ATOM 2742 C C . VAL A 1 358 ? 11.941 -14.727 -3.478 1.00 98.12 358 VAL A C 1
ATOM 2744 O O . VAL A 1 358 ? 13.008 -14.438 -4.015 1.00 98.12 358 VAL A O 1
ATOM 2747 N N . TYR A 1 359 ? 11.817 -15.747 -2.634 1.00 97.38 359 TYR A N 1
ATOM 2748 C CA . TYR A 1 359 ? 12.920 -16.610 -2.214 1.00 97.38 359 TYR A CA 1
ATOM 2749 C C . TYR A 1 359 ? 12.871 -17.978 -2.905 1.00 97.38 359 TYR A C 1
ATOM 2751 O O . TYR A 1 359 ? 11.813 -18.585 -3.040 1.00 97.38 359 TYR A O 1
ATOM 2759 N N . ASP A 1 360 ? 14.029 -18.516 -3.268 1.00 95.38 360 ASP A N 1
ATOM 2760 C CA . ASP A 1 360 ? 14.208 -19.899 -3.736 1.00 95.38 360 ASP A CA 1
ATOM 2761 C C . ASP A 1 360 ? 14.580 -20.873 -2.601 1.00 95.38 360 ASP A C 1
ATOM 2763 O O . ASP A 1 360 ? 14.679 -22.082 -2.805 1.00 95.38 360 ASP A O 1
ATOM 2767 N N . LYS A 1 361 ? 14.792 -20.348 -1.390 1.00 94.81 361 LYS A N 1
ATOM 2768 C CA . LYS A 1 361 ? 15.193 -21.099 -0.198 1.00 94.81 361 LYS A CA 1
ATOM 2769 C C . LYS A 1 361 ? 14.334 -20.722 0.986 1.00 94.81 361 LYS A C 1
ATOM 2771 O O . LYS A 1 361 ? 13.994 -19.552 1.163 1.00 94.81 361 LYS A O 1
ATOM 2776 N N . GLU A 1 362 ? 14.065 -21.704 1.837 1.00 94.50 362 GLU A N 1
ATOM 2777 C CA . GLU A 1 362 ? 13.345 -21.496 3.089 1.00 94.50 362 GLU A CA 1
ATOM 2778 C C . GLU A 1 362 ? 14.002 -20.414 3.952 1.00 94.50 362 GLU A C 1
ATOM 2780 O O . GLU A 1 362 ? 15.223 -20.290 4.019 1.00 94.50 362 GLU A O 1
ATOM 2785 N N . GLN A 1 363 ? 13.163 -19.624 4.616 1.00 96.88 363 GLN A N 1
ATOM 2786 C CA . GLN A 1 363 ? 13.574 -18.544 5.507 1.00 96.88 363 GLN A CA 1
ATOM 2787 C C . GLN A 1 363 ? 13.050 -18.878 6.899 1.00 96.88 363 GLN A C 1
ATOM 2789 O O . GLN A 1 363 ? 11.914 -19.327 7.039 1.00 96.88 363 GLN A O 1
ATOM 2794 N N . ALA A 1 364 ? 13.844 -18.619 7.938 1.00 96.81 364 ALA A N 1
ATOM 2795 C CA . ALA A 1 364 ? 13.449 -18.918 9.317 1.00 96.81 364 ALA A CA 1
ATOM 2796 C C . ALA A 1 364 ? 12.164 -18.182 9.750 1.00 96.81 364 ALA A C 1
ATOM 2798 O O . ALA A 1 364 ? 11.435 -18.646 10.629 1.00 96.81 364 ALA A O 1
ATOM 2799 N N . ASP A 1 365 ? 11.887 -17.036 9.127 1.00 96.75 365 ASP A N 1
ATOM 2800 C CA . ASP A 1 365 ? 10.813 -16.115 9.474 1.00 96.75 365 ASP A CA 1
ATOM 2801 C C . ASP A 1 365 ? 9.765 -15.933 8.360 1.00 96.75 365 ASP A C 1
ATOM 2803 O O . ASP A 1 365 ? 9.072 -14.917 8.327 1.00 96.75 365 ASP A O 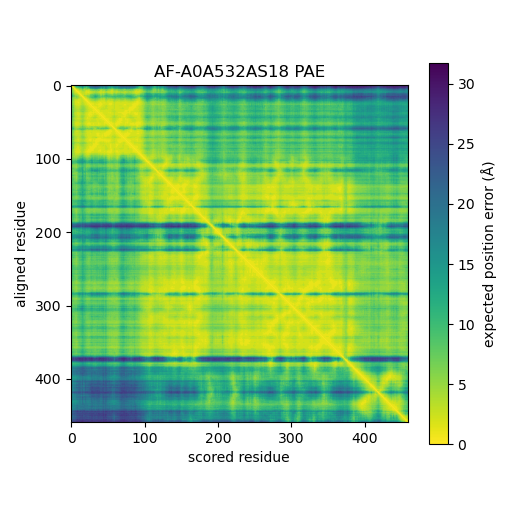1
ATOM 2807 N N . LEU A 1 366 ? 9.624 -16.926 7.476 1.00 97.06 366 LEU A N 1
ATOM 2808 C CA . LEU A 1 366 ? 8.543 -17.028 6.494 1.00 97.06 366 LEU A CA 1
ATOM 2809 C C . LEU A 1 366 ? 7.987 -18.455 6.525 1.00 97.06 366 LEU A C 1
ATOM 2811 O O . LEU A 1 366 ? 8.714 -19.426 6.346 1.00 97.06 366 LEU A O 1
ATOM 2815 N N . LYS A 1 367 ? 6.693 -18.613 6.794 1.00 94.69 367 LYS A N 1
ATOM 2816 C CA . LYS A 1 367 ? 6.031 -19.921 6.776 1.00 94.69 367 LYS A CA 1
ATOM 2817 C C . LYS A 1 367 ? 5.689 -20.311 5.351 1.00 94.69 367 LYS A C 1
ATOM 2819 O O . LYS A 1 367 ? 5.317 -19.453 4.563 1.00 94.69 367 LYS A O 1
ATOM 2824 N N . LYS A 1 368 ? 5.764 -21.602 5.025 1.00 91.56 368 LYS A N 1
ATOM 2825 C CA . LYS A 1 368 ? 5.196 -22.132 3.779 1.00 91.56 368 LYS A CA 1
ATOM 2826 C C . LYS A 1 368 ? 3.667 -22.054 3.826 1.00 91.56 368 LYS A C 1
ATOM 2828 O O . LYS A 1 368 ? 3.070 -22.367 4.858 1.00 91.56 368 LYS A O 1
ATOM 2833 N N . LEU A 1 369 ? 3.047 -21.696 2.706 1.00 89.50 369 LEU A N 1
ATOM 2834 C CA . LEU A 1 369 ? 1.622 -21.889 2.487 1.00 89.50 369 LEU A CA 1
ATOM 2835 C C . LEU A 1 369 ? 1.248 -23.383 2.513 1.00 89.50 369 LEU A C 1
ATOM 2837 O O . LEU A 1 369 ? 1.907 -24.193 1.856 1.00 89.50 369 LEU A O 1
ATOM 2841 N N . PRO A 1 370 ? 0.181 -23.770 3.233 1.00 84.12 370 PRO A N 1
ATOM 2842 C CA . PRO A 1 370 ? -0.389 -25.110 3.138 1.00 84.12 370 PRO A CA 1
ATOM 2843 C C . PRO A 1 370 ? -0.934 -25.365 1.730 1.00 84.12 370 PRO A C 1
ATOM 2845 O O . PRO A 1 370 ? -1.746 -24.580 1.239 1.00 84.12 370 PRO A O 1
ATOM 2848 N N . SER A 1 371 ? -0.493 -26.454 1.096 1.00 70.38 371 SER A N 1
ATOM 2849 C CA . SER A 1 371 ? -0.859 -26.807 -0.287 1.00 70.38 371 SER A CA 1
ATOM 2850 C C . SER A 1 371 ? -0.540 -25.715 -1.330 1.00 70.38 371 SER A C 1
ATOM 2852 O O . SER A 1 371 ? -1.201 -25.653 -2.363 1.00 70.38 371 SER A O 1
ATOM 2854 N N . GLY A 1 372 ? 0.457 -24.858 -1.060 1.00 66.38 372 GLY A N 1
ATOM 2855 C CA . GLY A 1 372 ? 0.980 -23.845 -1.994 1.00 66.38 372 GLY A CA 1
ATOM 2856 C C . GLY A 1 372 ? 2.267 -24.274 -2.723 1.00 66.38 372 GLY A C 1
ATOM 2857 O O . GLY A 1 372 ? 2.755 -25.382 -2.511 1.00 66.38 372 GLY A O 1
ATOM 2858 N N . PHE A 1 373 ? 2.836 -23.380 -3.549 1.00 63.88 373 PHE A N 1
ATOM 2859 C CA . PHE A 1 373 ? 4.080 -23.474 -4.367 1.00 63.88 373 PHE A CA 1
ATOM 2860 C C . PHE A 1 373 ? 4.182 -24.579 -5.417 1.00 63.88 373 PHE A C 1
ATOM 2862 O O . PHE A 1 373 ? 4.781 -24.388 -6.473 1.00 63.88 373 PHE A O 1
ATOM 2869 N N . SER A 1 374 ? 3.649 -25.754 -5.114 1.00 56.81 374 SER A N 1
ATOM 2870 C CA . SER A 1 374 ? 3.520 -26.906 -5.990 1.00 56.81 374 SER A CA 1
ATOM 2871 C C . SER A 1 374 ? 2.671 -27.951 -5.270 1.00 56.81 374 SER A C 1
ATOM 2873 O O . SER A 1 374 ? 2.705 -28.066 -4.045 1.00 56.81 374 SER A O 1
ATOM 2875 N N . THR A 1 375 ? 1.975 -28.808 -6.014 1.00 58.06 375 THR A N 1
ATOM 2876 C CA . THR A 1 375 ? 1.272 -29.982 -5.460 1.00 58.06 375 THR A CA 1
ATOM 2877 C C . THR A 1 375 ? 2.181 -30.947 -4.679 1.00 58.06 375 THR A C 1
ATOM 2879 O O . THR A 1 375 ? 1.678 -31.862 -4.034 1.00 58.06 375 THR A O 1
ATOM 2882 N N . LYS A 1 376 ? 3.508 -30.749 -4.711 1.00 61.94 376 LYS A N 1
ATOM 2883 C CA . LYS A 1 376 ? 4.523 -31.575 -4.041 1.00 61.94 376 LYS A CA 1
ATOM 2884 C C . LYS A 1 376 ? 5.092 -30.955 -2.755 1.00 61.94 376 LYS A C 1
ATOM 2886 O O . LYS A 1 376 ? 5.846 -31.627 -2.063 1.00 61.94 376 LYS A O 1
ATOM 2891 N N . GLY A 1 377 ? 4.757 -29.703 -2.420 1.00 71.50 377 GLY A N 1
ATOM 2892 C CA . GLY A 1 377 ? 5.276 -29.021 -1.220 1.00 71.50 377 GLY A CA 1
ATOM 2893 C C . GLY A 1 377 ? 6.757 -28.610 -1.298 1.00 71.50 377 GLY A C 1
ATOM 2894 O O . GLY A 1 377 ? 7.360 -28.233 -0.287 1.00 71.50 377 GLY A O 1
ATOM 2895 N N . GLU A 1 378 ? 7.337 -28.666 -2.497 1.00 83.88 378 GLU A N 1
ATOM 2896 C CA . GLU A 1 378 ? 8.712 -28.265 -2.796 1.00 83.88 378 GLU A CA 1
ATOM 2897 C C . GLU A 1 378 ? 8.729 -26.899 -3.487 1.00 83.88 378 GLU A C 1
ATOM 2899 O O . GLU A 1 378 ? 7.834 -26.594 -4.283 1.00 83.88 378 GLU A O 1
ATOM 2904 N N . ILE A 1 379 ? 9.760 -26.094 -3.199 1.00 89.62 379 ILE A N 1
ATOM 2905 C CA . ILE A 1 379 ? 10.008 -24.833 -3.907 1.00 89.62 379 ILE A CA 1
ATOM 2906 C C . ILE A 1 379 ? 10.494 -25.187 -5.325 1.00 89.62 379 ILE A C 1
ATOM 2908 O O . ILE A 1 379 ? 11.518 -25.867 -5.454 1.00 89.62 379 ILE A O 1
ATOM 2912 N N . PRO A 1 380 ? 9.785 -24.773 -6.391 1.00 90.25 380 PRO A N 1
ATOM 2913 C CA . PRO A 1 380 ? 10.189 -25.041 -7.764 1.00 90.25 380 PRO A CA 1
ATOM 2914 C C . PRO A 1 380 ? 11.553 -24.439 -8.108 1.00 90.25 380 PRO A C 1
ATOM 2916 O O . PRO A 1 380 ? 11.958 -23.406 -7.576 1.00 90.25 380 PRO A O 1
ATOM 2919 N N . LYS A 1 381 ? 12.245 -25.065 -9.063 1.00 90.81 381 LYS A N 1
ATOM 2920 C CA . LYS A 1 381 ? 13.489 -24.522 -9.614 1.00 90.81 381 LYS A CA 1
ATOM 2921 C C . LYS A 1 381 ? 13.196 -23.436 -10.644 1.00 90.81 381 LYS A C 1
ATOM 2923 O O . LYS A 1 381 ? 12.251 -23.547 -11.424 1.00 90.81 381 LYS A O 1
ATOM 2928 N N . ALA A 1 382 ? 14.068 -22.436 -10.676 1.00 91.75 382 ALA A N 1
ATOM 2929 C CA . ALA A 1 382 ? 14.058 -21.399 -11.691 1.00 91.75 382 ALA A CA 1
ATOM 2930 C C . ALA A 1 382 ? 14.209 -21.991 -13.101 1.00 91.75 382 ALA A C 1
ATOM 2932 O O . ALA A 1 382 ? 15.012 -22.900 -13.328 1.00 91.75 382 ALA A O 1
ATOM 2933 N N . ILE A 1 383 ? 13.449 -21.452 -14.052 1.00 90.31 383 ILE A N 1
ATOM 2934 C CA . ILE A 1 383 ? 13.527 -21.823 -15.465 1.00 90.31 383 ILE A CA 1
ATOM 2935 C C . ILE A 1 383 ? 14.474 -20.826 -16.148 1.00 90.31 383 ILE A C 1
ATOM 2937 O O . ILE A 1 383 ? 14.198 -19.627 -16.073 1.00 90.31 383 ILE A O 1
ATOM 2941 N N . PRO A 1 384 ? 15.558 -21.263 -16.821 1.00 87.12 384 PRO A N 1
ATOM 2942 C CA . PRO A 1 384 ? 16.533 -20.362 -17.450 1.00 87.12 384 PRO A CA 1
ATOM 2943 C C . PRO A 1 384 ? 15.858 -19.292 -18.310 1.00 87.12 384 PRO A C 1
ATOM 2945 O O . PRO A 1 384 ? 14.938 -19.622 -19.038 1.00 87.12 384 PRO A O 1
ATOM 2948 N N . VAL A 1 385 ? 16.254 -18.020 -18.256 1.00 81.94 385 VAL A N 1
ATOM 2949 C CA . VAL A 1 385 ? 15.596 -16.973 -19.073 1.00 81.94 385 VAL A CA 1
ATOM 2950 C C . VAL A 1 385 ? 15.938 -17.126 -20.560 1.00 81.94 385 VAL A C 1
ATOM 2952 O O . VAL A 1 385 ? 15.075 -16.931 -21.408 1.00 81.94 385 VAL A O 1
ATOM 2955 N N . CYS A 1 386 ? 17.158 -17.573 -20.859 1.00 81.38 386 CYS A N 1
ATOM 2956 C CA . CYS A 1 386 ? 17.629 -17.877 -22.208 1.00 81.38 386 CYS A CA 1
ATOM 2957 C C . CYS A 1 386 ? 17.985 -19.372 -22.331 1.00 81.38 386 CYS A C 1
ATOM 2959 O O . CYS A 1 386 ? 18.372 -19.982 -21.327 1.00 81.38 386 CYS A O 1
ATOM 2961 N N . PRO A 1 387 ? 17.897 -19.966 -23.538 1.00 84.31 387 PRO A N 1
ATOM 2962 C CA . PRO A 1 387 ? 18.509 -21.262 -23.830 1.00 84.31 387 PRO A CA 1
ATOM 2963 C C . PRO A 1 387 ? 19.999 -21.283 -23.464 1.00 84.31 387 PRO A C 1
ATOM 2965 O O . PRO A 1 387 ? 20.681 -20.263 -23.564 1.00 84.31 387 PRO A O 1
ATOM 2968 N N . ALA A 1 388 ? 20.513 -22.440 -23.046 1.00 86.56 388 ALA A N 1
ATOM 2969 C CA . ALA A 1 388 ? 21.912 -22.572 -22.623 1.00 86.56 388 ALA A CA 1
ATOM 2970 C C . ALA A 1 388 ? 22.912 -22.358 -23.775 1.00 86.56 388 ALA A C 1
ATOM 2972 O O . ALA A 1 388 ? 24.048 -21.959 -23.544 1.00 86.56 388 ALA A O 1
ATOM 2973 N N . ASP A 1 389 ? 22.476 -22.618 -25.004 1.00 89.31 389 ASP A N 1
ATOM 2974 C CA . ASP A 1 389 ? 23.208 -22.444 -26.256 1.00 89.31 389 ASP A CA 1
ATOM 2975 C C . ASP A 1 389 ? 22.897 -21.109 -26.954 1.00 89.31 389 ASP A C 1
ATOM 2977 O O . ASP A 1 389 ? 23.370 -20.869 -28.067 1.00 89.31 389 ASP A O 1
ATOM 2981 N N . ALA A 1 390 ? 22.119 -20.224 -26.318 1.00 88.00 390 ALA A N 1
ATOM 2982 C CA . ALA A 1 390 ? 21.808 -18.925 -26.891 1.00 88.00 390 ALA A CA 1
ATOM 2983 C C . ALA A 1 390 ? 23.105 -18.124 -27.116 1.00 88.00 390 ALA A C 1
ATOM 2985 O O . ALA A 1 390 ? 23.899 -17.965 -26.183 1.00 88.00 390 ALA A O 1
ATOM 2986 N N . PRO A 1 391 ? 23.336 -17.591 -28.331 1.00 89.06 391 PRO A N 1
ATOM 2987 C CA . PRO A 1 391 ? 24.547 -16.841 -28.616 1.00 89.06 391 PRO A CA 1
ATOM 2988 C C . PRO A 1 391 ? 24.603 -15.592 -27.737 1.00 89.06 391 PRO A C 1
ATOM 2990 O O . PRO A 1 391 ? 23.703 -14.749 -27.765 1.00 89.06 391 PRO A O 1
ATOM 2993 N N . VAL A 1 392 ? 25.688 -15.460 -26.974 1.00 88.75 392 VAL A N 1
ATOM 2994 C CA . VAL A 1 392 ? 25.966 -14.250 -26.202 1.00 88.75 392 VAL A CA 1
ATOM 2995 C C . VAL A 1 392 ? 26.344 -13.147 -27.180 1.00 88.75 392 VAL A C 1
ATOM 2997 O O . VAL A 1 392 ? 27.315 -13.268 -27.926 1.00 88.75 392 VAL A O 1
ATOM 3000 N N . LYS A 1 393 ? 25.568 -12.065 -27.176 1.00 87.94 393 LYS A N 1
ATOM 3001 C CA . LYS A 1 393 ? 25.877 -10.849 -27.925 1.00 87.94 393 LYS A CA 1
ATOM 3002 C C . LYS A 1 393 ? 26.293 -9.758 -26.949 1.00 87.94 393 LYS A C 1
ATOM 3004 O O . LYS A 1 393 ? 25.613 -9.525 -25.952 1.00 87.94 393 LYS A O 1
ATOM 3009 N N . SER A 1 394 ? 27.405 -9.101 -27.250 1.00 91.12 394 SER A N 1
ATOM 3010 C CA . SER A 1 394 ? 27.882 -7.936 -26.511 1.00 91.12 394 SER A CA 1
ATOM 3011 C C . SER A 1 394 ? 27.590 -6.686 -27.325 1.00 91.12 394 SER A C 1
ATOM 3013 O O . SER A 1 394 ? 27.882 -6.643 -28.518 1.00 91.12 394 SER A O 1
ATOM 3015 N N . PHE A 1 395 ? 27.023 -5.677 -26.674 1.00 91.12 395 PHE A N 1
ATOM 3016 C CA . PHE A 1 395 ? 26.757 -4.377 -27.273 1.00 91.12 395 PHE A CA 1
ATOM 3017 C C . PHE A 1 395 ? 27.128 -3.292 -26.271 1.00 91.12 395 PHE A C 1
ATOM 3019 O O . PHE A 1 395 ? 26.878 -3.445 -25.074 1.00 91.12 395 PHE A O 1
ATOM 3026 N N . ASN A 1 396 ? 27.668 -2.187 -26.772 1.00 93.56 396 ASN A N 1
ATOM 3027 C CA . ASN A 1 396 ? 27.847 -0.976 -25.987 1.00 93.56 396 ASN A CA 1
ATOM 3028 C C . ASN A 1 396 ? 26.616 -0.091 -26.180 1.00 93.56 396 ASN A C 1
ATOM 3030 O O . ASN A 1 396 ? 26.163 0.113 -27.308 1.00 93.56 396 ASN A O 1
ATOM 3034 N N . VAL A 1 397 ? 26.066 0.419 -25.080 1.00 91.12 397 VAL A N 1
ATOM 3035 C CA . VAL A 1 397 ? 24.919 1.332 -25.091 1.00 91.12 397 VAL A CA 1
ATOM 3036 C C . VAL A 1 397 ? 25.407 2.715 -24.686 1.00 91.12 397 VAL A C 1
ATOM 3038 O O . VAL A 1 397 ? 26.003 2.877 -23.623 1.00 91.12 397 VAL A O 1
ATOM 3041 N N . LEU A 1 398 ? 25.138 3.710 -25.526 1.00 91.31 398 LEU A N 1
ATOM 3042 C CA . LEU A 1 398 ? 25.441 5.111 -25.260 1.00 91.31 398 LEU A CA 1
ATOM 3043 C C . LEU A 1 398 ? 24.178 5.850 -24.817 1.00 91.31 398 LEU A C 1
ATOM 3045 O O . LEU A 1 398 ? 23.095 5.613 -25.352 1.00 91.31 398 LEU A O 1
ATOM 3049 N N . AL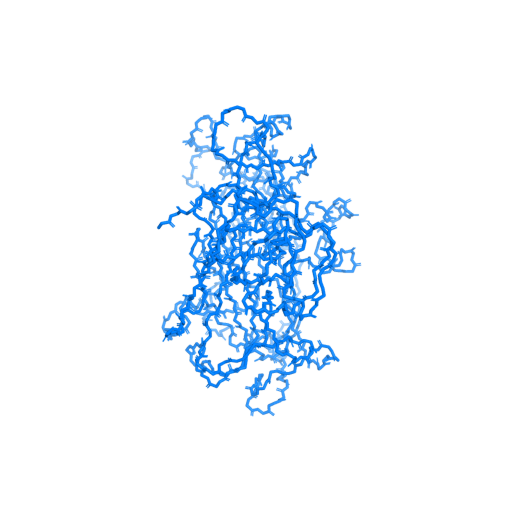A A 1 399 ? 24.335 6.782 -23.877 1.00 90.44 399 ALA A N 1
ATOM 3050 C CA . ALA A 1 399 ? 23.326 7.790 -23.570 1.00 90.44 399 ALA A CA 1
ATOM 3051 C C . ALA A 1 399 ? 23.643 9.058 -24.376 1.00 90.44 399 ALA A C 1
ATOM 3053 O O . ALA A 1 399 ? 24.670 9.695 -24.147 1.00 90.44 399 ALA A O 1
ATOM 3054 N N . LEU A 1 400 ? 22.779 9.405 -25.329 1.00 88.69 400 LEU A N 1
ATOM 3055 C CA . LEU A 1 400 ? 22.961 10.529 -26.248 1.00 88.69 400 LEU A CA 1
ATOM 3056 C C . LEU A 1 400 ? 21.982 11.654 -25.907 1.00 88.69 400 LEU A C 1
ATOM 3058 O O . LEU A 1 400 ? 20.801 11.388 -25.672 1.00 88.69 400 LEU A O 1
ATOM 3062 N N . ASP A 1 401 ? 22.452 12.901 -25.924 1.00 89.56 401 ASP A N 1
ATOM 3063 C CA . ASP A 1 401 ? 21.575 14.072 -25.861 1.00 89.56 401 ASP A CA 1
ATOM 3064 C C . ASP A 1 401 ? 20.741 14.174 -27.143 1.00 89.56 401 ASP A C 1
ATOM 3066 O O . ASP A 1 401 ? 21.261 14.074 -28.256 1.00 89.56 401 ASP A O 1
ATOM 3070 N N . TYR A 1 402 ? 19.432 14.364 -26.991 1.00 87.12 402 TYR A N 1
ATOM 3071 C CA . TYR A 1 402 ? 18.474 14.392 -28.093 1.00 87.12 402 TYR A CA 1
ATOM 3072 C C . TYR A 1 402 ? 17.466 15.545 -27.938 1.00 87.12 402 TYR A C 1
ATOM 3074 O O . TYR A 1 402 ? 16.263 15.315 -27.791 1.00 87.12 402 TYR A O 1
ATOM 3082 N N . PRO A 1 403 ? 17.925 16.810 -28.011 1.00 81.50 403 PRO A N 1
ATOM 3083 C CA . PRO A 1 403 ? 17.096 17.994 -27.752 1.00 81.50 403 PRO A CA 1
ATOM 3084 C C . PRO A 1 403 ? 15.934 18.176 -28.743 1.00 81.50 403 PRO A C 1
ATOM 3086 O O . PRO A 1 403 ? 14.992 18.921 -28.487 1.00 81.50 403 PRO A O 1
ATOM 3089 N N . ALA A 1 404 ? 15.972 17.482 -29.883 1.00 78.19 404 ALA A N 1
ATOM 3090 C CA . ALA A 1 404 ? 14.914 17.496 -30.888 1.00 78.19 404 ALA A CA 1
ATOM 3091 C C . ALA A 1 404 ? 13.746 16.537 -30.571 1.00 78.19 404 ALA A C 1
ATOM 3093 O O . ALA A 1 404 ? 12.868 16.355 -31.419 1.00 78.19 404 ALA A O 1
ATOM 3094 N N . MET A 1 405 ? 13.712 15.898 -29.389 1.00 82.00 405 MET A N 1
ATOM 3095 C CA . MET A 1 405 ? 12.657 14.943 -29.042 1.00 82.00 405 MET A CA 1
ATOM 3096 C C . MET A 1 405 ? 11.274 15.598 -29.081 1.00 82.00 405 MET A C 1
ATOM 3098 O O . MET A 1 405 ? 10.960 16.456 -28.257 1.00 82.00 405 MET A O 1
ATOM 3102 N N . LYS A 1 406 ? 10.415 15.125 -29.989 1.00 80.69 406 LYS A N 1
ATOM 3103 C CA . LYS A 1 406 ? 8.980 15.436 -30.018 1.00 80.69 406 LYS A CA 1
ATOM 3104 C C . LYS A 1 406 ? 8.186 14.212 -29.572 1.00 80.69 406 LYS A C 1
ATOM 3106 O O . LYS A 1 406 ? 8.344 13.142 -30.154 1.00 80.69 406 LYS A O 1
ATOM 3111 N N . PHE A 1 407 ? 7.298 14.372 -28.590 1.00 76.56 407 PHE A N 1
ATOM 3112 C CA . PHE A 1 407 ? 6.418 13.294 -28.119 1.00 76.56 407 PHE A CA 1
ATOM 3113 C C . PHE A 1 407 ? 5.381 12.897 -29.175 1.00 76.56 407 PHE A C 1
ATOM 3115 O O . PHE A 1 407 ? 5.003 11.734 -29.284 1.00 76.56 407 PHE A O 1
ATOM 3122 N N . ASN A 1 408 ? 4.941 13.865 -29.981 1.00 79.00 408 ASN A N 1
ATOM 3123 C CA . ASN A 1 408 ? 4.081 13.640 -31.133 1.00 79.00 408 ASN A CA 1
ATOM 3124 C C . ASN A 1 408 ? 4.528 14.551 -32.280 1.00 79.00 408 ASN A C 1
ATOM 3126 O O . ASN A 1 408 ? 4.354 15.765 -32.221 1.00 79.00 408 ASN A O 1
ATOM 3130 N N . ALA A 1 409 ? 5.079 13.963 -33.343 1.00 78.94 409 ALA A N 1
ATOM 3131 C CA . ALA A 1 409 ? 5.568 14.714 -34.500 1.00 78.94 409 ALA A CA 1
ATOM 3132 C C . ALA A 1 409 ? 4.465 15.490 -35.247 1.00 78.94 409 ALA A C 1
ATOM 3134 O O . ALA A 1 409 ? 4.777 16.404 -36.005 1.00 78.94 409 ALA A O 1
ATOM 3135 N N . LYS A 1 410 ? 3.190 15.137 -35.037 1.00 84.81 410 LYS A N 1
ATOM 3136 C CA . LYS A 1 410 ? 2.027 15.803 -35.640 1.00 84.81 410 LYS A CA 1
ATOM 3137 C C . LYS A 1 410 ? 1.389 16.860 -34.732 1.00 84.81 410 LYS A C 1
ATOM 3139 O O . LYS A 1 410 ? 0.434 17.503 -35.157 1.00 84.81 410 LYS A O 1
ATOM 3144 N N . ALA A 1 411 ? 1.855 17.015 -33.491 1.00 82.31 411 ALA A N 1
ATOM 3145 C CA . ALA A 1 411 ? 1.317 18.022 -32.581 1.00 82.31 411 ALA A CA 1
ATOM 3146 C C . ALA A 1 411 ? 1.865 19.430 -32.912 1.00 82.31 411 ALA A C 1
ATOM 3148 O O . ALA A 1 411 ? 3.029 19.549 -33.306 1.00 82.31 411 ALA A O 1
ATOM 3149 N N . PRO A 1 412 ? 1.054 20.494 -32.747 1.00 82.69 412 PRO A N 1
ATOM 3150 C CA . PRO A 1 412 ? 1.522 21.880 -32.854 1.00 82.69 412 PRO A CA 1
ATOM 3151 C C . PRO A 1 412 ? 2.471 22.200 -31.701 1.00 82.69 412 PRO A C 1
ATOM 3153 O O . PRO A 1 412 ? 2.219 21.685 -30.619 1.00 82.69 412 PRO A O 1
ATOM 3156 N N . GLU A 1 413 ? 3.470 23.079 -31.904 1.00 75.88 413 GLU A N 1
ATOM 3157 C CA . GLU A 1 413 ? 4.574 23.406 -30.961 1.00 75.88 413 GLU A CA 1
ATOM 3158 C C . GLU A 1 413 ? 4.159 23.683 -29.509 1.00 75.88 413 GLU A C 1
ATOM 3160 O O . GLU A 1 413 ? 4.923 23.425 -28.580 1.00 75.88 413 GLU A O 1
ATOM 3165 N N . SER A 1 414 ? 2.930 24.147 -29.307 1.00 74.50 414 SER A N 1
ATOM 3166 C CA . SER A 1 414 ? 2.302 24.194 -27.997 1.00 74.50 414 SER A CA 1
ATOM 3167 C C . SER A 1 414 ? 0.816 23.887 -28.123 1.00 74.50 414 SER A C 1
ATOM 3169 O O . SER A 1 414 ? 0.187 24.237 -29.124 1.00 74.50 414 SER A O 1
ATOM 3171 N N . ILE A 1 415 ? 0.260 23.248 -27.097 1.00 77.31 415 ILE A N 1
ATOM 3172 C CA . ILE A 1 415 ? -1.183 23.059 -26.945 1.00 77.31 415 ILE A CA 1
ATOM 3173 C C . ILE A 1 415 ? -1.606 23.880 -25.734 1.00 77.31 415 ILE A C 1
ATOM 3175 O O . ILE A 1 415 ? -1.167 23.602 -24.616 1.00 77.31 415 ILE A O 1
ATOM 3179 N N . GLU A 1 416 ? -2.424 24.902 -25.963 1.00 76.31 416 GLU A N 1
ATOM 3180 C CA . GLU A 1 416 ? -3.062 25.659 -24.891 1.00 76.31 416 GLU A CA 1
ATOM 3181 C C . GLU A 1 416 ? -4.184 24.817 -24.279 1.00 76.31 416 GLU A C 1
ATOM 3183 O O . GLU A 1 416 ? -4.973 24.211 -25.004 1.00 76.31 416 GLU A O 1
ATOM 3188 N N . VAL A 1 417 ? -4.207 24.721 -22.950 1.00 70.69 417 VAL A N 1
ATOM 3189 C CA . VAL A 1 417 ? -5.191 23.902 -22.229 1.00 70.69 417 VAL A CA 1
ATOM 3190 C C . VAL A 1 417 ? -6.235 24.787 -21.567 1.00 70.69 417 VAL A C 1
ATOM 3192 O O . VAL A 1 417 ? -7.409 24.660 -21.891 1.00 70.69 417 VAL A O 1
ATOM 3195 N N . ASP A 1 418 ? -5.809 25.646 -20.631 1.00 65.12 418 ASP A N 1
ATOM 3196 C CA . ASP A 1 418 ? -6.667 26.564 -19.867 1.00 65.12 418 ASP A CA 1
ATOM 3197 C C . ASP A 1 418 ? -5.813 27.491 -18.971 1.00 65.12 418 ASP A C 1
ATOM 3199 O O . ASP A 1 418 ? -4.757 27.061 -18.506 1.00 65.12 418 ASP A O 1
ATOM 3203 N N . PHE A 1 419 ? -6.262 28.710 -18.657 1.00 62.31 419 PHE A N 1
ATOM 3204 C CA . PHE A 1 419 ? -5.539 29.692 -17.820 1.00 62.31 419 PHE A CA 1
ATOM 3205 C C . PHE A 1 419 ? -4.071 29.933 -18.248 1.00 62.31 419 PHE A C 1
ATOM 3207 O O . PHE A 1 419 ? -3.161 29.813 -17.429 1.00 62.31 419 PHE A O 1
ATOM 3214 N N . GLU A 1 420 ? -3.819 30.204 -19.537 1.00 66.12 420 GLU A N 1
ATOM 3215 C CA . GLU A 1 420 ? -2.474 30.445 -20.118 1.00 66.12 420 GLU A CA 1
ATOM 3216 C C . GLU A 1 420 ? -1.498 29.248 -20.031 1.00 66.12 420 GLU A C 1
ATOM 3218 O O . GLU A 1 420 ? -0.314 29.348 -20.367 1.00 66.12 420 GLU A O 1
ATOM 3223 N N . ARG A 1 421 ? -1.988 28.074 -19.618 1.00 68.50 421 ARG A N 1
ATOM 3224 C CA . ARG A 1 421 ? -1.200 26.843 -19.507 1.00 68.50 421 ARG A CA 1
ATOM 3225 C C . ARG A 1 421 ? -0.935 26.227 -20.875 1.00 68.50 421 ARG A C 1
ATOM 3227 O O . ARG A 1 421 ? -1.872 25.907 -21.608 1.00 68.50 421 ARG A O 1
ATOM 3234 N N . LYS A 1 422 ? 0.338 25.949 -21.173 1.00 71.00 422 LYS A N 1
ATOM 3235 C CA . LYS A 1 422 ? 0.789 25.293 -22.411 1.00 71.00 422 LYS A CA 1
ATOM 3236 C C . LYS A 1 422 ? 1.409 23.931 -22.117 1.00 71.00 422 LYS A C 1
ATOM 3238 O O . LYS A 1 422 ? 2.337 23.828 -21.319 1.00 71.00 422 LYS A O 1
ATOM 3243 N N . ILE A 1 423 ? 0.921 22.881 -22.774 1.00 71.81 423 ILE A N 1
ATOM 3244 C CA . ILE A 1 423 ? 1.553 21.556 -22.718 1.00 71.81 423 ILE A CA 1
ATOM 3245 C C . ILE A 1 423 ? 2.858 21.600 -23.512 1.00 71.81 423 ILE A C 1
ATOM 3247 O O . ILE A 1 423 ? 2.865 21.983 -24.684 1.00 71.81 423 ILE A O 1
ATOM 3251 N N . GLN A 1 424 ? 3.944 21.148 -22.885 1.00 70.50 424 GLN A N 1
ATOM 3252 C CA . GLN A 1 424 ? 5.192 20.853 -23.580 1.00 70.50 424 GLN A CA 1
ATOM 3253 C C . GLN A 1 424 ? 5.024 19.573 -24.406 1.00 70.50 424 GLN A C 1
ATOM 3255 O O . GLN A 1 424 ? 4.740 18.503 -23.868 1.00 70.50 424 GLN A O 1
ATOM 3260 N N . ILE A 1 425 ? 5.192 19.680 -25.722 1.00 76.94 425 ILE A N 1
ATOM 3261 C CA . ILE A 1 425 ? 5.108 18.538 -26.651 1.00 76.94 425 ILE A CA 1
ATOM 3262 C C . ILE A 1 425 ? 6.487 17.972 -27.022 1.00 76.94 425 ILE A C 1
ATOM 3264 O O . ILE A 1 425 ? 6.585 17.022 -27.805 1.00 76.94 425 ILE A O 1
ATOM 3268 N N . SER A 1 426 ? 7.544 18.611 -26.534 1.00 78.88 426 SER A N 1
ATOM 3269 C CA . SER A 1 426 ? 8.937 18.272 -26.776 1.00 78.88 426 SER A CA 1
ATOM 3270 C C . SER A 1 426 ? 9.708 18.300 -25.465 1.00 78.88 426 SER A C 1
ATOM 3272 O O . SER A 1 426 ? 9.304 18.963 -24.509 1.00 78.88 426 SER A O 1
ATOM 3274 N N . ASN A 1 427 ? 10.818 17.570 -25.429 1.00 78.75 427 ASN A N 1
ATOM 3275 C CA . ASN A 1 427 ? 11.747 17.595 -24.311 1.00 78.75 427 ASN A CA 1
ATOM 3276 C C . ASN A 1 427 ? 13.132 18.034 -24.820 1.00 78.75 427 ASN A C 1
ATOM 3278 O O . ASN A 1 427 ? 13.837 17.214 -25.414 1.00 78.75 427 ASN A O 1
ATOM 3282 N N . PRO A 1 428 ? 13.524 19.305 -24.607 1.00 78.06 428 PRO A N 1
ATOM 3283 C CA . PRO A 1 428 ? 14.813 19.825 -25.063 1.00 78.06 428 PRO A CA 1
ATOM 3284 C C . PRO A 1 428 ? 16.007 19.247 -24.292 1.00 78.06 428 PRO A C 1
ATOM 3286 O O . PRO A 1 428 ? 17.136 19.358 -24.752 1.00 78.06 428 PRO A O 1
ATOM 3289 N N . GLU A 1 429 ? 15.772 18.602 -23.150 1.00 82.06 429 GLU A N 1
ATOM 3290 C CA . GLU A 1 429 ? 16.797 17.960 -22.319 1.00 82.06 429 GLU A CA 1
ATOM 3291 C C . GLU A 1 429 ? 16.731 16.427 -22.423 1.00 82.06 429 GLU A C 1
ATOM 3293 O O . GLU A 1 429 ? 17.272 15.702 -21.585 1.00 82.06 429 GLU A O 1
ATOM 3298 N N . ALA A 1 430 ? 16.024 15.903 -23.430 1.00 82.62 430 ALA A N 1
ATOM 3299 C CA . ALA A 1 430 ? 15.857 14.470 -23.585 1.00 82.62 430 ALA A CA 1
ATOM 3300 C C . ALA A 1 430 ? 17.195 13.768 -23.811 1.00 82.62 430 ALA A C 1
ATOM 3302 O O . ALA A 1 430 ? 18.041 14.222 -24.581 1.00 82.62 430 ALA A O 1
ATOM 3303 N N . LYS A 1 431 ? 17.324 12.590 -23.201 1.00 87.50 431 LYS A N 1
ATOM 3304 C CA . LYS A 1 431 ? 18.366 11.617 -23.515 1.00 87.50 431 LYS A CA 1
ATOM 3305 C C . LYS A 1 431 ? 17.732 10.382 -24.131 1.00 87.50 431 LYS A C 1
ATOM 3307 O O . LYS A 1 431 ? 16.650 9.961 -23.720 1.00 87.50 431 LYS A O 1
ATOM 3312 N N . ILE A 1 432 ? 18.415 9.793 -25.099 1.00 86.88 432 ILE A N 1
ATOM 3313 C CA . ILE A 1 432 ? 18.059 8.495 -25.676 1.00 86.88 432 ILE A CA 1
ATOM 3314 C C . ILE A 1 432 ? 19.193 7.508 -25.443 1.00 86.88 432 ILE A C 1
ATOM 3316 O O . ILE A 1 432 ? 20.362 7.885 -25.415 1.00 86.88 432 ILE A O 1
ATOM 3320 N N . TYR A 1 433 ? 18.833 6.240 -25.288 1.00 88.12 433 TYR A N 1
ATOM 3321 C CA . TYR A 1 433 ? 19.788 5.145 -25.205 1.00 88.12 433 TYR A CA 1
ATOM 3322 C C . TYR A 1 433 ? 19.823 4.439 -26.556 1.00 88.12 433 TYR A C 1
ATOM 3324 O O . TYR A 1 433 ? 18.782 3.999 -27.046 1.00 88.12 433 TYR A O 1
ATOM 3332 N N . ALA A 1 434 ? 21.002 4.359 -27.164 1.00 87.75 434 ALA A N 1
ATOM 3333 C CA . ALA A 1 434 ? 21.208 3.733 -28.466 1.00 87.75 434 ALA A CA 1
ATOM 3334 C C . ALA A 1 434 ? 22.438 2.822 -28.433 1.00 87.75 434 ALA A C 1
ATOM 3336 O O . ALA A 1 434 ? 23.323 2.997 -27.593 1.00 87.75 434 ALA A O 1
ATOM 3337 N N . LEU A 1 435 ? 22.499 1.858 -29.351 1.00 90.50 435 LEU A N 1
ATOM 3338 C CA . LEU A 1 435 ? 23.721 1.088 -29.565 1.00 90.50 435 LEU A CA 1
ATOM 3339 C C . LEU A 1 435 ? 24.825 2.019 -30.080 1.00 90.50 435 LEU A C 1
ATOM 3341 O O . LEU A 1 435 ? 24.561 2.907 -30.891 1.00 90.50 435 LEU A O 1
ATOM 3345 N N . GLU A 1 436 ? 26.060 1.814 -29.624 1.00 93.44 436 GLU A N 1
ATOM 3346 C CA . GLU A 1 436 ? 27.223 2.618 -30.031 1.00 93.44 436 GLU A CA 1
ATOM 3347 C C . GLU A 1 436 ? 27.390 2.665 -31.559 1.00 93.44 436 GLU A C 1
ATOM 3349 O O . GLU A 1 436 ? 27.627 3.730 -32.127 1.00 93.44 436 GLU A O 1
ATOM 3354 N N . GLU A 1 437 ? 27.161 1.541 -32.240 1.00 91.75 437 GLU A N 1
ATOM 3355 C CA . GLU A 1 437 ? 27.215 1.433 -33.705 1.00 91.75 437 GLU A CA 1
ATOM 3356 C C . GLU A 1 437 ? 26.153 2.271 -34.442 1.00 91.75 437 GLU A C 1
ATOM 3358 O O . GLU A 1 437 ? 26.333 2.620 -35.612 1.00 91.75 437 GLU A O 1
ATOM 3363 N N . ASP A 1 438 ? 25.063 2.641 -33.765 1.00 89.81 438 ASP A N 1
ATOM 3364 C CA . ASP A 1 438 ? 23.992 3.468 -34.322 1.00 89.81 438 ASP A CA 1
ATOM 3365 C C . ASP A 1 438 ? 24.153 4.959 -33.992 1.00 89.81 438 ASP A C 1
ATOM 3367 O O . ASP A 1 438 ? 23.425 5.790 -34.542 1.00 89.81 438 ASP A O 1
ATOM 3371 N N . ALA A 1 439 ? 25.130 5.339 -33.163 1.00 89.38 439 ALA A N 1
ATOM 3372 C CA . ALA A 1 439 ? 25.310 6.720 -32.716 1.00 89.38 439 ALA A CA 1
ATOM 3373 C C . ALA A 1 439 ? 25.478 7.710 -33.882 1.00 89.38 439 ALA A C 1
ATOM 3375 O O . ALA A 1 439 ? 24.842 8.765 -33.900 1.00 89.38 439 ALA A O 1
ATOM 3376 N N . ALA A 1 440 ? 26.265 7.344 -34.901 1.00 89.12 440 ALA A N 1
ATOM 3377 C CA . ALA A 1 440 ? 26.459 8.171 -36.094 1.00 89.12 440 ALA A CA 1
ATOM 3378 C C . ALA A 1 440 ? 25.168 8.332 -36.921 1.00 89.12 440 ALA A C 1
ATOM 3380 O O . ALA A 1 440 ? 24.910 9.407 -37.463 1.00 89.12 440 ALA A O 1
ATOM 3381 N N . LYS A 1 441 ? 24.326 7.291 -36.994 1.00 88.06 441 LYS A N 1
ATOM 3382 C CA . LYS A 1 441 ? 23.038 7.343 -37.711 1.00 88.06 441 LYS A CA 1
ATOM 3383 C C . LYS A 1 441 ? 22.044 8.247 -36.990 1.00 88.06 441 LYS A C 1
ATOM 3385 O O . LYS A 1 441 ? 21.367 9.050 -37.629 1.00 88.06 441 LYS A O 1
ATOM 3390 N N . VAL A 1 442 ? 21.985 8.135 -35.663 1.00 84.44 442 VAL A N 1
ATOM 3391 C CA . VAL A 1 442 ? 21.154 8.985 -34.803 1.00 84.44 442 VAL A CA 1
ATOM 3392 C C . VAL A 1 442 ? 21.582 10.451 -34.925 1.00 84.44 442 VAL A C 1
ATOM 3394 O O . VAL A 1 442 ? 20.736 11.315 -35.150 1.00 84.44 442 VAL A O 1
ATOM 3397 N N . ALA A 1 443 ? 22.889 10.732 -34.873 1.00 83.19 443 ALA A N 1
ATOM 3398 C CA . ALA A 1 443 ? 23.430 12.078 -35.078 1.00 83.19 443 ALA A CA 1
ATOM 3399 C C . ALA A 1 443 ? 23.125 12.637 -36.482 1.00 83.19 443 ALA A C 1
ATOM 3401 O O . ALA A 1 443 ? 22.923 13.839 -36.638 1.00 83.19 443 ALA A O 1
ATOM 3402 N N . GLY A 1 444 ? 23.028 11.768 -37.494 1.00 84.00 444 GLY A N 1
ATOM 3403 C CA . GLY A 1 444 ? 22.636 12.109 -38.866 1.00 84.00 444 GLY A CA 1
ATOM 3404 C C . GLY A 1 444 ? 21.148 12.432 -39.066 1.00 84.00 444 GLY A C 1
ATOM 3405 O O . GLY A 1 444 ? 20.713 12.569 -40.207 1.00 84.00 444 GLY A O 1
ATOM 3406 N N . GLY A 1 445 ? 20.358 12.539 -37.992 1.00 78.31 445 GLY A N 1
ATOM 3407 C CA . GLY A 1 445 ? 18.945 12.923 -38.048 1.00 78.31 445 GLY A CA 1
ATOM 3408 C C . GLY A 1 445 ? 17.968 11.754 -38.173 1.00 78.31 445 GLY A C 1
ATOM 3409 O O . GLY A 1 445 ? 16.775 11.980 -38.383 1.00 78.31 445 GLY A O 1
ATOM 3410 N N . MET A 1 446 ? 18.431 10.506 -38.025 1.00 81.31 446 MET A N 1
ATOM 3411 C CA . MET A 1 446 ? 17.529 9.360 -37.931 1.00 81.31 446 MET A CA 1
ATOM 3412 C C . MET A 1 446 ? 16.641 9.505 -36.693 1.00 81.31 446 MET A C 1
ATOM 3414 O O . MET A 1 446 ? 17.128 9.700 -35.579 1.00 81.31 446 MET A O 1
ATOM 3418 N N . GLN A 1 447 ? 15.327 9.398 -36.884 1.00 76.62 447 GLN A N 1
ATOM 3419 C CA . GLN A 1 447 ? 14.382 9.465 -35.780 1.00 76.62 447 GLN A CA 1
ATOM 3420 C C . GLN A 1 447 ? 14.347 8.111 -35.054 1.00 76.62 447 GLN A C 1
ATOM 3422 O O . GLN A 1 447 ? 13.942 7.115 -35.660 1.00 76.62 447 GLN A O 1
ATOM 3427 N N . PRO A 1 448 ? 14.761 8.038 -33.777 1.00 73.19 448 PRO A N 1
ATOM 3428 C CA . PRO A 1 448 ? 14.726 6.794 -33.028 1.00 73.19 448 PRO A CA 1
ATOM 3429 C C . PRO A 1 448 ? 13.270 6.373 -32.824 1.00 73.19 448 PRO A C 1
ATOM 3431 O O . PRO A 1 448 ? 12.438 7.145 -32.341 1.00 73.19 448 PRO A O 1
ATOM 3434 N N . MET A 1 449 ? 12.952 5.139 -33.203 1.00 73.62 449 MET A N 1
ATOM 3435 C CA . MET A 1 449 ? 11.664 4.537 -32.880 1.00 73.62 449 MET A CA 1
ATOM 3436 C C . MET A 1 449 ? 11.745 3.892 -31.493 1.00 73.62 449 MET A C 1
ATOM 3438 O O . MET A 1 449 ? 12.722 3.192 -31.221 1.00 73.62 449 MET A O 1
ATOM 3442 N N . PRO A 1 450 ? 10.735 4.072 -30.621 1.00 70.75 450 PRO A N 1
ATOM 3443 C CA . PRO A 1 450 ? 10.661 3.323 -29.375 1.00 70.75 450 PRO A CA 1
ATOM 3444 C C . PRO A 1 450 ? 10.752 1.825 -29.661 1.00 70.75 450 PRO A C 1
ATOM 3446 O O . PRO A 1 450 ? 10.085 1.328 -30.577 1.00 70.75 450 PRO A O 1
ATOM 3449 N N . LEU A 1 451 ? 11.552 1.107 -28.869 1.00 70.94 451 LEU A N 1
ATOM 3450 C CA . LEU A 1 451 ? 11.637 -0.344 -28.968 1.00 70.94 451 LEU A CA 1
ATOM 3451 C C . LEU A 1 451 ? 10.237 -0.934 -28.774 1.00 70.94 451 LEU A C 1
ATOM 3453 O O . LEU A 1 451 ? 9.694 -0.945 -27.673 1.00 70.94 451 LEU A O 1
ATOM 3457 N N . THR A 1 452 ? 9.655 -1.416 -29.867 1.00 72.75 452 THR A N 1
ATOM 3458 C CA . THR A 1 452 ? 8.358 -2.084 -29.858 1.00 72.75 452 THR A CA 1
ATOM 3459 C C . THR A 1 452 ? 8.608 -3.560 -30.088 1.00 72.75 452 THR A C 1
ATOM 3461 O O . THR A 1 452 ? 8.783 -4.001 -31.223 1.00 72.75 452 THR A O 1
ATOM 3464 N N . LEU A 1 453 ? 8.651 -4.324 -29.001 1.00 73.62 453 LEU A N 1
ATOM 3465 C CA . LEU A 1 453 ? 8.740 -5.774 -29.086 1.00 73.62 453 LEU A CA 1
ATOM 3466 C C . LEU A 1 453 ? 7.381 -6.322 -29.533 1.00 73.62 453 LEU A C 1
ATOM 3468 O O . LEU A 1 453 ? 6.366 -6.105 -28.873 1.00 73.62 453 LEU A O 1
ATOM 3472 N N . ARG A 1 454 ? 7.358 -7.018 -30.672 1.00 76.06 454 ARG A N 1
ATOM 3473 C CA . ARG A 1 454 ? 6.218 -7.827 -31.115 1.00 76.06 454 ARG A CA 1
ATOM 3474 C C . ARG A 1 454 ? 6.604 -9.285 -30.927 1.00 76.06 454 ARG A C 1
ATOM 3476 O O . ARG A 1 454 ? 7.410 -9.798 -31.694 1.00 76.06 454 ARG A O 1
ATOM 3483 N N . VAL A 1 455 ? 6.066 -9.904 -29.887 1.00 76.44 455 VAL A N 1
ATOM 3484 C CA . VAL A 1 455 ? 6.344 -11.295 -29.508 1.00 76.44 455 VAL A CA 1
ATOM 3485 C C . VAL A 1 455 ? 5.025 -12.015 -29.256 1.00 76.44 455 VAL A C 1
ATOM 3487 O O . VAL A 1 455 ? 4.050 -11.369 -28.852 1.00 76.44 455 VAL A O 1
ATOM 3490 N N . ASN A 1 456 ? 4.962 -13.324 -29.509 1.00 70.12 456 ASN A N 1
ATOM 3491 C CA . ASN A 1 456 ? 3.793 -14.099 -29.102 1.00 70.12 456 ASN A CA 1
ATOM 3492 C C . ASN A 1 456 ? 3.821 -14.312 -27.585 1.00 70.12 456 ASN A C 1
ATOM 3494 O O . ASN A 1 456 ? 4.869 -14.274 -26.944 1.00 70.12 456 ASN A O 1
ATOM 3498 N N . VAL A 1 457 ? 2.654 -14.545 -26.985 1.00 53.12 457 VAL A N 1
ATOM 3499 C CA . VAL A 1 457 ? 2.582 -14.910 -25.566 1.00 53.12 457 VAL A CA 1
ATOM 3500 C C . VAL A 1 457 ? 3.304 -16.246 -25.368 1.00 53.12 457 VAL A C 1
ATOM 3502 O O . VAL A 1 457 ? 2.791 -17.281 -25.783 1.00 53.12 457 VAL A O 1
ATOM 3505 N N . GLY A 1 458 ? 4.467 -16.217 -24.712 1.00 57.31 458 GLY A N 1
ATOM 3506 C CA . GLY A 1 458 ? 5.274 -17.407 -24.418 1.00 57.31 458 GLY A CA 1
ATOM 3507 C C . GLY A 1 458 ? 6.536 -17.582 -25.274 1.00 57.31 458 GLY A C 1
ATOM 3508 O O . GLY A 1 458 ? 7.312 -18.480 -24.945 1.00 57.31 458 GLY A O 1
ATOM 3509 N N . ASP A 1 459 ? 6.743 -16.735 -26.292 1.00 55.50 459 ASP A N 1
ATOM 3510 C CA . ASP A 1 459 ? 8.045 -16.540 -26.960 1.00 55.50 459 ASP A CA 1
ATOM 3511 C C . ASP A 1 459 ? 8.988 -15.719 -26.066 1.00 55.50 459 ASP A C 1
ATOM 3513 O O . ASP A 1 459 ? 10.208 -16.008 -26.075 1.00 55.50 459 ASP A O 1
#

Radius of gyration: 27.81 Å; Cα contacts (8 Å, |Δi|>4): 1017; chains: 1; bounding box: 59×62×82 Å

pLDDT: mean 87.84, std 10.53, range [38.59, 98.38]

Sequence (459 aa):
YEQSVRPFTMLKKDNKKGLPAPMNTVLTAPAKKGAASLSVKNAGQYHVGTLILVGADNVKGNEISRIKAISGNTITLAKGLKNDHPANDIITVEFVRQRFWVDADVGTVFWHDHAFGATTWPHGGFGTFIAEPVGSTYHDAKTGKMIRSGPIADIRTVEPVGHGVNNSFRELMVQLHDTVPHTVNIVTAGNPPGQPIEVALEAGKTISFMMPEKIYMTPMPFLNGGTHTTGSGLNFRAAPIAQRLATNPDVSQAFNSQIHGDPYTPLLRAYVGDTMVFRLLHTLMNETMTWTISGHTFLSERYAGDANRKNSMHVGIAERYDLVVPQAGGPRLQAGDYIHFNGRSSKFSEGGWGIIRVYDKEQADLKKLPSGFSTKGEIPKAIPVCPADAPVKSFNVLALDYPAMKFNAKAPESIEVDFERKIQISNPEAKIYALEEDAAKVAGGMQPMPLTLRVNVGD